Protein AF-A0AAW0E6F1-F1 (afdb_monomer)

Radius of gyration: 50.3 Å; Cα contacts (8 Å, |Δi|>4): 316; chains: 1; bounding box: 137×99×164 Å

Mean predicted aligned error: 19.36 Å

Secondary structure (DSSP, 8-state):
--------------PPPPP---------------PPPPPHHHHHHHHHHHHHHHHHHHHHHHHHHHHHHHHHHHHHHHHHHHHHHHHHHHHHHHHHHHHHHHHHHHHHHHHHHHHHHHHHHHHHHHHHHHHHHHHHHHHHHHHHHHHHHHHHHHHHHHHHHHHHHHHHHHHHHHHHHHHHHHTT------------------------------------------------PPPP-----------------------------HHHHHHHHHHHHHHHHHT--S-----------------------HHHHHHHHHHHHHHS-HHHHHHHHHHHHHHHHHHTT-SSSGGGGG--PPPHHHHHHHHTT-----TT--PPP-STTGGG-HHHHHHHHHHHHHHHHHHHHSTTGGGPPP--HHHHHHHIIIIIIHHHHHHHHHTSPPEETTTTEEPPHHHHHHHHHHHHHHHHHHHHHHHHHHHHHHHHHHHHHHHHHHHHHHT-TTHHHHHHHHHHHHHHTTTTS--EEEEEEESSSSEEEEEEEEE-TTB-HHHHHHHHHHHHHS---TTPPPEEEEEEEP-PPPPTT-BGGGB-HHHHHHHHHH-TTHHHHTT-B-----TTHHHHTTS--

Solvent-accessible surface area (backbone atoms only — not comparable to full-atom values): 39019 Å² total; per-residue (Å²): 145,78,91,75,87,78,79,82,78,79,72,83,79,79,78,76,80,84,77,86,81,83,81,77,84,87,87,78,90,73,85,81,75,86,68,83,72,80,52,71,68,57,51,54,52,49,49,53,51,50,50,53,51,51,51,51,52,51,50,50,52,52,51,49,53,51,51,51,52,53,50,51,51,52,50,53,53,50,51,52,51,50,50,52,52,52,53,53,52,52,51,53,52,51,52,48,53,51,53,53,49,53,52,51,51,52,53,51,53,52,52,52,49,51,52,52,54,50,51,52,50,51,52,52,50,52,52,48,52,51,47,55,50,49,51,52,55,48,52,50,50,51,50,52,51,52,49,54,50,50,50,52,50,54,49,53,52,51,54,50,52,52,52,51,49,53,50,50,54,51,49,51,53,49,52,53,50,50,51,56,54,66,76,68,68,84,84,86,84,90,88,80,90,82,87,85,89,83,89,82,83,90,78,90,76,86,79,82,81,82,76,84,87,84,80,88,89,80,89,82,80,92,81,92,80,82,90,84,82,87,88,76,86,86,80,88,83,83,88,83,88,84,81,86,88,83,83,87,81,89,78,91,83,80,91,86,92,86,82,85,84,76,82,83,57,73,69,55,59,55,48,51,57,48,50,53,52,51,50,64,64,71,60,58,92,72,86,85,90,80,81,85,75,89,70,97,64,84,78,72,83,72,77,74,77,81,70,83,56,64,71,56,25,52,47,35,35,53,59,48,55,76,73,43,56,73,65,58,54,50,50,51,53,48,56,50,51,49,53,54,30,57,63,66,76,38,94,52,65,71,57,27,25,81,55,76,59,42,59,66,69,56,43,52,39,24,63,74,69,46,72,67,72,53,95,90,50,58,65,47,53,75,55,96,61,35,94,73,32,60,47,42,50,57,44,50,55,50,51,51,54,50,49,53,54,57,32,71,68,36,97,61,45,81,77,58,82,93,75,57,69,50,30,56,52,24,44,46,54,68,47,51,52,46,51,38,48,55,28,27,60,57,43,47,64,47,78,40,78,92,76,75,43,63,46,50,72,68,56,30,51,52,54,47,50,53,52,48,51,51,49,51,50,52,50,53,52,52,50,53,16,40,56,48,42,53,54,50,51,56,51,42,54,52,48,37,54,56,26,60,77,67,66,46,91,62,37,67,58,42,54,49,50,50,53,50,52,63,70,42,40,52,78,65,37,75,72,64,54,81,37,81,40,72,65,90,92,40,80,37,66,26,34,36,44,44,43,47,71,51,43,24,67,68,58,55,57,53,52,54,50,54,65,65,69,50,81,68,58,96,82,62,64,56,75,42,83,41,93,50,71,41,90,65,77,78,72,69,39,50,37,57,77,56,37,16,66,68,49,52,52,61,44,29,76,79,36,75,62,44,56,66,75,30,46,52,29,85,59,87,68,70,84,56,60,74,70,58,66,71,72,78,120

Organism: NCBI:txid2862362

Foldseek 3Di:
DDDDDDDPPDDDDPDDDDDDDPDDDDDDDDDDPPDPDDDPVVVVVVVVVVVVVVVVVVVVVVVVVVVVVVVVVVVVVVVVVVVVVVVVVVVVVVVVVVVVVVVVVVVVVVVVVVVVVVVVVVVVVVVVVVVVVVVVVVVVVVVVVVVVVVVVVVVVVVVVVVVVVVVVVVVVVVVVVVVVVVVPDDDDDDDDDDDDDDDDDDDDDDDPPPDDDDDDDDDDDDDDDDDDDDDDDDDDDDDDDDDDDDDDDDDDDDDDDDDDPDDPDPVVVVVVVVVVVVVVVVVPPPDDPPPDDDDPDDDDPPPPPPFDDLVLLVVQQVVVPVVDDPVLNVVLLVLLLVLLQVLQVHDDLLVLLPADADDPVQQVCVVVVHDEADLSDLHQHLPDPSLRRVNNVVSLVSSLVVLQVVLVPPPCSSVHDDGDSSNSSSSCRVPVNVSSSVSNVLSDWDQDVVVRGTDDSVRSVVSSVVVVVVVVVVVVQLVVLQVVLVVQLVVLVVVLVVCVVVVPPCSVVSVVVNVVSVQCDSLVGWRFDFDFDDDPNDTDGAGEGAAAQFFAPVVVVVVVVVLVPDPDDPPDHHYDHDPHHDPRDDAAAEAPNGTHPVVVVVVCVVPVCVCVVSNHDPDPDPVDPVPPVPVPD

pLDDT: mean 76.6, std 22.82, range [27.39, 98.12]

Sequence (633 aa):
MTDYDDPMIDGPQREPPPEPSTSTQDAAGTKRQAVSGPSQTERDQLRSQINCLQDQVKQEIRRRKAQEASTQQQLSEVEQKAYNKAHAAAQREMERIIKDYEAAATVYYAQQNAEEIGKARQYATELRAALDQGTATFDEQMTAAAQGFQDLQNQLESERLEHEKELAEKTDQIMELMNKLRNNKPSAPSSTRPEPEAGQPSFTMSFTSRQQRHQRQVDRILNTKGVDIPILPLRPVSPTTNATPSSSSSGSTSNSGNPDPQDLDNASVQTIVRAFNETLQNLGLQQVIRIETGSQGKKKKGSKRKRINLSELERAVQAQRELLCKEDDLDYKQGLREVWRASQGLMRYQDFRGYSPADIGSVKKCDAGGAGPAISDYQLDFSKGYLSSLWNCKIIDKLVAYFFHARSKSPNGWGLPDVTDGYIRGIFHNVALKQSYDQYKKGQPRHIPELGRYETQEEVDERCDEDDDKRKGEKARRENKAQKLDRRKGLVEKQITLKMMKRDPDLKTWEYLKVLLKWLGVAGMSSEDPDSRDVGGIVRVVYTVRICLWRHPNITEYLQMIDKTEKRKANACPRVTGTAYGRSDAPIGLPLKMYNPKWLDEKKEVFPAFEEVLEVSQEAFDFLVVATSNSRV

Structure (mmCIF, N/CA/C/O backbone):
data_AF-A0AAW0E6F1-F1
#
_entry.id   AF-A0AAW0E6F1-F1
#
loop_
_atom_site.group_PDB
_atom_site.id
_atom_site.type_symbol
_atom_site.label_atom_id
_atom_site.label_alt_id
_atom_site.label_comp_id
_atom_site.label_asym_id
_atom_site.label_entity_id
_atom_site.label_seq_id
_atom_site.pdbx_PDB_ins_code
_atom_site.Cartn_x
_atom_site.Cartn_y
_atom_site.Cartn_z
_atom_site.occupancy
_atom_site.B_iso_or_equiv
_atom_site.auth_seq_id
_atom_site.auth_comp_id
_atom_site.auth_asym_id
_atom_site.auth_atom_id
_atom_site.pdbx_PDB_model_num
ATOM 1 N N . MET A 1 1 ? 5.692 -32.770 20.114 1.00 49.41 1 MET A N 1
ATOM 2 C CA . MET A 1 1 ? 5.795 -33.863 21.099 1.00 49.41 1 MET A CA 1
ATOM 3 C C . MET A 1 1 ? 5.702 -33.233 22.478 1.00 49.41 1 MET A C 1
ATOM 5 O O . MET A 1 1 ? 6.716 -32.929 23.082 1.00 49.41 1 MET A O 1
ATOM 9 N N . THR A 1 2 ? 4.470 -32.934 22.876 1.00 39.09 2 THR A N 1
ATOM 10 C CA . THR A 1 2 ? 4.026 -32.528 24.216 1.00 39.09 2 THR A CA 1
ATOM 11 C C . THR A 1 2 ? 2.520 -32.740 24.174 1.00 39.09 2 THR A C 1
ATOM 13 O O . THR A 1 2 ? 1.790 -31.887 23.671 1.00 39.09 2 THR A O 1
ATOM 16 N N . ASP A 1 3 ? 2.107 -33.937 24.575 1.00 48.69 3 ASP A N 1
ATOM 17 C CA . ASP A 1 3 ? 0.716 -34.275 24.834 1.00 48.69 3 ASP A CA 1
ATOM 18 C C . ASP A 1 3 ? 0.256 -33.461 26.045 1.00 48.69 3 ASP A C 1
ATOM 20 O O . ASP A 1 3 ? 0.877 -33.514 27.108 1.00 48.69 3 ASP A O 1
ATOM 24 N N . TYR A 1 4 ? -0.799 -32.673 25.867 1.00 47.03 4 TYR A N 1
ATOM 25 C CA . TYR A 1 4 ? -1.584 -32.137 26.969 1.00 47.03 4 TYR A CA 1
ATOM 26 C C . TYR A 1 4 ? -3.026 -32.553 26.718 1.00 47.03 4 TYR A C 1
ATOM 28 O O . TYR A 1 4 ? -3.726 -31.964 25.896 1.00 47.03 4 TYR A O 1
ATOM 36 N N . ASP A 1 5 ? -3.408 -33.624 27.407 1.00 49.31 5 ASP A N 1
ATOM 37 C CA . ASP A 1 5 ? -4.787 -34.034 27.598 1.00 49.31 5 ASP A CA 1
ATOM 38 C C . ASP A 1 5 ? -5.541 -32.915 28.323 1.00 49.31 5 ASP A C 1
ATOM 40 O O . ASP A 1 5 ? -5.177 -32.498 29.425 1.00 49.31 5 ASP A O 1
ATOM 44 N N . ASP A 1 6 ? -6.586 -32.422 27.669 1.00 43.56 6 ASP A N 1
ATOM 45 C CA . ASP A 1 6 ? -7.520 -31.435 28.194 1.00 43.56 6 ASP A CA 1
ATOM 46 C C . ASP A 1 6 ? -8.550 -32.175 29.073 1.00 43.56 6 ASP A C 1
ATOM 48 O O . ASP A 1 6 ? -9.274 -33.042 28.565 1.00 43.56 6 ASP A O 1
ATOM 52 N N . PRO A 1 7 ? -8.619 -31.931 30.395 1.00 60.38 7 PRO A N 1
ATOM 53 C CA . PRO A 1 7 ? -9.581 -32.616 31.239 1.00 60.38 7 PRO A CA 1
ATOM 54 C C . PRO A 1 7 ? -10.978 -32.041 30.990 1.00 60.38 7 PRO A C 1
ATOM 56 O O . PRO A 1 7 ? -11.259 -30.881 31.290 1.00 60.38 7 PRO A O 1
ATOM 59 N N . MET A 1 8 ? -11.869 -32.892 30.478 1.00 49.47 8 MET A N 1
ATOM 60 C CA . MET A 1 8 ? -13.319 -32.690 30.477 1.00 49.47 8 MET A CA 1
ATOM 61 C C . MET A 1 8 ? -13.782 -32.262 31.878 1.00 49.47 8 MET A C 1
ATOM 63 O O . MET A 1 8 ? -13.815 -33.062 32.812 1.00 49.47 8 MET A O 1
ATOM 67 N N . ILE A 1 9 ? -14.133 -30.984 32.028 1.00 50.91 9 ILE A N 1
ATOM 68 C CA . ILE A 1 9 ? -14.813 -30.473 33.217 1.00 50.91 9 ILE A CA 1
ATOM 69 C C . ILE A 1 9 ? -16.280 -30.891 33.098 1.00 50.91 9 ILE A C 1
ATOM 71 O O . ILE A 1 9 ? -17.080 -30.220 32.445 1.00 50.91 9 ILE A O 1
ATOM 75 N N . ASP A 1 10 ? -16.620 -32.014 33.730 1.00 47.22 10 ASP A N 1
ATOM 76 C CA . ASP A 1 10 ? -18.003 -32.392 34.002 1.00 47.22 10 ASP A CA 1
ATOM 77 C C . ASP A 1 10 ? -18.653 -31.302 34.864 1.00 47.22 10 ASP A C 1
ATOM 79 O O . ASP A 1 10 ? -18.288 -31.066 36.020 1.00 47.22 10 ASP A O 1
ATOM 83 N N . GLY A 1 11 ? -19.611 -30.590 34.272 1.00 48.91 11 GLY A N 1
ATOM 84 C CA . GLY A 1 11 ? -20.433 -29.624 34.985 1.00 48.91 11 GLY A CA 1
ATOM 85 C C . GLY A 1 11 ? -21.254 -30.323 36.078 1.00 48.91 11 GLY A C 1
ATOM 86 O O . GLY A 1 11 ? -21.754 -31.426 35.853 1.00 48.91 11 GLY A O 1
ATOM 87 N N . PRO A 1 12 ? -21.438 -29.701 37.256 1.00 51.62 12 PRO A N 1
ATOM 88 C CA . PRO A 1 12 ? -22.194 -30.309 38.341 1.00 51.62 12 PRO A CA 1
ATOM 89 C C . PRO A 1 12 ? -23.637 -30.559 37.890 1.00 51.62 12 PRO A C 1
ATOM 91 O O . PRO A 1 12 ? -24.381 -29.621 37.583 1.00 51.62 12 PRO A O 1
ATOM 94 N N . GLN A 1 13 ? -24.026 -31.837 37.850 1.00 47.22 13 GLN A N 1
ATOM 95 C CA . GLN A 1 13 ? -25.411 -32.249 37.674 1.00 47.22 13 GLN A CA 1
ATOM 96 C C . GLN A 1 13 ? -26.249 -31.604 38.781 1.00 47.22 13 GLN A C 1
ATOM 98 O O . GLN A 1 13 ? -26.067 -31.876 39.966 1.00 47.22 13 GLN A O 1
ATOM 103 N N . ARG A 1 14 ? -27.156 -30.704 38.391 1.00 49.38 14 ARG A N 1
ATOM 104 C CA . ARG A 1 14 ? -28.182 -30.174 39.289 1.00 49.38 14 ARG A CA 1
ATOM 105 C C . ARG A 1 14 ? -29.135 -31.311 39.634 1.00 49.38 14 ARG A C 1
ATOM 107 O O . ARG A 1 14 ? -29.958 -31.689 38.802 1.00 49.38 14 ARG A O 1
ATOM 114 N N . GLU A 1 15 ? -29.020 -31.827 40.851 1.00 50.88 15 GLU A N 1
ATOM 115 C CA . GLU A 1 15 ? -30.035 -32.697 41.435 1.00 50.88 15 GLU A CA 1
ATOM 116 C C . GLU A 1 15 ? -31.388 -31.960 41.475 1.00 50.88 15 GLU A C 1
ATOM 118 O O . GLU A 1 15 ? -31.448 -30.793 41.886 1.00 50.88 15 GLU A O 1
ATOM 123 N N . PRO A 1 16 ? -32.480 -32.594 41.017 1.00 61.44 16 PRO A N 1
ATOM 124 C CA . PRO A 1 16 ? -33.816 -32.039 41.153 1.00 61.44 16 PRO A CA 1
ATOM 125 C C . PRO A 1 16 ? -34.235 -32.009 42.635 1.00 61.44 16 PRO A C 1
ATOM 127 O O . PRO A 1 16 ? -33.853 -32.890 43.407 1.00 61.44 16 PRO A O 1
ATOM 130 N N . PRO A 1 17 ? -35.024 -31.005 43.057 1.00 58.94 17 PRO A N 1
ATOM 131 C CA . PRO A 1 17 ? -35.492 -30.903 44.433 1.00 58.94 17 PRO A CA 1
ATOM 132 C C . PRO A 1 17 ? -36.375 -32.111 44.797 1.00 58.94 17 PRO A C 1
ATOM 134 O O . PRO A 1 17 ? -37.178 -32.542 43.965 1.00 58.94 17 PRO A O 1
ATOM 137 N N . PRO A 1 18 ? -36.264 -32.650 46.025 1.00 51.72 18 PRO A N 1
ATOM 138 C CA . PRO A 1 18 ? -37.056 -33.795 46.451 1.00 51.72 18 PRO A CA 1
ATOM 139 C C . PRO A 1 18 ? -38.542 -33.428 46.515 1.00 51.72 18 PRO A C 1
ATOM 141 O O . PRO A 1 18 ? -38.929 -32.427 47.124 1.00 51.72 18 PRO A O 1
ATOM 144 N N . GLU A 1 19 ? -39.370 -34.252 45.876 1.00 50.53 19 GLU A N 1
ATOM 145 C CA . GLU A 1 19 ? -40.824 -34.133 45.909 1.00 50.53 19 GLU A CA 1
ATOM 146 C C . GLU A 1 19 ? -41.371 -34.306 47.340 1.00 50.53 19 GLU A C 1
ATOM 148 O O . GLU A 1 19 ? -40.869 -35.135 48.109 1.00 50.53 19 GLU A O 1
ATOM 153 N N . PRO A 1 20 ? -42.422 -33.556 47.721 1.00 52.25 20 PRO A N 1
ATOM 154 C CA . PRO A 1 20 ? -43.070 -33.719 49.012 1.00 52.25 20 PRO A CA 1
ATOM 155 C C . PRO A 1 20 ? -43.823 -35.055 49.057 1.00 52.25 20 PRO A C 1
ATOM 157 O O . PRO A 1 20 ? -44.880 -35.228 48.451 1.00 52.25 20 PRO A O 1
ATOM 160 N N . SER A 1 21 ? -43.279 -35.995 49.826 1.00 47.78 21 SER A N 1
ATOM 161 C CA . SER A 1 21 ? -43.915 -37.265 50.164 1.00 47.78 21 SER A CA 1
ATOM 162 C C . SER A 1 21 ? -45.179 -37.005 50.987 1.00 47.78 21 SER A C 1
ATOM 164 O O . SER A 1 21 ? -45.146 -36.631 52.159 1.00 47.78 21 SER A O 1
ATOM 166 N N . THR A 1 22 ? -46.325 -37.213 50.347 1.00 53.22 22 THR A N 1
ATOM 167 C CA . THR A 1 22 ? -47.644 -37.271 50.974 1.00 53.22 22 THR A CA 1
ATOM 168 C C . THR A 1 22 ? -47.798 -38.624 51.672 1.00 53.22 22 THR A C 1
ATOM 170 O O . THR A 1 22 ? -48.293 -39.589 51.104 1.00 53.22 22 THR A O 1
ATOM 173 N N . SER A 1 23 ? -47.341 -38.708 52.924 1.00 47.00 23 SER A N 1
ATOM 174 C CA . SER A 1 23 ? -47.609 -39.852 53.804 1.00 47.00 23 SER A CA 1
ATOM 175 C C . SER A 1 23 ? -48.918 -39.625 54.556 1.00 47.00 23 SER A C 1
ATOM 177 O O . SER A 1 23 ? -48.974 -38.939 55.577 1.00 47.00 23 SER A O 1
ATOM 179 N N . THR A 1 24 ? -49.984 -40.199 54.012 1.00 48.97 24 THR A N 1
ATOM 180 C CA . THR A 1 24 ? -51.309 -40.306 54.617 1.00 48.97 24 THR A CA 1
ATOM 181 C C . THR A 1 24 ? -51.339 -41.443 55.644 1.00 48.97 24 THR A C 1
ATOM 183 O O . THR A 1 24 ? -50.944 -42.555 55.330 1.00 48.97 24 THR A O 1
ATOM 186 N N . GLN A 1 25 ? -51.885 -41.126 56.825 1.00 47.16 25 GLN A N 1
ATOM 187 C CA . GLN A 1 25 ? -52.565 -42.010 57.787 1.00 47.16 25 GLN A CA 1
ATOM 188 C C . GLN A 1 25 ? -51.782 -43.164 58.435 1.00 47.16 25 GLN A C 1
ATOM 190 O O . GLN A 1 25 ? -51.535 -44.188 57.823 1.00 47.16 25 GLN A O 1
ATOM 195 N N . ASP A 1 26 ? -51.619 -43.059 59.757 1.00 39.75 26 ASP A N 1
ATOM 196 C CA . ASP A 1 26 ? -52.087 -44.121 60.650 1.00 39.75 26 ASP A CA 1
ATOM 197 C C . ASP A 1 26 ? -52.654 -43.512 61.939 1.00 39.75 26 ASP A C 1
ATOM 199 O O . ASP A 1 26 ? -51.980 -42.827 62.712 1.00 39.75 26 ASP A O 1
ATOM 203 N N . ALA A 1 27 ? -53.957 -43.717 62.120 1.00 47.72 27 ALA A N 1
ATOM 204 C CA . ALA A 1 27 ? -54.737 -43.286 63.265 1.00 47.72 27 ALA A CA 1
ATOM 205 C C . ALA A 1 27 ? -54.806 -44.434 64.279 1.00 47.72 27 ALA A C 1
ATOM 207 O O . ALA A 1 27 ? -55.639 -45.328 64.157 1.00 47.72 27 ALA A O 1
ATOM 208 N N . ALA A 1 28 ? -53.964 -44.385 65.311 1.00 41.62 28 ALA A N 1
ATOM 209 C CA . ALA A 1 28 ? -54.130 -45.205 66.506 1.00 41.62 28 ALA A CA 1
ATOM 210 C C . ALA A 1 28 ? -54.733 -44.343 67.624 1.00 41.62 28 ALA A C 1
ATOM 212 O O . ALA A 1 28 ? -54.149 -43.359 68.078 1.00 41.62 28 ALA A O 1
ATOM 213 N N . GLY A 1 29 ? -55.957 -44.693 68.020 1.00 50.53 29 GLY A N 1
ATOM 214 C CA . GLY A 1 29 ? -56.741 -43.991 69.025 1.00 50.53 29 GLY A CA 1
ATOM 215 C C . GLY A 1 29 ? -56.127 -44.079 70.420 1.00 50.53 29 GLY A C 1
ATOM 216 O O . GLY A 1 29 ? -56.203 -45.113 71.080 1.00 50.53 29 GLY A O 1
ATOM 217 N N . THR A 1 30 ? -55.616 -42.952 70.910 1.00 48.00 30 THR A N 1
ATOM 218 C CA . THR A 1 30 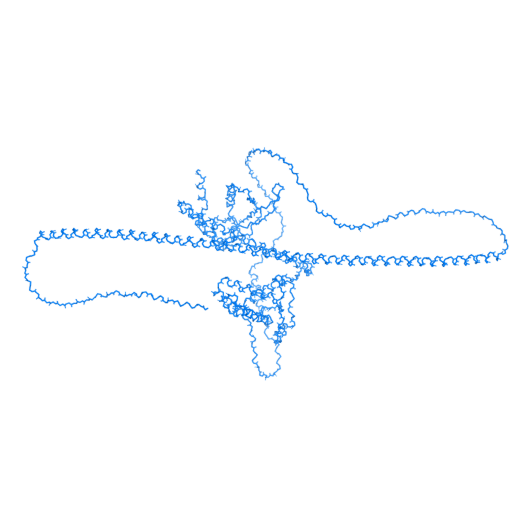? -55.251 -42.777 72.319 1.00 48.00 30 THR A CA 1
ATOM 219 C C . THR A 1 30 ? -56.381 -42.049 73.042 1.00 48.00 30 THR A C 1
ATOM 221 O O . THR A 1 30 ? -56.750 -40.924 72.698 1.00 48.00 30 THR A O 1
ATOM 224 N N . LYS A 1 31 ? -56.957 -42.719 74.048 1.00 49.38 31 LYS A N 1
ATOM 225 C CA . LYS A 1 31 ? -57.963 -42.190 74.980 1.00 49.38 31 LYS A CA 1
ATOM 226 C C . LYS A 1 31 ? -57.543 -40.811 75.504 1.00 49.38 31 LYS A C 1
ATOM 228 O O . LYS A 1 31 ? -56.529 -40.682 76.185 1.00 49.38 31 LYS A O 1
ATOM 233 N N . ARG A 1 32 ? -58.355 -39.788 75.219 1.00 44.31 32 ARG A N 1
ATOM 234 C CA . ARG A 1 32 ? -58.210 -38.433 75.767 1.00 44.31 32 ARG A CA 1
ATOM 235 C C . ARG A 1 32 ? -58.566 -38.441 77.256 1.00 44.31 32 ARG A C 1
ATOM 237 O O . ARG A 1 32 ? -59.737 -38.362 77.613 1.00 44.31 32 ARG A O 1
ATOM 244 N N . GLN A 1 33 ? -57.555 -38.516 78.118 1.00 47.38 33 GLN A N 1
ATOM 245 C CA . GLN A 1 33 ? -57.646 -37.944 79.460 1.00 47.38 33 GLN A CA 1
ATOM 246 C C . GLN A 1 33 ? -57.665 -36.420 79.305 1.00 47.38 33 GLN A C 1
ATOM 248 O O . GLN A 1 33 ? -56.729 -35.832 78.764 1.00 47.38 33 GLN A O 1
ATOM 253 N N . ALA A 1 34 ? -58.757 -35.785 79.729 1.00 48.81 34 ALA A N 1
ATOM 254 C CA . ALA A 1 34 ? -58.872 -34.335 79.785 1.00 48.81 34 ALA A CA 1
ATOM 255 C C . ALA A 1 34 ? -57.976 -33.807 80.916 1.00 48.81 34 ALA A C 1
ATOM 257 O O . ALA A 1 34 ? -58.407 -33.662 82.056 1.00 48.81 34 ALA A O 1
ATOM 258 N N . VAL A 1 35 ? -56.705 -33.567 80.598 1.00 53.75 35 VAL A N 1
ATOM 259 C CA . VAL A 1 35 ? -55.794 -32.795 81.446 1.00 53.75 35 VAL A CA 1
ATOM 260 C C . VAL A 1 35 ? -56.231 -31.335 81.342 1.00 53.75 35 VAL A C 1
ATOM 262 O O . VAL A 1 35 ? -56.351 -30.803 80.236 1.00 53.75 35 VAL A O 1
ATOM 265 N N . SER A 1 36 ? -56.527 -30.701 82.479 1.00 59.66 36 SER A N 1
ATOM 266 C CA . SER A 1 36 ? -56.870 -29.279 82.538 1.00 59.66 36 SER A CA 1
ATOM 267 C C . SER A 1 36 ? -55.765 -28.474 81.858 1.00 59.66 36 SER A C 1
ATOM 269 O O . SER A 1 36 ? -54.607 -28.537 82.270 1.00 59.66 36 SER A O 1
ATOM 271 N N . GLY A 1 37 ? -56.112 -27.767 80.782 1.00 63.00 37 GLY A N 1
ATOM 272 C CA . GLY A 1 37 ? -55.144 -26.982 80.026 1.00 63.00 37 GLY A CA 1
ATOM 273 C C . GLY A 1 37 ? -54.493 -25.899 80.894 1.00 63.00 37 GLY A C 1
ATOM 274 O O . GLY A 1 37 ? -55.112 -25.447 81.859 1.00 63.00 37 GLY A O 1
ATOM 275 N N . PRO A 1 38 ? -53.278 -25.455 80.528 1.00 71.69 38 PRO A N 1
ATOM 276 C CA . PRO A 1 38 ? -52.560 -24.418 81.257 1.00 71.69 38 PRO A CA 1
ATOM 277 C C . PRO A 1 38 ? -53.441 -23.184 81.418 1.00 71.69 38 PRO A C 1
ATOM 279 O O . PRO A 1 38 ? -54.155 -22.789 80.476 1.00 71.69 38 PRO A O 1
ATOM 282 N N . SER A 1 39 ? -53.387 -22.612 82.618 1.00 81.75 39 SER A N 1
ATOM 283 C CA . SER A 1 39 ? -54.095 -21.392 82.986 1.00 81.75 39 SER A CA 1
ATOM 284 C C . SER A 1 39 ? -53.710 -20.253 82.035 1.00 81.75 39 SER A C 1
ATOM 286 O O . SER A 1 39 ? -52.635 -20.253 81.432 1.00 81.75 39 SER A O 1
ATOM 288 N N . GLN A 1 40 ? -54.599 -19.276 81.851 1.00 86.25 40 GLN A N 1
ATOM 289 C CA . GLN A 1 40 ? -54.357 -18.160 80.929 1.00 86.25 40 GLN A CA 1
ATOM 290 C C . GLN A 1 40 ? -53.041 -17.427 81.254 1.00 86.25 40 GLN A C 1
ATOM 292 O O . GLN A 1 40 ? -52.276 -17.096 80.351 1.00 86.25 40 GLN A O 1
ATOM 297 N N . THR A 1 41 ? -52.729 -17.293 82.542 1.00 88.31 41 THR A N 1
ATOM 298 C CA . THR A 1 41 ? -51.483 -16.729 83.065 1.00 88.31 41 THR A CA 1
ATOM 299 C C . THR A 1 41 ? -50.243 -17.499 82.608 1.00 88.31 41 THR A C 1
ATOM 301 O O . THR A 1 41 ? -49.283 -16.880 82.161 1.00 88.31 41 THR A O 1
ATOM 304 N N . GLU A 1 42 ? -50.260 -18.836 82.641 1.00 87.94 42 GLU A N 1
ATOM 305 C CA . GLU A 1 42 ? -49.143 -19.663 82.151 1.00 87.94 42 GLU A CA 1
ATOM 306 C C . GLU A 1 42 ? -48.953 -19.523 80.636 1.00 87.94 42 GLU A C 1
ATOM 308 O O . GLU A 1 42 ? -47.823 -19.492 80.147 1.00 87.94 42 GLU A O 1
ATOM 313 N N . ARG A 1 43 ? -50.045 -19.384 79.873 1.00 89.56 43 ARG A N 1
ATOM 314 C CA . ARG A 1 43 ? -49.965 -19.156 78.420 1.00 89.56 43 ARG A CA 1
ATOM 315 C C . ARG A 1 43 ? -49.339 -17.808 78.094 1.00 89.56 43 ARG A C 1
ATOM 317 O O . ARG A 1 43 ? -48.532 -17.731 77.169 1.00 89.56 43 ARG A O 1
ATOM 324 N N . ASP A 1 44 ? -49.687 -16.767 78.840 1.00 90.81 44 ASP A N 1
ATOM 325 C CA . ASP A 1 44 ? -49.132 -15.430 78.640 1.00 90.81 44 ASP A CA 1
ATOM 326 C C . ASP A 1 44 ? -47.649 -15.379 79.048 1.00 90.81 44 ASP A C 1
ATOM 328 O O . ASP A 1 44 ? -46.828 -14.799 78.331 1.00 90.81 44 ASP A O 1
ATOM 332 N N . GLN A 1 45 ? -47.269 -16.086 80.118 1.00 93.56 45 GLN A N 1
ATOM 333 C CA . GLN A 1 45 ? -45.873 -16.235 80.537 1.00 93.56 45 GLN A CA 1
ATOM 334 C C . GLN A 1 45 ? -45.033 -16.971 79.482 1.00 93.56 45 GLN A C 1
ATOM 336 O O . GLN A 1 45 ? -43.965 -16.491 79.094 1.00 93.56 45 GLN A O 1
ATOM 341 N N . LEU A 1 46 ? -45.545 -18.083 78.941 1.00 92.75 46 LEU A N 1
ATOM 342 C CA . LEU A 1 46 ? -44.896 -18.825 77.857 1.00 92.75 46 LEU A CA 1
ATOM 343 C C . LEU A 1 46 ? -44.780 -17.987 76.580 1.00 92.75 46 LEU A C 1
ATOM 345 O O . LEU A 1 46 ? -43.732 -18.000 75.939 1.00 92.75 46 LEU A O 1
ATOM 349 N N . ARG A 1 47 ? -45.808 -17.208 76.219 1.00 93.50 47 ARG A N 1
ATOM 350 C CA . ARG A 1 47 ? -45.748 -16.285 75.070 1.00 93.50 47 ARG A CA 1
ATOM 351 C C . ARG A 1 47 ? -44.667 -15.227 75.251 1.00 93.50 47 ARG A C 1
ATOM 353 O O . ARG A 1 47 ? -43.901 -14.984 74.323 1.00 93.50 47 ARG A O 1
ATOM 360 N N . SER A 1 48 ? -44.565 -14.636 76.441 1.00 94.50 48 SER A N 1
ATOM 361 C CA . SER A 1 48 ? -43.503 -13.675 76.752 1.00 94.50 48 SER A CA 1
ATOM 362 C C . SER A 1 48 ? -42.114 -14.310 76.640 1.00 94.50 48 SER A C 1
ATOM 364 O O . SER A 1 48 ? -41.196 -13.700 76.093 1.00 94.50 48 SER A O 1
ATOM 366 N N . GLN A 1 49 ? -41.954 -15.543 77.124 1.00 95.94 49 GLN A N 1
ATOM 367 C CA . GLN A 1 49 ? -40.683 -16.264 77.078 1.00 95.94 49 GLN A CA 1
ATOM 368 C C . GLN A 1 49 ? -40.297 -16.652 75.642 1.00 95.94 49 GLN A C 1
ATOM 370 O O . GLN A 1 49 ? -39.148 -16.467 75.243 1.00 95.94 49 GLN A O 1
ATOM 375 N N . ILE A 1 50 ? -41.266 -17.099 74.836 1.00 95.56 50 ILE A N 1
ATOM 376 C CA . ILE A 1 50 ? -41.088 -17.381 73.405 1.00 95.56 50 ILE A CA 1
ATOM 377 C C . ILE A 1 50 ? -40.690 -16.112 72.651 1.00 95.56 50 ILE A C 1
ATOM 379 O O . ILE A 1 50 ? -39.742 -16.154 71.872 1.00 95.56 50 ILE A O 1
ATOM 383 N N . ASN A 1 51 ? -41.356 -14.981 72.899 1.00 95.12 51 ASN A N 1
ATOM 384 C CA . ASN A 1 51 ? -41.025 -13.715 72.242 1.00 95.12 51 ASN A CA 1
ATOM 385 C C . ASN A 1 51 ? -39.599 -13.256 72.590 1.00 95.12 51 ASN A C 1
ATOM 387 O O . ASN A 1 51 ? -38.842 -12.882 71.698 1.00 95.12 51 ASN A O 1
ATOM 391 N N . CYS A 1 52 ? -39.198 -13.369 73.861 1.00 96.69 52 CYS A N 1
ATOM 392 C CA . CYS A 1 52 ? -37.836 -13.054 74.298 1.00 96.69 52 CYS A CA 1
ATOM 393 C C . CYS A 1 52 ? -36.785 -13.940 73.601 1.00 96.69 52 CYS A C 1
ATOM 395 O O . CYS A 1 52 ? -35.799 -13.433 73.065 1.00 96.69 52 CYS A O 1
ATOM 397 N N . LEU A 1 53 ? -37.021 -15.257 73.531 1.00 95.81 53 LEU A N 1
ATOM 398 C CA . LEU A 1 53 ? -36.133 -16.189 72.828 1.00 95.81 53 LEU A CA 1
ATOM 399 C C . LEU A 1 53 ? -36.083 -15.913 71.319 1.00 95.81 53 LEU A C 1
ATOM 401 O O . LEU A 1 53 ? -35.009 -15.947 70.722 1.00 95.81 53 LEU A O 1
ATOM 405 N N . GLN A 1 54 ? -37.219 -15.599 70.692 1.00 96.44 54 GLN A N 1
ATOM 406 C CA . GLN A 1 54 ? -37.265 -15.224 69.278 1.00 96.44 54 GLN A CA 1
ATOM 407 C C . GLN A 1 54 ? -36.449 -13.960 69.000 1.00 96.44 54 GLN A C 1
ATOM 409 O O . GLN A 1 54 ? -35.755 -13.895 67.984 1.00 96.44 54 GLN A O 1
ATOM 414 N N . ASP A 1 55 ? -36.495 -12.971 69.890 1.00 95.69 55 ASP A N 1
ATOM 415 C CA . ASP A 1 55 ? -35.718 -11.744 69.737 1.00 95.69 55 ASP A CA 1
ATOM 416 C C . ASP A 1 55 ? -34.220 -11.973 69.964 1.00 95.69 55 ASP A C 1
ATOM 418 O O . ASP A 1 55 ? -33.411 -11.445 69.196 1.00 95.69 55 ASP A O 1
ATOM 422 N N . GLN A 1 56 ? -33.835 -12.833 70.914 1.00 96.31 56 GLN A N 1
ATOM 423 C CA . GLN A 1 56 ? -32.443 -13.270 71.074 1.00 96.31 56 GLN A CA 1
ATOM 424 C C . GLN A 1 56 ? -31.924 -13.990 69.822 1.00 96.31 56 GLN A C 1
ATOM 426 O O . GLN A 1 56 ? -30.857 -13.650 69.310 1.00 96.31 56 GLN A O 1
ATOM 431 N N . VAL A 1 57 ? -32.698 -14.925 69.262 1.00 96.00 57 VAL A N 1
ATOM 432 C CA . VAL A 1 57 ? -32.329 -15.633 68.025 1.00 96.00 57 VAL A CA 1
ATOM 433 C C . VAL A 1 57 ? -32.214 -14.661 66.847 1.00 96.00 57 VAL A C 1
ATOM 435 O O . VAL A 1 57 ? -31.257 -14.738 66.076 1.00 96.00 57 VAL A O 1
ATOM 438 N N . LYS A 1 58 ? -33.133 -13.694 66.711 1.00 95.94 58 LYS A N 1
ATOM 439 C CA . LYS A 1 58 ? -33.042 -12.653 65.671 1.00 95.94 58 LYS A CA 1
ATOM 440 C C . LYS A 1 58 ? -31.791 -11.791 65.830 1.00 95.94 58 LYS A C 1
ATOM 442 O O . LYS A 1 58 ? -31.166 -11.456 64.822 1.00 95.94 58 LYS A O 1
ATOM 447 N N . GLN A 1 59 ? -31.432 -11.411 67.057 1.00 96.38 59 GLN A N 1
ATOM 448 C CA . GLN A 1 59 ? -30.206 -10.655 67.320 1.00 96.38 59 GLN A CA 1
ATOM 449 C C . GLN A 1 59 ? -28.962 -11.465 66.952 1.00 96.38 59 GLN A C 1
ATOM 451 O O . GLN A 1 59 ? -28.087 -10.939 66.264 1.00 96.38 59 GLN A O 1
ATOM 456 N N . GLU A 1 60 ? -28.915 -12.747 67.309 1.00 96.56 60 GLU A N 1
ATOM 457 C CA . GLU A 1 60 ? -27.783 -13.617 66.986 1.00 96.56 60 GLU A CA 1
ATOM 458 C C . GLU A 1 60 ? -27.647 -13.843 65.471 1.00 96.56 60 GLU A C 1
ATOM 460 O O . GLU A 1 60 ? -26.549 -13.753 64.924 1.00 96.56 60 GLU A O 1
ATOM 465 N N . ILE A 1 61 ? -28.761 -14.019 64.749 1.00 95.31 61 ILE A N 1
ATOM 466 C CA . ILE A 1 61 ? -28.756 -14.093 63.278 1.00 95.31 61 ILE A CA 1
ATOM 467 C C . ILE A 1 61 ? -28.222 -12.791 62.666 1.00 95.31 61 ILE A C 1
ATOM 469 O O . ILE A 1 61 ? -27.416 -12.836 61.736 1.00 95.31 61 ILE A O 1
ATOM 473 N N . ARG A 1 62 ? -28.641 -11.621 63.170 1.00 96.06 62 ARG A N 1
ATOM 474 C CA . ARG A 1 62 ? -28.125 -10.325 62.692 1.00 96.06 62 ARG A CA 1
ATOM 475 C C . ARG A 1 62 ? -26.627 -10.188 62.955 1.00 96.06 62 ARG A C 1
ATOM 477 O O . ARG A 1 62 ? -25.905 -9.731 62.073 1.00 96.06 62 ARG A O 1
ATOM 484 N N . ARG A 1 63 ? -26.159 -10.619 64.130 1.00 97.44 63 ARG A N 1
ATOM 485 C CA . ARG A 1 63 ? -24.739 -10.613 64.498 1.00 97.44 63 ARG A CA 1
ATOM 486 C C . ARG A 1 63 ? -23.917 -11.515 63.574 1.00 97.44 63 ARG A C 1
ATOM 488 O O . ARG A 1 63 ? -22.901 -11.061 63.056 1.00 97.44 63 ARG A O 1
ATOM 495 N N . ARG A 1 64 ? -24.373 -12.744 63.310 1.00 95.62 64 ARG A N 1
ATOM 496 C CA . ARG A 1 64 ? -23.700 -13.668 62.380 1.00 95.62 64 ARG A CA 1
ATOM 497 C C . ARG A 1 64 ? -23.664 -13.127 60.957 1.00 95.62 64 ARG A C 1
ATOM 499 O O . ARG A 1 64 ? -22.594 -13.090 60.366 1.00 95.62 64 ARG A O 1
ATOM 506 N N . LYS A 1 65 ? -24.781 -12.592 60.450 1.00 95.06 65 LYS A N 1
ATOM 507 C CA . LYS A 1 65 ? -24.818 -11.950 59.124 1.00 95.06 65 LYS A CA 1
ATOM 508 C C . LYS A 1 65 ? -23.850 -10.769 59.012 1.00 95.06 65 LYS A C 1
ATOM 510 O O . LYS A 1 65 ? -23.221 -10.596 57.976 1.00 95.06 65 LYS A O 1
ATOM 515 N N . ALA A 1 66 ? -23.705 -9.967 60.068 1.00 94.31 66 ALA A N 1
ATOM 516 C CA . ALA A 1 66 ? -22.734 -8.874 60.088 1.00 94.31 66 ALA A CA 1
ATOM 517 C C . ALA A 1 66 ? -21.279 -9.384 60.090 1.00 94.31 66 ALA A C 1
ATOM 519 O O . ALA A 1 66 ? -20.433 -8.816 59.401 1.00 94.31 66 ALA A O 1
ATOM 520 N N . GLN A 1 67 ? -20.987 -10.469 60.816 1.00 96.50 67 GLN A N 1
ATOM 521 C CA . GLN A 1 67 ? -19.667 -11.112 60.801 1.00 96.50 67 GLN A CA 1
ATOM 522 C C . GLN A 1 67 ? -19.347 -11.751 59.440 1.00 96.50 67 GLN A C 1
ATOM 524 O O . GLN A 1 67 ? -18.238 -11.590 58.934 1.00 96.50 67 GLN A O 1
ATOM 529 N N . GLU A 1 68 ? -20.313 -12.420 58.811 1.00 95.25 68 GLU A N 1
ATOM 530 C CA . GLU A 1 68 ? -20.180 -12.975 57.457 1.00 95.25 68 GLU A CA 1
ATOM 531 C C . GLU A 1 68 ? -19.935 -11.872 56.419 1.00 95.25 68 GLU A C 1
ATOM 533 O O . GLU A 1 68 ? -19.007 -11.974 55.622 1.00 95.25 68 GLU A O 1
ATOM 538 N N . ALA A 1 69 ? -20.684 -10.766 56.472 1.00 93.88 69 ALA A N 1
ATOM 539 C CA . ALA A 1 69 ? -20.457 -9.629 55.579 1.00 93.88 69 ALA A CA 1
ATOM 540 C C . ALA A 1 69 ? -19.063 -9.005 55.778 1.00 93.88 69 ALA A C 1
ATOM 542 O O . ALA A 1 69 ? -18.375 -8.688 54.808 1.00 93.88 69 ALA A O 1
ATOM 543 N N . SER A 1 70 ? -18.613 -8.874 57.031 1.00 96.38 70 SER A N 1
ATOM 544 C CA . SER A 1 70 ? -17.282 -8.344 57.344 1.00 96.38 70 SER A CA 1
ATOM 545 C C . SER A 1 70 ? -16.155 -9.259 56.850 1.00 96.38 70 SER A C 1
ATOM 547 O O . SER A 1 70 ? -15.166 -8.767 56.309 1.00 96.38 70 SER A O 1
ATOM 549 N N . THR A 1 71 ? -16.302 -10.577 56.991 1.00 94.50 71 THR A N 1
ATOM 550 C CA . THR A 1 71 ? -15.308 -11.553 56.510 1.00 94.50 71 THR A CA 1
ATOM 551 C C . THR A 1 71 ? -15.285 -11.646 54.985 1.00 94.50 71 THR A C 1
ATOM 553 O O . THR A 1 71 ? -14.203 -11.683 54.403 1.00 94.50 71 THR A O 1
ATOM 556 N N . GLN A 1 72 ? -16.444 -11.585 54.317 1.00 93.25 72 GLN A N 1
ATOM 557 C CA . GLN A 1 72 ? -16.519 -11.491 52.854 1.00 93.25 72 GLN A CA 1
ATOM 558 C C . GLN A 1 72 ? -15.839 -10.224 52.326 1.00 93.25 72 GLN A C 1
ATOM 560 O O . GLN A 1 72 ? -15.085 -10.292 51.356 1.00 93.25 72 GLN A O 1
ATOM 565 N N . GLN A 1 73 ? -16.042 -9.080 52.987 1.00 95.06 73 GLN A N 1
ATOM 566 C CA . GLN A 1 73 ? -15.359 -7.843 52.616 1.00 95.06 73 GLN A CA 1
ATOM 567 C C . GLN A 1 73 ? -13.834 -7.988 52.747 1.00 95.06 73 GLN A C 1
ATOM 569 O O . GLN A 1 73 ? -13.110 -7.666 51.806 1.00 95.06 73 GLN A O 1
ATOM 574 N N . GLN A 1 74 ? -13.340 -8.543 53.859 1.00 95.94 74 GLN A N 1
ATOM 575 C CA . GLN A 1 74 ? -11.904 -8.783 54.054 1.00 95.94 74 GLN A CA 1
ATOM 576 C C . GLN A 1 74 ? -11.312 -9.733 53.004 1.00 95.94 74 GLN A C 1
ATOM 578 O O . GLN A 1 74 ? -10.226 -9.463 52.491 1.00 95.94 74 GLN A O 1
ATOM 583 N N . LEU A 1 75 ? -12.022 -10.808 52.646 1.00 94.12 75 LEU A N 1
ATOM 584 C CA . LEU A 1 75 ? -11.599 -11.723 51.581 1.00 94.12 75 LEU A CA 1
ATOM 585 C C . LEU A 1 75 ? -11.496 -11.002 50.233 1.00 94.12 75 LEU A C 1
ATOM 587 O O . LEU A 1 75 ? -10.453 -11.085 49.587 1.00 94.12 75 LEU A O 1
ATOM 591 N N . SER A 1 76 ? -12.509 -10.213 49.862 1.00 92.06 76 SER A N 1
ATOM 592 C CA . SER A 1 76 ? -12.493 -9.452 48.605 1.00 92.06 76 SER A CA 1
ATOM 593 C C . SER A 1 76 ? -11.339 -8.440 48.536 1.00 92.06 76 SER A C 1
ATOM 595 O O . SER A 1 76 ? -10.703 -8.281 47.493 1.00 92.06 76 SER A O 1
ATOM 597 N N . GLU A 1 77 ? -10.990 -7.803 49.659 1.00 95.25 77 GLU A N 1
ATOM 598 C CA . GLU A 1 77 ? -9.848 -6.887 49.731 1.00 95.25 77 GLU A CA 1
ATOM 599 C C . GLU A 1 77 ? 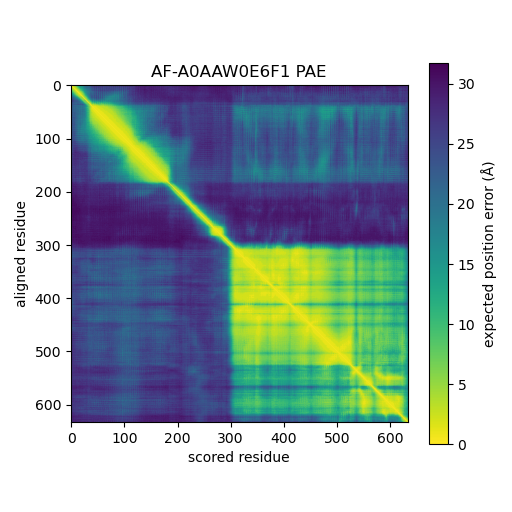-8.504 -7.615 49.579 1.00 95.25 77 GLU A C 1
ATOM 601 O O . GLU A 1 77 ? -7.582 -7.089 48.947 1.00 95.25 77 GLU A O 1
ATOM 606 N N . VAL A 1 78 ? -8.367 -8.815 50.154 1.00 95.56 78 VAL A N 1
ATOM 607 C CA . VAL A 1 78 ? -7.158 -9.643 50.018 1.00 95.56 78 VAL A CA 1
ATOM 608 C C . VAL A 1 78 ? -7.005 -10.139 48.582 1.00 95.56 78 VAL A C 1
ATOM 610 O O . VAL A 1 78 ? -5.913 -10.019 48.021 1.00 95.56 78 VAL A O 1
ATOM 613 N N . GLU A 1 79 ? -8.083 -10.615 47.961 1.00 92.06 79 GLU A N 1
ATOM 614 C CA . GLU A 1 79 ? -8.097 -11.040 46.557 1.00 92.06 79 GLU A CA 1
ATOM 615 C C . GLU A 1 79 ? -7.728 -9.887 45.620 1.00 92.06 79 GLU A C 1
ATOM 617 O O . GLU A 1 79 ? -6.851 -10.034 44.767 1.00 92.06 79 GLU A O 1
ATOM 622 N N . GLN A 1 80 ? -8.306 -8.700 45.825 1.00 92.44 80 GLN A N 1
ATOM 623 C CA . GLN A 1 80 ? -7.995 -7.531 45.006 1.00 92.44 80 GLN A CA 1
ATOM 624 C C . GLN A 1 80 ? -6.538 -7.074 45.176 1.00 92.44 80 GLN A C 1
ATOM 626 O O . GLN A 1 80 ? -5.877 -6.708 44.200 1.00 92.44 80 GLN A O 1
ATOM 631 N N . LYS A 1 81 ? -5.990 -7.130 46.398 1.00 94.56 81 LYS A N 1
ATOM 632 C CA . LYS A 1 81 ? -4.565 -6.849 46.647 1.00 94.56 81 LYS A CA 1
ATOM 633 C C . LYS A 1 81 ? -3.654 -7.882 45.982 1.00 94.56 81 LYS A C 1
ATOM 635 O O . LYS A 1 81 ? -2.638 -7.494 45.400 1.00 94.56 81 LYS A O 1
ATOM 640 N N . ALA A 1 82 ? -4.003 -9.167 46.041 1.00 91.38 82 ALA A N 1
ATOM 641 C CA . ALA A 1 82 ? -3.251 -10.236 45.389 1.00 91.38 82 ALA A CA 1
ATOM 642 C C . ALA A 1 82 ? -3.262 -10.075 43.861 1.00 91.38 82 ALA A C 1
ATOM 644 O O . ALA A 1 82 ? -2.199 -10.117 43.238 1.00 91.38 82 ALA A O 1
ATOM 645 N N . TYR A 1 83 ? -4.428 -9.781 43.281 1.00 91.12 83 TYR A N 1
ATOM 646 C CA . TYR A 1 83 ? -4.590 -9.492 41.857 1.00 91.12 83 TYR A CA 1
ATOM 647 C C . TYR A 1 83 ? -3.732 -8.300 41.416 1.00 91.12 83 TYR A C 1
ATOM 649 O O . TYR A 1 83 ? -2.931 -8.417 40.489 1.00 91.12 83 TYR A O 1
ATOM 657 N N . ASN A 1 84 ? -3.813 -7.171 42.129 1.00 90.12 84 ASN A N 1
ATOM 658 C CA . ASN A 1 84 ? -3.023 -5.978 41.811 1.00 90.12 84 ASN A CA 1
ATOM 659 C C . ASN A 1 84 ? -1.512 -6.242 41.906 1.00 90.12 84 ASN A C 1
ATOM 661 O O . ASN A 1 84 ? -0.740 -5.754 41.079 1.00 90.12 84 ASN A O 1
ATOM 665 N N . LYS A 1 85 ? -1.076 -7.036 42.893 1.00 94.50 85 LYS A N 1
ATOM 666 C CA . LYS A 1 85 ? 0.331 -7.426 43.050 1.00 94.50 85 LYS A CA 1
ATOM 667 C C . LYS A 1 85 ? 0.805 -8.321 41.901 1.00 94.50 85 LYS A C 1
ATOM 669 O O . LYS A 1 85 ? 1.894 -8.087 41.378 1.00 94.50 85 LYS A O 1
ATOM 674 N N . ALA A 1 86 ? 0.003 -9.308 41.499 1.00 88.12 86 ALA A N 1
ATOM 675 C CA . ALA A 1 86 ? 0.308 -10.187 40.371 1.00 88.12 86 ALA A CA 1
ATOM 676 C C . ALA A 1 86 ? 0.366 -9.407 39.048 1.00 88.12 86 ALA A C 1
ATOM 678 O O . ALA A 1 86 ? 1.324 -9.547 38.291 1.00 88.12 86 ALA A O 1
ATOM 679 N N . HIS A 1 87 ? -0.594 -8.508 38.818 1.00 83.56 87 HIS A N 1
ATOM 680 C CA . HIS A 1 87 ? -0.623 -7.643 37.640 1.00 83.56 87 HIS A CA 1
ATOM 681 C C . HIS A 1 87 ? 0.607 -6.723 37.566 1.00 83.56 87 HIS A C 1
ATOM 683 O O . HIS A 1 87 ? 1.239 -6.610 36.518 1.00 83.56 87 HIS A O 1
ATOM 689 N N . ALA A 1 88 ? 1.004 -6.105 38.684 1.00 88.94 88 ALA A N 1
ATOM 690 C CA . ALA A 1 88 ? 2.207 -5.273 38.738 1.00 88.94 88 ALA A CA 1
ATOM 691 C C . ALA A 1 88 ? 3.498 -6.079 38.493 1.00 88.94 88 ALA A C 1
ATOM 693 O O . ALA A 1 88 ? 4.431 -5.571 37.873 1.00 88.94 88 ALA A O 1
ATOM 694 N N . ALA A 1 89 ? 3.569 -7.329 38.964 1.00 89.38 89 ALA A N 1
ATOM 695 C CA . ALA A 1 89 ? 4.700 -8.213 38.685 1.00 89.38 89 ALA A CA 1
ATOM 696 C C . ALA A 1 89 ? 4.771 -8.587 37.195 1.00 89.38 89 ALA A C 1
ATOM 698 O O . ALA A 1 89 ? 5.842 -8.491 36.599 1.00 89.38 89 ALA A O 1
ATOM 699 N N . ALA A 1 90 ? 3.632 -8.921 36.581 1.00 84.12 90 ALA A N 1
ATOM 700 C CA . ALA A 1 90 ? 3.546 -9.212 35.152 1.00 84.12 90 ALA A CA 1
ATOM 701 C C . ALA A 1 90 ? 3.945 -8.003 34.286 1.00 84.12 90 ALA A C 1
ATOM 703 O O . ALA A 1 90 ? 4.686 -8.160 33.320 1.00 84.12 90 ALA A O 1
ATOM 704 N N . GLN A 1 91 ? 3.528 -6.786 34.660 1.00 84.69 91 GLN A N 1
ATOM 705 C CA . GLN A 1 91 ? 3.934 -5.562 33.958 1.00 84.69 91 GLN A CA 1
ATOM 706 C C . GLN A 1 91 ? 5.448 -5.331 34.006 1.00 84.69 91 GLN A C 1
ATOM 708 O O . GLN A 1 91 ? 6.042 -5.026 32.977 1.00 84.69 91 GLN A O 1
ATOM 713 N N . ARG A 1 92 ? 6.085 -5.524 35.168 1.00 93.31 92 ARG A N 1
ATOM 714 C CA . ARG A 1 92 ? 7.547 -5.386 35.296 1.00 93.31 92 ARG A CA 1
ATOM 715 C C . ARG A 1 92 ? 8.303 -6.415 34.463 1.00 93.31 92 ARG A C 1
ATOM 717 O O . ARG A 1 92 ? 9.330 -6.084 33.882 1.00 93.31 92 ARG A O 1
ATOM 724 N N . GLU A 1 93 ? 7.803 -7.646 34.404 1.00 88.69 93 GLU A N 1
ATOM 725 C CA . GLU A 1 93 ? 8.411 -8.692 33.582 1.00 88.69 93 GLU A CA 1
ATOM 726 C C . GLU A 1 93 ? 8.277 -8.374 32.089 1.00 88.69 93 GLU A C 1
ATOM 728 O O . GLU A 1 93 ? 9.245 -8.487 31.341 1.00 88.69 93 GLU A O 1
ATOM 733 N N . MET A 1 94 ? 7.113 -7.880 31.661 1.00 87.75 94 MET A N 1
ATOM 734 C CA . MET A 1 94 ? 6.905 -7.432 30.285 1.00 87.75 94 MET A CA 1
ATOM 735 C C . MET A 1 94 ? 7.822 -6.253 29.919 1.00 87.75 94 MET A C 1
ATOM 737 O O . MET A 1 94 ? 8.436 -6.268 28.856 1.00 87.75 94 MET A O 1
ATOM 741 N N . GLU A 1 95 ? 7.967 -5.257 30.800 1.00 88.12 95 GLU A N 1
ATOM 742 C CA . GLU A 1 95 ? 8.906 -4.140 30.611 1.00 88.12 95 GLU A CA 1
ATOM 743 C C . GLU A 1 95 ? 10.360 -4.620 30.516 1.00 88.12 95 GLU A C 1
ATOM 745 O O . GLU A 1 95 ? 11.120 -4.110 29.691 1.00 88.12 95 GLU A O 1
ATOM 750 N N . ARG A 1 96 ? 10.746 -5.624 31.315 1.00 96.00 96 ARG A N 1
ATOM 751 C CA . ARG A 1 96 ? 12.071 -6.253 31.232 1.00 96.00 96 ARG A CA 1
ATOM 752 C C . ARG A 1 96 ? 12.293 -6.896 29.863 1.00 96.00 96 ARG A C 1
ATOM 754 O O . ARG A 1 96 ? 13.295 -6.597 29.224 1.00 96.00 96 ARG A O 1
ATOM 761 N N . ILE A 1 97 ? 11.338 -7.698 29.387 1.00 84.88 97 ILE A N 1
ATOM 762 C CA . ILE A 1 97 ? 11.410 -8.362 28.075 1.00 84.88 97 ILE A CA 1
ATOM 763 C C . ILE A 1 97 ? 11.508 -7.337 26.938 1.00 84.88 97 ILE A C 1
ATOM 765 O O . ILE A 1 97 ? 12.327 -7.505 26.036 1.00 84.88 97 ILE A O 1
ATOM 769 N N . ILE A 1 98 ? 10.715 -6.259 26.982 1.00 79.81 98 ILE A N 1
ATOM 770 C CA . ILE A 1 98 ? 10.777 -5.181 25.981 1.00 79.81 98 ILE A CA 1
ATOM 771 C C . ILE A 1 98 ? 12.170 -4.548 25.969 1.00 79.81 98 ILE A C 1
ATOM 773 O O . ILE A 1 98 ? 12.761 -4.387 24.904 1.00 79.81 98 ILE A O 1
ATOM 777 N N . LYS A 1 99 ? 12.722 -4.236 27.144 1.00 90.00 99 LYS A N 1
ATOM 778 C CA . LYS A 1 99 ? 14.045 -3.616 27.261 1.00 90.00 99 LYS A CA 1
ATOM 779 C C . LYS A 1 99 ? 15.167 -4.529 26.757 1.00 90.00 99 LYS A C 1
ATOM 781 O O . LYS A 1 99 ? 16.083 -4.055 26.086 1.00 90.00 99 LYS A O 1
ATOM 786 N N . ASP A 1 100 ? 15.087 -5.826 27.042 1.00 89.06 100 ASP A N 1
ATOM 787 C CA . ASP A 1 100 ? 16.048 -6.817 26.549 1.00 89.06 100 ASP A CA 1
ATOM 788 C C . ASP A 1 100 ? 15.956 -6.965 25.022 1.00 89.06 100 ASP A C 1
ATOM 790 O O . ASP A 1 100 ? 16.979 -7.028 24.337 1.00 89.06 100 ASP A O 1
ATOM 794 N N . TYR A 1 101 ? 14.739 -6.935 24.467 1.00 87.88 101 TYR A N 1
ATOM 795 C CA . TYR A 1 101 ? 14.518 -6.941 23.021 1.00 87.88 101 TYR A CA 1
ATOM 796 C C . TYR A 1 101 ? 15.066 -5.675 22.344 1.00 87.88 101 TYR A C 1
ATOM 798 O O . TYR A 1 101 ? 15.741 -5.774 21.320 1.00 87.88 101 TYR A O 1
ATOM 806 N N . GLU A 1 102 ? 14.846 -4.489 22.918 1.00 84.81 102 GLU A N 1
ATOM 807 C CA . GLU A 1 102 ? 15.406 -3.224 22.416 1.00 84.81 102 GLU A CA 1
ATOM 808 C C . GLU A 1 102 ? 16.944 -3.227 22.433 1.00 84.81 102 GLU A C 1
ATOM 810 O O . GLU A 1 102 ? 17.584 -2.783 21.472 1.00 84.81 102 GLU A O 1
ATOM 815 N N . ALA A 1 103 ? 17.554 -3.771 23.491 1.00 90.88 103 ALA A N 1
ATOM 816 C CA . ALA A 1 103 ? 19.002 -3.927 23.580 1.00 90.88 103 ALA A CA 1
ATOM 817 C C . ALA A 1 103 ? 19.535 -4.895 22.508 1.00 90.88 103 ALA A C 1
ATOM 819 O O . ALA A 1 103 ? 20.490 -4.563 21.800 1.00 90.88 103 ALA A O 1
ATOM 820 N N . ALA A 1 104 ? 18.888 -6.051 22.329 1.00 87.19 104 ALA A N 1
ATOM 821 C CA . ALA A 1 104 ? 19.253 -7.028 21.304 1.00 87.19 104 ALA A CA 1
ATOM 822 C C . ALA A 1 104 ? 19.096 -6.463 19.882 1.00 87.19 104 ALA A C 1
ATOM 824 O O . ALA A 1 104 ? 19.993 -6.618 19.052 1.00 87.19 104 ALA A O 1
ATOM 825 N N . ALA A 1 105 ? 18.004 -5.743 19.613 1.00 81.38 105 ALA A N 1
ATOM 826 C CA . ALA A 1 105 ? 17.772 -5.077 18.336 1.00 81.38 105 ALA A CA 1
ATOM 827 C C . ALA A 1 105 ? 18.859 -4.033 18.043 1.00 81.38 105 ALA A C 1
ATOM 829 O O . ALA A 1 105 ? 19.376 -3.974 16.930 1.00 81.38 105 ALA A O 1
ATOM 830 N N . THR A 1 106 ? 19.266 -3.250 19.047 1.00 89.19 106 THR A N 1
ATOM 831 C CA . THR A 1 106 ? 20.340 -2.254 18.898 1.00 89.19 106 THR A CA 1
ATOM 832 C C . THR A 1 106 ? 21.667 -2.908 18.501 1.00 89.19 106 THR A C 1
ATOM 834 O O . THR A 1 106 ? 22.344 -2.417 17.597 1.00 89.19 106 THR A O 1
ATOM 837 N N . VAL A 1 107 ? 22.025 -4.035 19.127 1.00 92.06 107 VAL A N 1
ATOM 838 C CA . VAL A 1 107 ? 23.233 -4.804 18.776 1.00 92.06 107 VAL A CA 1
ATOM 839 C C . VAL A 1 107 ? 23.135 -5.365 17.356 1.00 92.06 107 VAL A C 1
ATOM 841 O O . VAL A 1 107 ? 24.079 -5.226 16.580 1.00 92.06 107 VAL A O 1
ATOM 844 N N . TYR A 1 108 ? 21.984 -5.933 16.992 1.00 91.06 108 TYR A N 1
ATOM 845 C CA . TYR A 1 108 ? 21.739 -6.473 15.656 1.00 91.06 108 TYR A CA 1
ATOM 846 C C . TYR A 1 108 ? 21.897 -5.404 14.561 1.00 91.06 108 TYR A C 1
ATOM 848 O O . TYR A 1 108 ? 22.642 -5.604 13.601 1.00 91.06 108 TYR A O 1
ATOM 856 N N . TYR A 1 109 ? 21.276 -4.231 14.727 1.00 82.31 109 TYR A N 1
ATOM 857 C CA . TYR A 1 109 ? 21.404 -3.134 13.761 1.00 82.31 109 TYR A CA 1
ATOM 858 C C . TYR A 1 109 ? 22.827 -2.567 13.696 1.00 82.31 109 TYR A C 1
ATOM 860 O O . TYR A 1 109 ? 23.295 -2.209 12.616 1.00 82.31 109 TYR A O 1
ATOM 868 N N . ALA A 1 110 ? 23.543 -2.505 14.823 1.00 88.94 110 ALA A N 1
ATOM 869 C CA . ALA A 1 110 ? 24.944 -2.093 14.831 1.00 88.94 110 ALA A CA 1
ATOM 870 C C . ALA A 1 110 ? 25.830 -3.071 14.039 1.00 88.94 110 ALA A C 1
ATOM 872 O O . ALA A 1 110 ? 26.692 -2.630 13.277 1.00 88.94 110 ALA A O 1
ATOM 873 N N . GLN A 1 111 ? 25.589 -4.380 14.169 1.00 90.69 111 GLN A N 1
ATOM 874 C CA . GLN A 1 111 ? 26.303 -5.409 13.415 1.00 90.69 111 GLN A CA 1
ATOM 875 C C . GLN A 1 111 ? 26.000 -5.326 11.913 1.00 90.69 111 GLN A C 1
ATOM 877 O O . GLN A 1 111 ? 26.930 -5.309 11.108 1.00 90.69 111 GLN A O 1
ATOM 882 N N . GLN A 1 112 ? 24.727 -5.188 11.534 1.00 87.06 112 GLN A N 1
ATOM 883 C CA . GLN A 1 112 ? 24.335 -5.040 10.130 1.00 87.06 112 GLN A CA 1
ATOM 884 C C . GLN A 1 112 ? 24.964 -3.790 9.492 1.00 87.06 112 GLN A C 1
ATOM 886 O O . GLN A 1 112 ? 25.540 -3.869 8.407 1.00 87.06 112 GLN A O 1
ATOM 891 N N . ASN A 1 113 ? 24.940 -2.650 10.191 1.00 85.00 113 ASN A N 1
ATOM 892 C CA . ASN A 1 113 ? 25.593 -1.426 9.722 1.00 85.00 113 ASN A CA 1
ATOM 893 C C . ASN A 1 113 ? 27.111 -1.603 9.570 1.00 85.00 113 ASN A C 1
ATOM 895 O O . ASN A 1 113 ? 27.698 -1.089 8.619 1.00 85.00 113 ASN A O 1
ATOM 899 N N . ALA A 1 114 ? 27.766 -2.329 10.482 1.00 90.44 114 ALA A N 1
ATOM 900 C CA . ALA A 1 114 ? 29.195 -2.612 10.378 1.00 90.44 114 ALA A CA 1
ATOM 901 C C . ALA A 1 114 ? 29.523 -3.475 9.145 1.00 90.44 114 ALA A C 1
ATOM 903 O O . ALA A 1 114 ? 30.503 -3.195 8.450 1.00 90.44 114 ALA A O 1
ATOM 904 N N . GLU A 1 115 ? 28.691 -4.472 8.831 1.00 90.50 115 GLU A N 1
ATOM 905 C CA . GLU A 1 115 ? 28.829 -5.291 7.621 1.00 90.50 115 GLU A CA 1
ATOM 906 C C . GLU A 1 115 ? 28.613 -4.476 6.339 1.00 90.50 115 GLU A C 1
ATOM 908 O O . GLU A 1 115 ? 29.388 -4.606 5.389 1.00 90.50 115 GLU A O 1
ATOM 913 N N . GLU A 1 116 ? 27.605 -3.602 6.305 1.00 86.38 116 GLU A N 1
ATOM 914 C CA . GLU A 1 116 ? 27.348 -2.719 5.160 1.00 86.38 116 GLU A CA 1
ATOM 915 C C . GLU A 1 116 ? 28.487 -1.714 4.942 1.00 86.38 116 GLU A C 1
ATOM 917 O O . GLU A 1 116 ? 28.950 -1.547 3.811 1.00 86.38 116 GLU A O 1
ATOM 922 N N . ILE A 1 117 ? 29.020 -1.114 6.013 1.00 85.88 117 ILE A N 1
ATOM 923 C CA . ILE A 1 117 ? 30.213 -0.254 5.946 1.00 85.88 117 ILE A CA 1
ATOM 924 C C . ILE A 1 117 ? 31.428 -1.052 5.449 1.00 85.88 117 ILE A C 1
ATOM 926 O O . ILE A 1 117 ? 32.225 -0.532 4.665 1.00 85.88 117 ILE A O 1
ATOM 930 N N . GLY A 1 118 ? 31.575 -2.312 5.869 1.00 91.62 118 GLY A N 1
ATOM 931 C CA . GLY A 1 118 ? 32.621 -3.216 5.388 1.00 91.62 118 GLY A CA 1
ATOM 932 C C . GLY A 1 118 ? 32.539 -3.461 3.878 1.00 91.62 118 GLY A C 1
ATOM 933 O O . GLY A 1 118 ? 33.531 -3.267 3.174 1.00 91.62 118 GLY A O 1
ATOM 934 N N . LYS A 1 119 ? 31.348 -3.796 3.367 1.00 90.56 119 LYS A N 1
ATOM 935 C CA . LYS A 1 119 ? 31.093 -3.983 1.927 1.00 90.56 119 LYS A CA 1
ATOM 936 C C . LYS A 1 119 ? 31.328 -2.698 1.133 1.00 90.56 119 LYS A C 1
ATOM 938 O O . LYS A 1 119 ? 31.975 -2.731 0.090 1.00 90.56 119 LYS A O 1
ATOM 943 N N . ALA A 1 120 ? 30.873 -1.552 1.645 1.00 83.00 120 ALA A N 1
ATOM 944 C CA . ALA A 1 120 ? 31.099 -0.255 1.008 1.00 83.00 120 ALA A CA 1
ATOM 945 C C . ALA A 1 120 ? 32.594 0.095 0.922 1.00 83.00 120 ALA A C 1
ATOM 947 O O . ALA A 1 120 ? 33.046 0.628 -0.090 1.00 83.00 120 ALA A O 1
ATOM 948 N N . ARG A 1 121 ? 33.384 -0.243 1.952 1.00 89.75 121 ARG A N 1
ATOM 949 C CA . ARG A 1 121 ? 34.846 -0.081 1.923 1.00 89.75 121 ARG A CA 1
ATOM 950 C C . ARG A 1 121 ? 35.502 -0.980 0.879 1.00 89.75 121 ARG A C 1
ATOM 952 O O . ARG A 1 121 ? 36.344 -0.481 0.144 1.00 89.75 121 ARG A O 1
ATOM 959 N N . GLN A 1 122 ? 35.104 -2.250 0.788 1.00 92.00 122 GLN A N 1
ATOM 960 C CA . GLN A 1 122 ? 35.610 -3.172 -0.239 1.00 92.00 122 GLN A CA 1
ATOM 961 C C . GLN A 1 122 ? 35.323 -2.645 -1.647 1.00 92.00 122 GLN A C 1
ATOM 963 O O . GLN A 1 122 ? 36.249 -2.502 -2.440 1.00 92.00 122 GLN A O 1
ATOM 968 N N . TYR A 1 123 ? 34.079 -2.235 -1.909 1.00 89.06 123 TYR A N 1
ATOM 969 C CA . TYR A 1 123 ? 33.694 -1.650 -3.193 1.00 89.06 123 TYR A CA 1
ATOM 970 C C . TYR A 1 123 ? 34.481 -0.370 -3.512 1.00 89.06 123 TYR A C 1
ATOM 972 O O . TYR A 1 123 ? 34.940 -0.177 -4.634 1.00 89.06 123 TYR A O 1
ATOM 980 N N . ALA A 1 124 ? 34.705 0.500 -2.521 1.00 84.31 124 ALA A N 1
ATOM 981 C CA . ALA A 1 124 ? 35.528 1.694 -2.705 1.00 84.31 124 ALA A CA 1
ATOM 982 C C . ALA A 1 124 ? 36.998 1.355 -3.023 1.00 84.31 124 ALA A C 1
ATOM 984 O O . ALA A 1 124 ? 37.632 2.061 -3.807 1.00 84.31 124 ALA A O 1
ATOM 985 N N . THR A 1 125 ? 37.548 0.285 -2.438 1.00 91.62 125 THR A N 1
ATOM 986 C CA . THR A 1 125 ? 38.897 -0.205 -2.757 1.00 91.62 125 THR A CA 1
ATOM 987 C C . THR A 1 125 ? 38.969 -0.779 -4.173 1.00 91.62 125 THR A C 1
ATOM 989 O O . THR A 1 125 ? 39.896 -0.439 -4.903 1.00 91.62 125 THR A O 1
ATOM 992 N N . GLU A 1 126 ? 37.984 -1.578 -4.586 1.00 91.81 126 GLU A N 1
ATOM 993 C CA . GLU A 1 126 ? 37.889 -2.122 -5.949 1.00 91.81 126 GLU A CA 1
ATOM 994 C C . GLU A 1 126 ? 37.766 -1.010 -6.996 1.00 91.81 126 GLU A C 1
ATOM 996 O O . GLU A 1 126 ? 38.495 -1.007 -7.987 1.00 91.81 126 GLU A O 1
ATOM 1001 N N . LEU A 1 127 ? 36.909 -0.015 -6.744 1.00 89.94 127 LEU A N 1
ATOM 1002 C CA . LEU A 1 127 ? 36.732 1.129 -7.636 1.00 89.94 127 LEU A CA 1
ATOM 1003 C C . LEU A 1 127 ? 38.025 1.941 -7.775 1.00 89.94 127 LEU A C 1
ATOM 1005 O O . LEU A 1 127 ? 38.365 2.377 -8.872 1.00 89.94 127 LEU A O 1
ATOM 1009 N N . ARG A 1 128 ? 38.767 2.124 -6.675 1.00 89.81 128 ARG A N 1
ATOM 1010 C CA . ARG A 1 128 ? 40.058 2.819 -6.697 1.00 89.81 128 ARG A CA 1
ATOM 1011 C C . ARG A 1 128 ? 41.106 2.042 -7.492 1.00 89.81 128 ARG A C 1
ATOM 1013 O O . ARG A 1 128 ? 41.769 2.640 -8.326 1.00 89.81 128 ARG A O 1
ATOM 1020 N N . ALA A 1 129 ? 41.193 0.726 -7.300 1.00 92.25 129 ALA A N 1
ATOM 1021 C CA . ALA A 1 129 ? 42.100 -0.124 -8.070 1.00 92.25 129 ALA A CA 1
ATOM 1022 C C . ALA A 1 129 ? 41.777 -0.104 -9.575 1.00 92.25 129 ALA A C 1
ATOM 1024 O O . ALA A 1 129 ? 42.686 -0.014 -10.398 1.00 92.25 129 ALA A O 1
ATOM 1025 N N . ALA A 1 130 ? 40.491 -0.127 -9.942 1.00 90.12 130 ALA A N 1
ATOM 1026 C CA . ALA A 1 130 ? 40.059 -0.004 -11.333 1.00 90.12 130 ALA A CA 1
ATOM 1027 C C . ALA A 1 130 ? 40.397 1.373 -11.928 1.00 90.12 130 ALA A C 1
ATOM 1029 O O . ALA A 1 130 ? 40.787 1.462 -13.092 1.00 90.12 130 ALA A O 1
ATOM 1030 N N . LEU A 1 131 ? 40.278 2.443 -11.135 1.00 89.44 131 LEU A N 1
ATOM 1031 C CA . LEU A 1 131 ? 40.646 3.792 -11.557 1.00 89.44 131 LEU A CA 1
ATOM 1032 C C . LEU A 1 131 ? 42.158 3.915 -11.771 1.00 89.44 131 LEU A C 1
ATOM 1034 O O . LEU A 1 131 ? 42.571 4.422 -12.809 1.00 89.44 131 LEU A O 1
ATOM 1038 N N . ASP A 1 132 ? 42.960 3.382 -10.846 1.00 92.19 132 ASP A N 1
ATOM 1039 C CA . ASP A 1 132 ? 44.423 3.353 -10.946 1.00 92.19 132 ASP A CA 1
ATOM 1040 C C . ASP A 1 132 ? 44.872 2.550 -12.187 1.00 92.19 132 ASP A C 1
ATOM 1042 O O . ASP A 1 132 ? 45.735 2.992 -12.951 1.00 92.19 132 ASP A O 1
ATOM 1046 N N . GLN A 1 133 ? 44.227 1.406 -12.456 1.00 92.31 133 GLN A N 1
ATOM 1047 C CA . GLN A 1 133 ? 44.455 0.623 -13.674 1.00 92.31 133 GLN A CA 1
ATOM 1048 C C . GLN A 1 133 ? 44.065 1.410 -14.934 1.00 92.31 133 GLN A C 1
ATOM 1050 O O . GLN A 1 133 ? 44.827 1.444 -15.899 1.00 92.31 133 GLN A O 1
ATOM 1055 N N . GLY A 1 134 ? 42.908 2.077 -14.920 1.00 88.50 134 GLY A N 1
ATOM 1056 C CA . GLY A 1 134 ? 42.455 2.936 -16.011 1.00 88.50 134 GLY A CA 1
ATOM 1057 C C . GLY A 1 134 ? 43.446 4.061 -16.307 1.00 88.50 134 GLY A C 1
ATOM 1058 O O . GLY A 1 134 ? 43.819 4.257 -17.463 1.00 88.50 134 GLY A O 1
ATOM 1059 N N . THR A 1 135 ? 43.949 4.744 -15.274 1.00 88.50 135 THR A N 1
ATOM 1060 C CA . THR A 1 135 ? 44.970 5.789 -15.433 1.00 88.50 135 THR A CA 1
ATOM 1061 C C . THR A 1 135 ? 46.275 5.242 -16.000 1.00 88.50 135 THR A C 1
ATOM 1063 O O . THR A 1 135 ? 46.805 5.835 -16.932 1.00 88.50 135 THR A O 1
ATOM 1066 N N . ALA A 1 136 ? 46.735 4.071 -15.548 1.00 92.06 136 ALA A N 1
ATOM 1067 C CA . ALA A 1 136 ? 47.943 3.450 -16.088 1.00 92.06 136 ALA A CA 1
ATOM 1068 C C . ALA A 1 136 ? 47.796 3.104 -17.581 1.00 92.06 136 ALA A C 1
ATOM 1070 O O . ALA A 1 136 ? 48.683 3.409 -18.374 1.00 92.06 136 ALA A O 1
ATOM 1071 N N . THR A 1 137 ? 46.654 2.533 -17.985 1.00 91.50 137 THR A N 1
ATOM 1072 C CA . THR A 1 137 ? 46.391 2.237 -19.406 1.00 91.50 137 THR A CA 1
ATOM 1073 C C . THR A 1 137 ? 46.280 3.500 -20.258 1.00 91.50 137 THR A C 1
ATOM 1075 O O . THR A 1 137 ? 46.719 3.512 -21.406 1.00 91.50 137 THR A O 1
ATOM 1078 N N . PHE A 1 138 ? 45.720 4.579 -19.705 1.00 89.25 138 PHE A N 1
ATOM 1079 C CA . PHE A 1 138 ? 45.639 5.863 -20.391 1.00 89.25 138 PHE A CA 1
ATOM 1080 C C . PHE A 1 138 ? 47.025 6.490 -20.574 1.00 89.25 138 PHE A C 1
ATOM 1082 O O . PHE A 1 138 ? 47.344 6.948 -21.669 1.00 89.25 138 PHE A O 1
ATOM 1089 N N . ASP A 1 139 ? 47.870 6.461 -19.544 1.00 91.56 139 ASP A N 1
ATOM 1090 C CA . ASP A 1 139 ? 49.242 6.970 -19.614 1.00 91.56 139 ASP A CA 1
ATOM 1091 C C . ASP A 1 139 ? 50.097 6.166 -20.607 1.00 91.56 139 ASP A C 1
ATOM 1093 O O . ASP A 1 139 ? 50.879 6.745 -21.366 1.00 91.56 139 ASP A O 1
ATOM 1097 N N . GLU A 1 140 ? 49.908 4.844 -20.675 1.00 93.56 140 GLU A N 1
ATOM 1098 C CA . GLU A 1 140 ? 50.549 3.985 -21.676 1.00 93.56 140 GLU A CA 1
ATOM 1099 C C . GLU A 1 140 ? 50.111 4.360 -23.101 1.00 93.56 140 GLU A C 1
ATOM 1101 O O . GLU A 1 140 ? 50.957 4.563 -23.974 1.00 93.56 140 GLU A O 1
ATOM 1106 N N . GLN A 1 141 ? 48.806 4.555 -23.331 1.00 91.88 141 GLN A N 1
ATOM 1107 C CA . GLN A 1 141 ? 48.281 5.010 -24.625 1.00 91.88 141 GLN A CA 1
ATOM 1108 C C . GLN A 1 141 ? 48.800 6.400 -25.007 1.00 91.88 141 GLN A C 1
ATOM 1110 O O . GLN A 1 141 ? 49.170 6.623 -26.159 1.00 91.88 141 GLN A O 1
ATOM 1115 N N . MET A 1 142 ? 48.857 7.331 -24.053 1.00 92.31 142 MET A N 1
ATOM 1116 C CA . MET A 1 142 ? 49.396 8.674 -24.273 1.00 92.31 142 MET A CA 1
ATOM 1117 C C . MET A 1 142 ? 50.890 8.637 -24.601 1.00 92.31 142 MET A C 1
ATOM 1119 O O . MET A 1 142 ? 51.340 9.372 -25.479 1.00 92.31 142 MET A O 1
ATOM 1123 N N . THR A 1 143 ? 51.652 7.759 -23.947 1.00 94.19 143 THR A N 1
ATOM 1124 C CA . THR A 1 143 ? 53.081 7.565 -24.225 1.00 94.19 143 THR A CA 1
ATOM 1125 C C . THR A 1 143 ? 53.297 6.966 -25.614 1.00 94.19 143 THR A C 1
ATOM 1127 O O . THR A 1 143 ? 54.118 7.475 -26.377 1.00 94.19 143 THR A O 1
ATOM 1130 N N . ALA A 1 144 ? 52.518 5.946 -25.985 1.00 93.44 144 ALA A N 1
ATOM 1131 C CA . ALA A 1 144 ? 52.561 5.341 -27.316 1.00 93.44 144 ALA A CA 1
ATOM 1132 C C . ALA A 1 144 ? 52.162 6.340 -28.418 1.00 93.44 144 ALA A C 1
ATOM 1134 O O . ALA A 1 144 ? 52.807 6.410 -29.463 1.00 93.44 144 ALA A O 1
ATOM 1135 N N . ALA A 1 145 ? 51.140 7.168 -28.176 1.00 89.69 145 ALA A N 1
ATOM 1136 C CA . ALA A 1 145 ? 50.732 8.223 -29.100 1.00 89.69 145 ALA A CA 1
ATOM 1137 C C . ALA A 1 145 ? 51.818 9.298 -29.263 1.00 89.69 145 ALA A C 1
ATOM 1139 O O . ALA A 1 145 ? 52.073 9.742 -30.381 1.00 89.69 145 ALA A O 1
ATOM 1140 N N . ALA A 1 146 ? 52.483 9.694 -28.172 1.00 91.38 146 ALA A N 1
ATOM 1141 C CA . ALA A 1 146 ? 53.594 10.640 -28.217 1.00 91.38 146 ALA A CA 1
ATOM 1142 C C . ALA A 1 146 ? 54.786 10.086 -29.015 1.00 91.38 146 ALA A C 1
ATOM 1144 O O . ALA A 1 146 ? 55.353 10.808 -29.834 1.00 91.38 146 ALA A O 1
ATOM 1145 N N . GLN A 1 147 ? 55.122 8.804 -28.833 1.00 94.06 147 GLN A N 1
ATOM 1146 C CA . GLN A 1 147 ? 56.148 8.121 -29.629 1.00 94.06 147 GLN A CA 1
ATOM 1147 C C . GLN A 1 147 ? 55.776 8.084 -31.114 1.00 94.06 147 GLN A C 1
ATOM 1149 O O . GLN A 1 147 ? 56.573 8.507 -31.944 1.00 94.06 147 GLN A O 1
ATOM 1154 N N . GLY A 1 148 ? 54.539 7.701 -31.450 1.00 92.75 148 GLY A N 1
ATOM 1155 C CA . GLY A 1 148 ? 54.072 7.707 -32.839 1.00 92.75 148 GLY A CA 1
ATOM 1156 C C . GLY A 1 148 ? 54.116 9.098 -33.486 1.00 92.75 148 GLY A C 1
ATOM 1157 O O . GLY A 1 148 ? 54.432 9.226 -34.667 1.00 92.75 148 GLY A O 1
ATOM 1158 N N . PHE A 1 149 ? 53.857 10.158 -32.715 1.00 90.94 149 PHE A N 1
ATOM 1159 C CA . PHE A 1 149 ? 53.993 11.536 -33.194 1.00 90.94 149 PHE A CA 1
ATOM 1160 C C . PHE A 1 149 ? 55.455 11.921 -33.451 1.00 90.94 149 PHE A C 1
ATOM 1162 O O . PHE A 1 149 ? 55.747 12.597 -34.439 1.00 90.94 149 PHE A O 1
ATOM 1169 N N . GLN A 1 150 ? 56.369 11.484 -32.582 1.00 94.50 150 GLN A N 1
ATOM 1170 C CA . GLN A 1 150 ? 57.806 11.698 -32.744 1.00 94.50 150 GLN A CA 1
ATOM 1171 C C . GLN A 1 150 ? 58.344 10.964 -33.980 1.00 94.50 150 GLN A C 1
ATOM 1173 O O . GLN A 1 150 ? 59.106 11.542 -34.752 1.00 94.50 150 GLN A O 1
ATOM 1178 N N . ASP A 1 151 ? 57.910 9.724 -34.207 1.00 93.81 151 ASP A N 1
ATOM 1179 C CA . ASP A 1 151 ? 58.292 8.940 -35.385 1.00 93.81 151 ASP A CA 1
ATOM 1180 C C . ASP A 1 151 ? 57.806 9.601 -36.680 1.00 93.81 151 ASP A C 1
ATOM 1182 O O . ASP A 1 151 ? 58.566 9.711 -37.643 1.00 93.81 151 ASP A O 1
ATOM 1186 N N . LEU A 1 152 ? 56.576 10.130 -36.684 1.00 93.69 152 LEU A N 1
ATOM 1187 C CA . LEU A 1 152 ? 56.039 10.888 -37.815 1.00 93.69 152 LEU A CA 1
ATOM 1188 C C . LEU A 1 152 ? 56.847 12.170 -38.083 1.00 93.69 152 LEU A C 1
ATOM 1190 O O . LEU A 1 152 ? 57.103 12.502 -39.239 1.00 93.69 152 LEU A O 1
ATOM 1194 N N . GLN A 1 153 ? 57.264 12.889 -37.033 1.00 93.44 153 GLN A N 1
ATOM 1195 C CA . GLN A 1 153 ? 58.137 14.060 -37.178 1.00 93.44 153 GLN A CA 1
ATOM 1196 C C . GLN A 1 153 ? 59.486 13.683 -37.792 1.00 93.44 153 GLN A C 1
ATOM 1198 O O . GLN A 1 153 ? 59.927 14.343 -38.731 1.00 93.44 153 GLN A O 1
ATOM 1203 N N . ASN A 1 154 ? 60.101 12.599 -37.316 1.00 94.25 154 ASN A N 1
ATOM 1204 C CA . ASN A 1 154 ? 61.364 12.101 -37.856 1.00 94.25 154 ASN A CA 1
ATOM 1205 C C . ASN A 1 154 ? 61.220 11.686 -39.333 1.00 94.25 154 ASN A C 1
ATOM 1207 O O . ASN A 1 154 ? 62.104 11.968 -40.142 1.00 94.25 154 ASN A O 1
ATOM 1211 N N . GLN A 1 155 ? 60.098 11.059 -39.706 1.00 95.00 155 GLN A N 1
ATOM 1212 C CA . GLN A 1 155 ? 59.806 10.702 -41.097 1.00 95.00 155 GLN A CA 1
ATOM 1213 C C . GLN A 1 155 ? 59.672 11.948 -41.983 1.00 95.00 155 GLN A C 1
ATOM 1215 O O . GLN A 1 155 ? 60.314 12.025 -43.028 1.00 95.00 155 GLN A O 1
ATOM 1220 N N . LEU A 1 156 ? 58.899 12.946 -41.546 1.00 93.19 156 LEU A N 1
ATOM 1221 C CA . LEU A 1 156 ? 58.740 14.223 -42.250 1.00 93.19 156 LEU A CA 1
ATOM 1222 C C . LEU A 1 156 ? 60.073 14.959 -42.427 1.00 93.19 156 LEU A C 1
ATOM 1224 O O . LEU A 1 156 ? 60.324 15.533 -43.485 1.00 93.19 156 LEU A O 1
ATOM 1228 N N . GLU A 1 157 ? 60.940 14.951 -41.413 1.00 94.19 157 GLU A N 1
ATOM 1229 C CA . GLU A 1 157 ? 62.281 15.533 -41.524 1.00 94.19 157 GLU A CA 1
ATOM 1230 C C . GLU A 1 157 ? 63.166 14.770 -42.513 1.00 94.19 157 GLU A C 1
ATOM 1232 O O . GLU A 1 157 ? 63.881 15.402 -43.293 1.00 94.19 157 GLU A O 1
ATOM 1237 N N . SER A 1 158 ? 63.084 13.436 -42.534 1.00 95.06 158 SER A N 1
ATOM 1238 C CA . SER A 1 158 ? 63.792 12.606 -43.512 1.00 95.06 158 SER A CA 1
ATOM 1239 C C . SER A 1 158 ? 63.326 12.892 -44.943 1.00 95.06 158 SER A C 1
ATOM 1241 O O . SER A 1 158 ? 64.158 13.139 -45.814 1.00 95.06 158 SER A O 1
ATOM 1243 N N . GLU A 1 159 ? 62.012 12.935 -45.182 1.00 93.94 159 GLU A N 1
ATOM 1244 C CA . GLU A 1 159 ? 61.430 13.275 -46.490 1.00 93.94 159 GLU A CA 1
ATOM 1245 C C . GLU A 1 159 ? 61.810 14.701 -46.919 1.00 93.94 159 GLU A C 1
ATOM 1247 O O . GLU A 1 159 ? 62.146 14.944 -48.081 1.00 93.94 159 GLU A O 1
ATOM 1252 N N . ARG A 1 160 ? 61.836 15.656 -45.977 1.00 94.00 160 ARG A N 1
ATOM 1253 C CA . ARG A 1 160 ? 62.286 17.029 -46.248 1.00 94.00 160 ARG A CA 1
ATOM 1254 C C . ARG A 1 160 ? 63.750 17.067 -46.685 1.00 94.00 160 ARG A C 1
ATOM 1256 O O . ARG A 1 160 ? 64.069 17.781 -47.631 1.00 94.00 160 ARG A O 1
ATOM 1263 N N . LEU A 1 161 ? 64.624 16.314 -46.013 1.00 94.38 161 LEU A N 1
ATOM 1264 C CA . LEU A 1 161 ? 66.046 16.218 -46.356 1.00 94.38 161 LEU A CA 1
ATOM 1265 C C . LEU A 1 161 ? 66.268 15.557 -47.723 1.00 94.38 161 LEU A C 1
ATOM 1267 O O . LEU A 1 161 ? 67.151 15.983 -48.465 1.00 94.38 161 LEU A O 1
ATOM 1271 N N . GLU A 1 162 ? 65.485 14.536 -48.076 1.00 94.25 162 GLU A N 1
ATOM 1272 C CA . GLU A 1 162 ? 65.531 13.928 -49.413 1.00 94.25 162 GLU A CA 1
ATOM 1273 C C . GLU A 1 162 ? 65.093 14.915 -50.497 1.00 94.25 162 GLU A C 1
ATOM 1275 O O . GLU A 1 162 ? 65.799 15.091 -51.489 1.00 94.25 162 GLU A O 1
ATOM 1280 N N . HIS A 1 163 ? 63.987 15.628 -50.278 1.00 91.38 163 HIS A N 1
ATOM 1281 C CA . HIS A 1 163 ? 63.507 16.638 -51.218 1.00 91.38 163 HIS A CA 1
ATOM 1282 C C . HIS A 1 163 ? 64.491 17.813 -51.363 1.00 91.38 163 HIS A C 1
ATOM 1284 O O . HIS A 1 163 ? 64.674 18.351 -52.455 1.00 91.38 163 HIS A O 1
ATOM 1290 N N . GLU A 1 164 ? 65.156 18.214 -50.277 1.00 93.94 164 GLU A N 1
ATOM 1291 C CA . GLU A 1 164 ? 66.211 19.233 -50.301 1.00 93.94 164 GLU A CA 1
ATOM 1292 C C . GLU A 1 164 ? 67.426 18.778 -51.128 1.00 93.94 164 GLU A C 1
ATOM 1294 O O . GLU A 1 164 ? 67.948 19.560 -51.925 1.00 93.94 164 GLU A O 1
ATOM 1299 N N . LYS A 1 165 ? 67.827 17.502 -51.023 1.00 94.06 165 LYS A N 1
ATOM 1300 C CA . LYS A 1 165 ? 68.869 16.915 -51.884 1.00 94.06 165 LYS A CA 1
ATOM 1301 C C . LYS A 1 165 ? 68.453 16.886 -53.354 1.00 94.06 165 LYS A C 1
ATOM 1303 O O . LYS A 1 165 ? 69.234 17.303 -54.203 1.00 94.06 165 LYS A O 1
ATOM 1308 N N . GLU A 1 166 ? 67.227 16.463 -53.659 1.00 93.62 166 GLU A N 1
ATOM 1309 C CA . GLU A 1 166 ? 66.715 16.437 -55.037 1.00 93.62 166 GLU A CA 1
ATOM 1310 C C . GLU A 1 166 ? 66.659 17.851 -55.648 1.00 93.62 166 GLU A C 1
ATOM 1312 O O . GLU A 1 166 ? 67.002 18.059 -56.814 1.00 93.62 166 GLU A O 1
ATOM 1317 N N . LEU A 1 167 ? 66.262 18.853 -54.854 1.00 91.69 167 LEU A N 1
ATOM 1318 C CA . LEU A 1 167 ? 66.301 20.263 -55.251 1.00 91.69 167 LEU A CA 1
ATOM 1319 C C . LEU A 1 167 ? 67.726 20.741 -55.535 1.00 91.69 167 LEU A C 1
ATOM 1321 O O . LEU A 1 167 ? 67.933 21.445 -56.527 1.00 91.69 167 LEU A O 1
ATOM 1325 N N . ALA A 1 168 ? 68.698 20.373 -54.697 1.00 91.56 168 ALA A N 1
ATOM 1326 C CA . ALA A 1 168 ? 70.103 20.703 -54.922 1.00 91.56 168 ALA A CA 1
ATOM 1327 C C . ALA A 1 168 ? 70.610 20.090 -56.240 1.00 91.56 168 ALA A C 1
ATOM 1329 O O . ALA A 1 168 ? 71.134 20.816 -57.084 1.00 91.56 168 ALA A O 1
ATOM 1330 N N . GLU A 1 169 ? 70.334 18.806 -56.489 1.00 93.44 169 GLU A N 1
ATOM 1331 C CA . GLU A 1 169 ? 70.698 18.124 -57.740 1.00 93.44 169 GLU A CA 1
ATOM 1332 C C . GLU A 1 169 ? 70.057 18.776 -58.975 1.00 93.44 169 GLU A C 1
ATOM 1334 O O . GLU A 1 169 ? 70.728 19.013 -59.983 1.00 93.44 169 GLU A O 1
ATOM 1339 N N . LYS A 1 170 ? 68.763 19.119 -58.912 1.00 91.62 170 LYS A N 1
ATOM 1340 C CA . LYS A 1 170 ? 68.081 19.841 -60.002 1.00 91.62 170 LYS A CA 1
ATOM 1341 C C . LYS A 1 170 ? 68.672 21.230 -60.224 1.00 91.62 170 LYS A C 1
ATOM 1343 O O . LYS A 1 170 ? 68.774 21.675 -61.366 1.00 91.62 170 LYS A O 1
ATOM 1348 N N . THR A 1 171 ? 69.061 21.920 -59.155 1.00 90.94 171 THR A N 1
ATOM 1349 C CA . THR A 1 171 ? 69.694 23.242 -59.244 1.00 90.94 171 THR A CA 1
ATOM 1350 C C . THR A 1 171 ? 71.049 23.147 -59.943 1.00 90.94 171 THR A C 1
ATOM 1352 O O . THR A 1 171 ? 71.329 23.952 -60.834 1.00 90.94 171 THR A O 1
ATOM 1355 N N . ASP A 1 172 ? 71.840 22.121 -59.630 1.00 90.81 172 ASP A N 1
ATOM 1356 C CA . ASP A 1 172 ? 73.108 21.845 -60.306 1.00 90.81 172 ASP A CA 1
ATOM 1357 C C . ASP A 1 172 ? 72.899 21.518 -61.794 1.00 90.81 172 ASP A C 1
ATOM 1359 O O . ASP A 1 172 ? 73.579 22.089 -62.651 1.00 90.81 172 ASP A O 1
ATOM 1363 N N . GLN A 1 173 ? 71.893 20.700 -62.133 1.00 91.00 173 GLN A N 1
ATOM 1364 C CA . GLN A 1 173 ? 71.520 20.419 -63.530 1.00 91.00 173 GLN A CA 1
ATOM 1365 C C . GLN A 1 173 ? 71.106 21.688 -64.293 1.00 91.00 173 GLN A C 1
ATOM 1367 O O . GLN A 1 173 ? 71.496 21.879 -65.450 1.00 91.00 173 GLN A O 1
ATOM 1372 N N . ILE A 1 174 ? 70.331 22.579 -63.662 1.00 90.62 174 ILE A N 1
ATOM 1373 C CA . ILE A 1 174 ? 69.941 23.868 -64.251 1.00 90.62 174 ILE A CA 1
ATOM 1374 C C . ILE A 1 174 ? 71.170 24.753 -64.459 1.00 90.62 174 ILE A C 1
ATOM 1376 O O . ILE A 1 174 ? 71.303 25.349 -65.528 1.00 90.62 174 ILE A O 1
ATOM 1380 N N . MET A 1 175 ? 72.083 24.840 -63.486 1.00 87.56 175 MET A N 1
ATOM 1381 C CA . MET A 1 175 ? 73.330 25.595 -63.647 1.00 87.56 175 MET A CA 1
ATOM 1382 C C . MET A 1 175 ? 74.190 25.037 -64.786 1.00 87.56 175 MET A C 1
ATOM 1384 O O . MET A 1 175 ? 74.752 25.808 -65.568 1.00 87.56 175 MET A O 1
ATOM 1388 N N . GLU A 1 176 ? 74.244 23.716 -64.945 1.00 88.44 176 GLU A N 1
ATOM 1389 C CA . GLU A 1 176 ? 74.941 23.071 -66.056 1.00 88.44 176 GLU A CA 1
ATOM 1390 C C . GLU A 1 176 ? 74.297 23.413 -67.414 1.00 88.44 176 GLU A C 1
ATOM 1392 O O . GLU A 1 176 ? 74.995 23.792 -68.359 1.00 88.44 176 GLU A O 1
ATOM 1397 N N . LEU A 1 177 ? 72.962 23.357 -67.512 1.00 85.25 177 LEU A N 1
ATOM 1398 C CA . LEU A 1 177 ? 72.205 23.762 -68.705 1.00 85.25 177 LEU A CA 1
ATOM 1399 C C . LEU A 1 177 ? 72.385 25.249 -69.032 1.00 85.25 177 LEU A C 1
ATOM 1401 O O . LEU A 1 177 ? 72.593 25.606 -70.193 1.00 85.25 177 LEU A O 1
ATOM 1405 N N . MET A 1 178 ? 72.350 26.117 -68.023 1.00 82.44 178 MET A N 1
ATOM 1406 C CA . MET A 1 178 ? 72.576 27.556 -68.171 1.00 82.44 178 MET A CA 1
ATOM 1407 C C . MET A 1 178 ? 73.996 27.856 -68.656 1.00 82.44 178 MET A C 1
ATOM 1409 O O . MET A 1 178 ? 74.175 28.717 -69.518 1.00 82.44 178 MET A O 1
ATOM 1413 N N . ASN A 1 179 ? 75.002 27.118 -68.183 1.00 78.00 179 ASN A N 1
ATOM 1414 C CA . ASN A 1 179 ? 76.368 27.220 -68.698 1.00 78.00 179 ASN A CA 1
ATOM 1415 C C . ASN A 1 179 ? 76.478 26.724 -70.152 1.00 78.00 179 ASN A C 1
ATOM 1417 O O . ASN A 1 179 ? 77.136 27.373 -70.966 1.00 78.00 179 ASN A O 1
ATOM 1421 N N . LYS A 1 180 ? 75.773 25.645 -70.524 1.00 78.00 180 LYS A N 1
ATOM 1422 C CA . LYS A 1 180 ? 75.685 25.172 -71.922 1.00 78.00 180 LYS A CA 1
ATOM 1423 C C . LYS A 1 180 ? 75.019 26.204 -72.842 1.00 78.00 180 LYS A C 1
ATOM 1425 O O . LYS A 1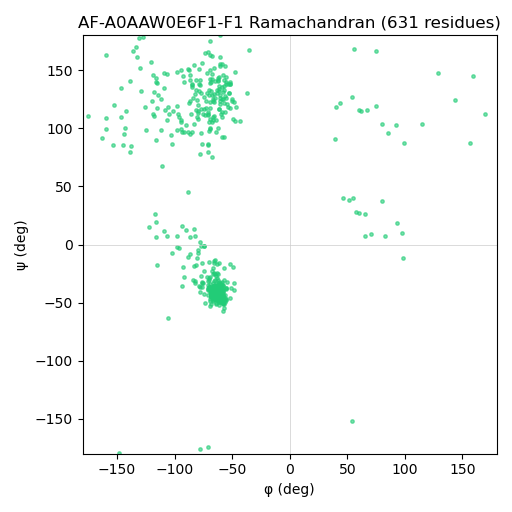 180 ? 75.507 26.444 -73.944 1.00 78.00 180 LYS A O 1
ATOM 1430 N N . LEU A 1 181 ? 73.951 26.860 -72.383 1.00 73.06 181 LEU A N 1
ATOM 1431 C CA . LEU A 1 181 ? 73.269 27.940 -73.108 1.00 73.06 181 LEU A CA 1
ATOM 1432 C C . LEU A 1 181 ? 74.134 29.203 -73.221 1.00 73.06 181 LEU A C 1
ATOM 1434 O O . LEU A 1 181 ? 74.156 29.845 -74.271 1.00 73.06 181 LEU A O 1
ATOM 1438 N N . ARG A 1 182 ? 74.885 29.545 -72.167 1.00 68.12 182 ARG A N 1
ATOM 1439 C CA . ARG A 1 182 ? 75.809 30.688 -72.154 1.00 68.12 182 ARG A CA 1
ATOM 1440 C C . ARG A 1 182 ? 76.968 30.510 -73.143 1.00 68.12 182 ARG A C 1
ATOM 1442 O O . ARG A 1 182 ? 77.404 31.501 -73.721 1.00 68.12 182 ARG A O 1
ATOM 1449 N N . ASN A 1 183 ? 77.398 29.276 -73.404 1.00 61.56 183 ASN A N 1
ATOM 1450 C CA . ASN A 1 183 ? 78.456 28.970 -74.374 1.00 61.56 183 ASN A CA 1
ATOM 1451 C C . ASN A 1 183 ? 77.987 28.953 -75.847 1.00 61.56 183 ASN A C 1
ATOM 1453 O O . ASN A 1 183 ? 78.828 28.879 -76.736 1.00 61.56 183 ASN A O 1
ATOM 1457 N N . ASN A 1 184 ? 76.679 29.066 -76.123 1.00 50.97 184 ASN A N 1
ATOM 1458 C CA . ASN A 1 184 ? 76.093 28.937 -77.469 1.00 50.97 184 ASN A CA 1
ATOM 1459 C C . ASN A 1 184 ? 75.397 30.210 -77.991 1.00 50.97 184 ASN A C 1
ATOM 1461 O O . ASN A 1 184 ? 74.495 30.126 -78.825 1.00 50.97 184 ASN A O 1
ATOM 1465 N N . LYS A 1 185 ? 75.791 31.406 -77.535 1.00 38.41 185 LYS A N 1
ATOM 1466 C CA . LYS A 1 185 ? 75.155 32.663 -77.967 1.00 38.41 185 LYS A CA 1
ATOM 1467 C C . LYS A 1 185 ? 76.027 33.463 -78.957 1.00 38.41 185 LYS A C 1
ATOM 1469 O O . LYS A 1 185 ? 77.049 34.001 -78.535 1.00 38.41 185 LYS A O 1
ATOM 1474 N N . PRO A 1 186 ? 75.627 33.599 -80.241 1.00 40.69 186 PRO A N 1
ATOM 1475 C CA . PRO A 1 186 ? 76.220 34.552 -81.175 1.00 40.69 186 PRO A CA 1
ATOM 1476 C C . PRO A 1 186 ? 75.757 35.997 -80.918 1.00 40.69 186 PRO A C 1
ATOM 1478 O O . PRO A 1 186 ? 74.711 36.257 -80.320 1.00 40.69 186 PRO A O 1
ATOM 1481 N N . SER A 1 187 ? 76.597 36.924 -81.372 1.00 37.56 187 SER A N 1
ATOM 1482 C CA . SER A 1 187 ? 76.644 38.359 -81.081 1.00 37.56 187 SER A CA 1
ATOM 1483 C C . SER A 1 187 ? 75.529 39.238 -81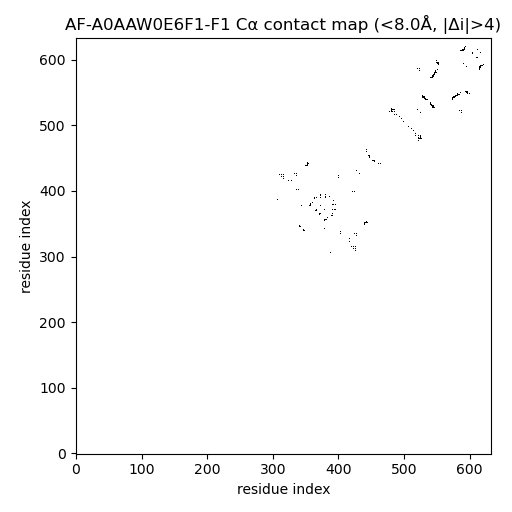.690 1.00 37.56 187 SER A C 1
ATOM 1485 O O . SER A 1 187 ? 75.175 39.062 -82.850 1.00 37.56 187 SER A O 1
ATOM 1487 N N . ALA A 1 188 ? 75.180 40.301 -80.934 1.00 32.03 188 ALA A N 1
ATOM 1488 C CA . ALA A 1 188 ? 74.691 41.644 -81.346 1.00 32.03 188 ALA A CA 1
ATOM 1489 C C . ALA A 1 188 ? 73.227 41.823 -81.847 1.00 32.03 188 ALA A C 1
ATOM 1491 O O . ALA A 1 188 ? 72.598 40.842 -82.230 1.00 32.03 188 ALA A O 1
ATOM 1492 N N . PRO A 1 189 ? 72.683 43.069 -81.959 1.00 44.12 189 PRO A N 1
ATOM 1493 C CA . PRO A 1 189 ? 72.942 44.331 -81.238 1.00 44.12 189 PRO A CA 1
ATOM 1494 C C . PRO A 1 189 ? 71.667 44.999 -80.637 1.00 44.12 189 PRO A C 1
ATOM 1496 O O . PRO A 1 189 ? 70.541 44.535 -80.774 1.00 44.12 189 PRO A O 1
ATOM 1499 N N . SER A 1 190 ? 71.906 46.126 -79.961 1.00 37.50 190 SER A N 1
ATOM 1500 C CA . SER A 1 190 ? 71.011 47.080 -79.284 1.00 37.50 190 SER A CA 1
ATOM 1501 C C . SER A 1 190 ? 69.763 47.579 -80.034 1.00 37.50 190 SER A C 1
ATOM 1503 O O . SER A 1 190 ? 69.847 47.895 -81.219 1.00 37.50 190 SER A O 1
ATOM 1505 N N . SER A 1 191 ? 68.688 47.872 -79.289 1.00 32.97 191 SER A N 1
ATOM 1506 C CA . SER A 1 191 ? 67.787 49.012 -79.548 1.00 32.97 191 SER A CA 1
ATOM 1507 C C . SER A 1 191 ? 66.981 49.382 -78.285 1.00 32.97 191 SER A C 1
ATOM 1509 O O . SER A 1 191 ? 66.924 48.625 -77.322 1.00 32.97 191 SER A O 1
ATOM 1511 N N . THR A 1 192 ? 66.417 50.584 -78.283 1.00 37.69 192 THR A N 1
ATOM 1512 C CA . THR A 1 192 ? 66.277 51.543 -77.173 1.00 37.69 192 THR A CA 1
ATOM 1513 C C . THR A 1 192 ? 64.808 51.811 -76.790 1.00 37.69 192 THR A C 1
ATOM 1515 O O . THR A 1 192 ? 64.046 52.080 -77.707 1.00 37.69 192 THR A O 1
ATOM 1518 N N . ARG A 1 193 ? 64.497 51.911 -75.470 1.00 39.69 193 ARG A N 1
ATOM 1519 C CA . ARG A 1 193 ? 63.393 52.677 -74.780 1.00 39.69 193 ARG A CA 1
ATOM 1520 C C . ARG A 1 193 ? 61.914 52.410 -75.212 1.00 39.69 193 ARG A C 1
ATOM 1522 O O . ARG A 1 193 ? 61.719 51.863 -76.286 1.00 39.69 193 ARG A O 1
ATOM 1529 N N . PRO A 1 194 ? 60.847 52.876 -74.500 1.00 48.53 194 PRO A N 1
ATOM 1530 C CA . PRO A 1 194 ? 60.700 53.460 -73.149 1.00 48.53 194 PRO A CA 1
ATOM 1531 C C . PRO A 1 194 ? 59.567 52.844 -72.262 1.00 48.53 194 PRO A C 1
ATOM 1533 O O . PRO A 1 194 ? 58.838 51.958 -72.689 1.00 48.53 194 PRO A O 1
ATOM 1536 N N . GLU A 1 195 ? 59.464 53.352 -71.019 1.00 41.16 195 GLU A N 1
ATOM 1537 C CA . GLU A 1 195 ? 58.299 53.420 -70.084 1.00 41.16 195 GLU A CA 1
ATOM 1538 C C . GLU A 1 195 ? 56.907 53.643 -70.747 1.00 41.16 195 GLU A C 1
ATOM 1540 O O . GLU A 1 195 ? 56.922 54.089 -71.899 1.00 41.16 195 GLU A O 1
ATOM 1545 N N . PRO A 1 196 ? 55.720 53.478 -70.078 1.00 52.81 196 PRO A N 1
ATOM 1546 C CA . PRO A 1 196 ? 55.427 53.706 -68.636 1.00 52.81 196 PRO A CA 1
ATOM 1547 C C . PRO A 1 196 ? 54.334 52.811 -67.947 1.00 52.81 196 PRO A C 1
ATOM 1549 O O . PRO A 1 196 ? 53.713 51.958 -68.567 1.00 52.81 196 PRO A O 1
ATOM 1552 N N . GLU A 1 197 ? 54.114 53.083 -66.645 1.00 40.03 197 GLU A N 1
ATOM 1553 C CA . GLU A 1 197 ? 52.853 53.087 -65.848 1.00 40.03 197 GLU A CA 1
ATOM 1554 C C . GLU A 1 197 ? 51.877 51.880 -65.768 1.00 40.03 197 GLU A C 1
ATOM 1556 O O . GLU A 1 197 ? 51.295 51.448 -66.755 1.00 40.03 197 GLU A O 1
ATOM 1561 N N . ALA A 1 198 ? 51.559 51.472 -64.521 1.00 38.69 198 ALA A N 1
ATOM 1562 C CA . ALA A 1 198 ? 50.217 51.539 -63.889 1.00 38.69 198 ALA A CA 1
ATOM 1563 C C . ALA A 1 198 ? 49.873 50.346 -62.959 1.00 38.69 198 ALA A C 1
ATOM 1565 O O . ALA A 1 198 ? 49.811 49.197 -63.379 1.00 38.69 198 ALA A O 1
ATOM 1566 N N . GLY A 1 199 ? 49.517 50.674 -61.708 1.00 40.03 199 GLY A N 1
ATOM 1567 C CA . GLY A 1 199 ? 48.414 50.040 -60.972 1.00 40.03 199 GLY A CA 1
ATOM 1568 C C . GLY A 1 199 ? 48.677 48.737 -60.207 1.00 40.03 199 GLY A C 1
ATOM 1569 O O . GLY A 1 199 ? 48.465 47.650 -60.733 1.00 40.03 199 GLY A O 1
ATOM 1570 N N . GLN A 1 200 ? 48.948 48.838 -58.901 1.00 45.06 200 GLN A N 1
ATOM 1571 C CA . GLN A 1 200 ? 48.585 47.782 -57.946 1.00 45.06 200 GLN A CA 1
ATOM 1572 C C . GLN A 1 200 ? 47.633 48.340 -56.878 1.00 45.06 200 GLN A C 1
ATOM 1574 O O . GLN A 1 200 ? 47.978 49.324 -56.219 1.00 45.06 200 GLN A O 1
ATOM 1579 N N . PRO A 1 201 ? 46.438 47.747 -56.699 1.00 47.41 201 PRO A N 1
ATOM 1580 C CA . PRO A 1 201 ? 45.538 48.115 -55.625 1.00 47.41 201 PRO A CA 1
ATOM 1581 C C . PRO A 1 201 ? 45.945 47.444 -54.311 1.00 47.41 201 PRO A C 1
ATOM 1583 O O . PRO A 1 201 ? 46.324 46.275 -54.246 1.00 47.41 201 PRO A O 1
ATOM 1586 N N . SER A 1 202 ? 45.792 48.219 -53.248 1.00 47.41 202 SER A N 1
ATOM 1587 C CA . SER A 1 202 ? 45.695 47.783 -51.867 1.00 47.41 202 SER A CA 1
ATOM 1588 C C . SER A 1 202 ? 44.561 46.767 -51.682 1.00 47.41 202 SER A C 1
ATOM 1590 O O . SER A 1 202 ? 43.403 47.048 -51.984 1.00 47.41 202 SER A O 1
ATOM 1592 N N . PHE A 1 203 ? 44.873 45.605 -51.107 1.00 36.66 203 PHE A N 1
ATOM 1593 C CA . PHE A 1 203 ? 43.873 44.745 -50.475 1.00 36.66 203 PHE A CA 1
ATOM 1594 C C . PHE A 1 203 ? 44.423 44.193 -49.157 1.00 36.66 203 PHE A C 1
ATOM 1596 O O . PHE A 1 203 ? 44.987 43.106 -49.064 1.00 36.66 203 PHE A O 1
ATOM 1603 N N . THR A 1 204 ? 44.273 44.999 -48.111 1.00 43.09 204 THR A N 1
ATOM 1604 C CA . THR A 1 204 ? 44.279 44.561 -46.715 1.00 43.09 204 THR A CA 1
ATOM 1605 C C . THR A 1 204 ? 43.047 43.695 -46.463 1.00 43.09 204 THR A C 1
ATOM 1607 O O . THR A 1 204 ? 41.938 44.216 -46.368 1.00 43.09 204 THR A O 1
ATOM 1610 N N . MET A 1 205 ? 43.240 42.385 -46.322 1.00 35.50 205 MET A N 1
ATOM 1611 C CA . MET A 1 205 ? 42.275 41.489 -45.685 1.00 35.50 205 MET A CA 1
ATOM 1612 C C . MET A 1 205 ? 42.883 40.987 -44.377 1.00 35.50 205 MET A C 1
ATOM 1614 O O . MET A 1 205 ? 43.715 40.084 -44.339 1.00 35.50 205 MET A O 1
ATOM 1618 N N . SER A 1 206 ? 42.468 41.633 -43.295 1.00 39.84 206 SER A N 1
ATOM 1619 C CA . SER A 1 206 ? 42.632 41.205 -41.915 1.00 39.84 206 SER A CA 1
ATOM 1620 C C . SER A 1 206 ? 41.754 39.978 -41.656 1.00 39.84 206 SER A C 1
ATOM 1622 O O . SER A 1 206 ? 40.554 40.094 -41.418 1.00 39.84 206 SER A O 1
ATOM 1624 N N . PHE A 1 207 ? 42.355 38.788 -41.669 1.00 35.09 207 PHE A N 1
ATOM 1625 C CA . PHE A 1 207 ? 41.727 37.589 -41.120 1.00 35.09 207 PHE A CA 1
ATOM 1626 C C . PHE A 1 207 ? 41.959 37.539 -39.607 1.00 35.09 207 PHE A C 1
ATOM 1628 O O . PHE A 1 207 ? 43.041 37.209 -39.123 1.00 35.09 207 PHE A O 1
ATOM 1635 N N . THR A 1 208 ? 40.918 37.865 -38.845 1.00 41.56 208 THR A N 1
ATOM 1636 C CA . THR A 1 208 ? 40.810 37.535 -37.425 1.00 41.56 208 THR A CA 1
ATOM 1637 C C . THR A 1 208 ? 40.635 36.023 -37.286 1.00 41.56 208 THR A C 1
ATOM 1639 O O . THR A 1 208 ? 39.549 35.472 -37.460 1.00 41.56 208 THR A O 1
ATOM 1642 N N . SER A 1 209 ? 41.732 35.326 -36.980 1.00 40.53 209 SER A N 1
ATOM 1643 C CA . SER A 1 209 ? 41.695 33.908 -36.625 1.00 40.53 209 SER A CA 1
ATOM 1644 C C . SER A 1 209 ? 41.040 33.742 -35.253 1.00 40.53 209 SER A C 1
ATOM 1646 O O . SER A 1 209 ? 41.595 34.073 -34.205 1.00 40.53 209 SER A O 1
ATOM 1648 N N . ARG A 1 210 ? 39.798 33.262 -35.293 1.00 40.81 210 ARG A N 1
ATOM 1649 C CA . ARG A 1 210 ? 38.959 32.864 -34.166 1.00 40.81 210 ARG A CA 1
ATOM 1650 C C . ARG A 1 210 ? 39.531 31.572 -33.573 1.00 40.81 210 ARG A C 1
ATOM 1652 O O . ARG A 1 210 ? 39.115 30.481 -33.949 1.00 40.81 210 ARG A O 1
ATOM 1659 N N . GLN A 1 211 ? 40.503 31.693 -32.668 1.00 41.44 211 GLN A N 1
ATOM 1660 C CA . GLN A 1 211 ? 41.012 30.550 -31.910 1.00 41.44 211 GLN A CA 1
ATOM 1661 C C . GLN A 1 211 ? 39.938 30.008 -30.961 1.00 41.44 211 GLN A C 1
ATOM 1663 O O . GLN A 1 211 ? 39.339 30.723 -30.155 1.00 41.44 211 GLN A O 1
ATOM 1668 N N . GLN A 1 212 ? 39.698 28.710 -31.118 1.00 37.06 212 GLN A N 1
ATOM 1669 C CA . GLN A 1 212 ? 38.786 27.889 -30.347 1.00 37.06 212 GLN A CA 1
ATOM 1670 C C . GLN A 1 212 ? 39.178 27.866 -28.871 1.00 37.06 212 GLN A C 1
ATOM 1672 O O . GLN A 1 212 ? 40.306 27.563 -28.490 1.00 37.06 212 GLN A O 1
ATOM 1677 N N . ARG A 1 213 ? 38.183 28.152 -28.038 1.00 38.69 213 ARG A N 1
ATOM 1678 C CA . ARG A 1 213 ? 38.241 28.109 -26.585 1.00 38.69 213 ARG A CA 1
ATOM 1679 C C . ARG A 1 213 ? 37.539 26.834 -26.130 1.00 38.69 213 ARG A C 1
ATOM 1681 O O . ARG A 1 213 ? 36.332 26.856 -25.950 1.00 38.69 213 ARG A O 1
ATOM 1688 N N . HIS A 1 214 ? 38.285 25.754 -25.923 1.00 37.47 214 HIS A N 1
ATOM 1689 C CA . HIS A 1 214 ? 37.876 24.650 -25.050 1.00 37.47 214 HIS A CA 1
ATOM 1690 C C . HIS A 1 214 ? 39.112 24.080 -24.356 1.00 37.47 214 HIS A C 1
ATOM 1692 O O . HIS A 1 214 ? 39.727 23.120 -24.810 1.00 37.47 214 HIS A O 1
ATOM 1698 N N . GLN A 1 215 ? 39.473 24.703 -23.233 1.00 38.75 215 GLN A N 1
ATOM 1699 C CA . GLN A 1 215 ? 40.366 24.109 -22.249 1.00 38.75 215 GLN A CA 1
ATOM 1700 C C . GLN A 1 215 ? 39.561 23.766 -20.997 1.00 38.75 215 GLN A C 1
ATOM 1702 O O . GLN A 1 215 ? 38.706 24.524 -20.541 1.00 38.75 215 GLN A O 1
ATOM 1707 N N . ARG A 1 216 ? 39.832 22.551 -20.535 1.00 37.12 216 ARG A N 1
ATOM 1708 C CA . ARG A 1 216 ? 39.176 21.771 -19.495 1.00 37.12 216 ARG A CA 1
ATOM 1709 C C . ARG A 1 216 ? 39.244 22.484 -18.139 1.00 37.12 216 ARG A C 1
ATOM 1711 O O . ARG A 1 216 ? 40.309 22.955 -17.755 1.00 37.12 216 ARG A O 1
ATOM 1718 N N . GLN A 1 217 ? 38.138 22.499 -17.397 1.00 34.38 217 GLN A N 1
ATOM 1719 C CA . GLN A 1 217 ? 38.149 22.705 -15.948 1.00 34.38 217 GLN A CA 1
ATOM 1720 C C . GLN A 1 217 ? 37.802 21.382 -15.274 1.00 34.38 217 GLN A C 1
ATOM 1722 O O . GLN A 1 217 ? 36.699 20.868 -15.434 1.00 34.38 217 GLN A O 1
ATOM 1727 N N . VAL A 1 218 ? 38.770 20.860 -14.528 1.00 38.91 218 VAL A N 1
ATOM 1728 C CA . VAL A 1 218 ? 38.596 19.823 -13.517 1.00 38.91 218 VAL A CA 1
ATOM 1729 C C . VAL A 1 218 ? 39.284 20.336 -12.245 1.00 38.91 218 VAL A C 1
ATOM 1731 O O . VAL A 1 218 ? 40.399 20.851 -12.304 1.00 38.91 218 VAL A O 1
ATOM 1734 N N . ASP A 1 219 ? 38.545 20.211 -11.144 1.00 34.06 219 ASP A N 1
ATOM 1735 C CA . ASP A 1 219 ? 38.907 20.223 -9.722 1.00 34.06 219 ASP A CA 1
ATOM 1736 C C . ASP A 1 219 ? 39.432 21.484 -9.012 1.00 34.06 219 ASP A C 1
ATOM 1738 O O . ASP A 1 219 ? 40.578 21.906 -9.158 1.00 34.06 219 ASP A O 1
ATOM 1742 N N . ARG A 1 220 ? 38.626 21.954 -8.039 1.00 34.03 220 ARG A N 1
ATOM 1743 C CA . ARG A 1 220 ? 39.110 22.277 -6.680 1.00 34.03 220 ARG A CA 1
ATOM 1744 C C . ARG A 1 220 ? 37.988 22.318 -5.627 1.00 34.03 220 ARG A C 1
ATOM 1746 O O . ARG A 1 220 ? 37.266 23.296 -5.493 1.00 34.03 220 ARG A O 1
ATOM 1753 N N . ILE A 1 221 ? 37.887 21.209 -4.895 1.00 34.81 221 ILE A N 1
ATOM 1754 C CA . ILE A 1 221 ? 37.951 21.070 -3.426 1.00 34.81 221 ILE A CA 1
ATOM 1755 C C . ILE A 1 221 ? 37.256 22.144 -2.557 1.00 34.81 221 ILE A C 1
ATOM 1757 O O . ILE A 1 221 ? 37.673 23.297 -2.467 1.00 34.81 221 ILE A O 1
ATOM 1761 N N . LEU A 1 222 ? 36.272 21.644 -1.798 1.00 42.00 222 LEU A N 1
ATOM 1762 C CA . LEU A 1 222 ? 35.686 22.163 -0.558 1.00 42.00 222 LEU A CA 1
ATOM 1763 C C . LEU A 1 222 ? 36.701 22.833 0.383 1.00 42.00 222 LEU A C 1
ATOM 1765 O O . LEU A 1 222 ? 37.681 22.212 0.791 1.00 42.00 222 LEU A O 1
ATOM 1769 N N . ASN A 1 223 ? 36.388 24.040 0.857 1.00 31.14 223 ASN A N 1
ATOM 1770 C CA . ASN A 1 223 ? 36.949 24.528 2.114 1.00 31.14 223 ASN A CA 1
ATOM 1771 C C . ASN A 1 223 ? 35.911 25.357 2.880 1.00 31.14 223 ASN A C 1
ATOM 1773 O O . ASN A 1 223 ? 35.652 26.520 2.584 1.00 31.14 223 ASN A O 1
ATOM 1777 N N . THR A 1 224 ? 35.292 24.716 3.867 1.00 45.41 224 THR A N 1
ATOM 1778 C CA . THR A 1 224 ? 34.417 25.322 4.869 1.00 45.41 224 THR A CA 1
ATOM 1779 C C . THR A 1 224 ? 35.262 25.991 5.949 1.00 45.41 224 THR A C 1
ATOM 1781 O O . THR A 1 224 ? 35.933 25.293 6.711 1.00 45.41 224 THR A O 1
ATOM 1784 N N . LYS A 1 225 ? 35.194 27.319 6.077 1.00 34.34 225 LYS A N 1
ATOM 1785 C CA . LYS A 1 225 ? 35.587 28.031 7.301 1.00 34.34 225 LYS A CA 1
ATOM 1786 C C . LYS A 1 225 ? 34.718 29.268 7.509 1.00 34.34 225 LYS A C 1
ATOM 1788 O O . LYS A 1 225 ? 34.568 30.068 6.596 1.00 34.34 225 LYS A O 1
ATOM 1793 N N . GLY A 1 226 ? 34.267 29.438 8.750 1.00 31.30 226 GLY A N 1
ATOM 1794 C CA . GLY A 1 226 ? 34.116 30.759 9.359 1.00 31.30 226 GLY A CA 1
ATOM 1795 C C . GLY A 1 226 ? 32.712 31.339 9.361 1.00 31.30 226 GLY A C 1
ATOM 1796 O O . GLY A 1 226 ? 32.348 32.116 8.490 1.00 31.30 226 GLY A O 1
ATOM 1797 N N . VAL A 1 227 ? 31.967 30.992 10.404 1.00 36.28 227 VAL A N 1
ATOM 1798 C CA . VAL A 1 227 ? 30.888 31.803 10.975 1.00 36.28 227 VAL A CA 1
ATOM 1799 C C . VAL A 1 227 ? 31.453 33.156 11.422 1.00 36.28 227 VAL A C 1
ATOM 1801 O O . VAL A 1 227 ? 32.478 33.162 12.091 1.00 36.28 227 VAL A O 1
ATOM 1804 N N . ASP A 1 228 ? 30.754 34.249 11.107 1.00 29.61 228 ASP A N 1
ATOM 1805 C CA . ASP A 1 228 ? 30.556 35.393 12.010 1.00 29.61 228 ASP A CA 1
ATOM 1806 C C . ASP A 1 228 ? 29.331 36.201 11.545 1.00 29.61 228 ASP A C 1
ATOM 1808 O O . ASP A 1 228 ? 29.339 36.849 10.500 1.00 29.61 228 ASP A O 1
ATOM 1812 N N . ILE A 1 229 ? 28.241 36.122 12.316 1.00 33.44 229 ILE A N 1
ATOM 1813 C CA . ILE A 1 229 ? 27.024 36.922 12.119 1.00 33.44 229 ILE A CA 1
ATOM 1814 C C . ILE A 1 229 ? 26.998 37.993 13.218 1.00 33.44 229 ILE A C 1
ATOM 1816 O O . ILE A 1 229 ? 26.917 37.631 14.395 1.00 33.44 229 ILE A O 1
ATOM 1820 N N . PRO A 1 230 ? 27.022 39.297 12.888 1.00 31.14 230 PRO A N 1
ATOM 1821 C CA . PRO A 1 230 ? 26.840 40.341 13.884 1.00 31.14 230 PRO A CA 1
ATOM 1822 C C . PRO A 1 230 ? 25.381 40.406 14.358 1.00 31.14 230 PRO A C 1
ATOM 1824 O O . PRO A 1 230 ? 24.434 40.467 13.573 1.00 31.14 230 PRO A O 1
ATOM 1827 N N . ILE A 1 231 ? 25.225 40.414 15.680 1.00 35.69 231 ILE A N 1
ATOM 1828 C CA . ILE A 1 231 ? 23.973 40.626 16.410 1.00 35.69 231 ILE A CA 1
ATOM 1829 C C . ILE A 1 231 ? 23.498 42.067 16.175 1.00 35.69 231 ILE A C 1
ATOM 1831 O O . ILE A 1 231 ? 24.210 43.013 16.511 1.00 35.69 231 ILE A O 1
ATOM 1835 N N . LEU A 1 232 ? 22.275 42.241 15.665 1.00 30.75 232 LEU A N 1
ATOM 1836 C CA . LEU A 1 232 ? 21.571 43.528 15.647 1.00 30.75 232 LEU A CA 1
ATOM 1837 C C . LEU A 1 232 ? 20.325 43.466 16.551 1.00 30.75 232 LEU A C 1
ATOM 1839 O O . LEU A 1 232 ? 19.522 42.539 16.415 1.00 30.75 232 LEU A O 1
ATOM 1843 N N . PRO A 1 233 ? 20.145 44.425 17.479 1.00 32.38 233 PRO A N 1
ATOM 1844 C CA . PRO A 1 233 ? 19.047 44.412 18.435 1.00 32.38 233 PRO A CA 1
ATOM 1845 C C . PRO A 1 233 ? 17.746 44.950 17.824 1.00 32.38 233 PRO A C 1
ATOM 1847 O O . PRO A 1 233 ? 17.701 46.019 17.216 1.00 32.38 233 PRO A O 1
ATOM 1850 N N . LEU A 1 234 ? 16.665 44.202 18.048 1.00 29.48 234 LEU A N 1
ATOM 1851 C CA . LEU A 1 234 ? 15.288 44.571 17.727 1.00 29.48 234 LEU A CA 1
ATOM 1852 C C . LEU A 1 234 ? 14.845 45.804 18.535 1.00 29.48 234 LEU A C 1
ATOM 1854 O O . LEU A 1 234 ? 14.951 45.821 19.762 1.00 29.48 234 LEU A O 1
ATOM 1858 N N . ARG A 1 235 ? 14.273 46.804 17.852 1.00 31.39 235 ARG A N 1
ATOM 1859 C CA . ARG A 1 235 ? 13.432 47.845 18.467 1.00 31.39 235 ARG A CA 1
ATOM 1860 C C . ARG A 1 235 ? 11.955 47.424 18.421 1.00 31.39 235 ARG A C 1
ATOM 1862 O O . ARG A 1 235 ? 11.519 46.922 17.386 1.00 31.39 235 ARG A O 1
ATOM 1869 N N . PRO A 1 236 ? 11.170 47.667 19.484 1.00 32.31 236 PRO A N 1
ATOM 1870 C CA . PRO A 1 236 ? 9.731 47.438 19.482 1.00 32.31 236 PRO A CA 1
ATOM 1871 C C . PRO A 1 236 ? 8.992 48.654 18.906 1.00 32.31 236 PRO A C 1
ATOM 1873 O O . PRO A 1 236 ? 9.307 49.794 19.249 1.00 32.31 236 PRO A O 1
ATOM 1876 N N . VAL A 1 237 ? 7.976 48.416 18.075 1.00 30.73 237 VAL A N 1
ATOM 1877 C CA . VAL A 1 237 ? 6.965 49.427 17.738 1.00 30.73 237 VAL A CA 1
ATOM 1878 C C . VAL A 1 237 ? 5.621 48.942 18.271 1.00 30.73 237 VAL A C 1
ATOM 1880 O O . VAL A 1 237 ? 5.135 47.871 17.913 1.00 30.73 237 VAL A O 1
ATOM 1883 N N . SER A 1 238 ? 5.084 49.736 19.191 1.00 31.09 238 SER A N 1
ATOM 1884 C CA . SER A 1 238 ? 3.780 49.601 19.841 1.00 31.09 238 SER A CA 1
ATOM 1885 C C . SER A 1 238 ? 2.618 49.913 18.875 1.00 31.09 238 SER A C 1
ATOM 1887 O O . SER A 1 238 ? 2.843 50.465 17.799 1.00 31.09 238 SER A O 1
ATOM 1889 N N . PRO A 1 239 ? 1.373 49.551 19.237 1.00 36.09 239 PRO A N 1
ATOM 1890 C CA . PRO A 1 239 ? 0.268 49.377 18.305 1.00 36.09 239 PRO A CA 1
ATOM 1891 C C . PRO A 1 239 ? -0.488 50.684 18.059 1.00 36.09 239 PRO A C 1
ATOM 1893 O O . PRO A 1 239 ? -0.615 51.518 18.954 1.00 36.09 239 PRO A O 1
ATOM 1896 N N . THR A 1 240 ? -1.070 50.829 16.869 1.00 29.22 240 THR A N 1
ATOM 1897 C CA . THR A 1 240 ? -2.060 51.877 16.602 1.00 29.22 240 THR A CA 1
ATOM 1898 C C . THR A 1 240 ? -3.389 51.245 16.217 1.00 29.22 240 THR A C 1
ATOM 1900 O O . THR A 1 240 ? -3.547 50.581 15.198 1.00 29.22 240 THR A O 1
ATOM 1903 N N . THR A 1 241 ? -4.323 51.446 17.133 1.00 31.53 241 THR A N 1
ATOM 1904 C CA . THR A 1 241 ? -5.776 51.360 17.047 1.00 31.53 241 THR A CA 1
ATOM 1905 C C . THR A 1 241 ? -6.355 52.171 15.883 1.00 31.53 241 THR A C 1
ATOM 1907 O O . THR A 1 241 ? -5.971 53.328 15.728 1.00 31.53 241 THR A O 1
ATOM 1910 N N . ASN A 1 242 ? -7.339 51.630 15.149 1.00 30.86 242 ASN A N 1
ATOM 1911 C CA . ASN A 1 242 ? -8.725 52.144 15.092 1.00 30.86 242 ASN A CA 1
ATOM 1912 C C . ASN A 1 242 ? -9.519 51.709 13.840 1.00 30.86 242 ASN A C 1
ATOM 1914 O O . ASN A 1 242 ? -9.003 51.694 12.729 1.00 30.86 242 ASN A O 1
ATOM 1918 N N . ALA A 1 243 ? -10.819 51.506 14.095 1.00 28.95 243 ALA A N 1
ATOM 1919 C CA . ALA A 1 243 ? -11.981 51.833 13.257 1.00 28.95 243 ALA A CA 1
ATOM 1920 C C . ALA A 1 243 ? -12.409 50.913 12.084 1.00 28.95 243 ALA A C 1
ATOM 1922 O O . ALA A 1 243 ? -11.913 50.979 10.966 1.00 28.95 243 ALA A O 1
ATOM 1923 N N . THR A 1 244 ? -13.478 50.152 12.347 1.00 29.73 244 THR A N 1
ATOM 1924 C CA . THR A 1 244 ? -14.673 49.945 11.488 1.00 29.73 244 THR A CA 1
ATOM 1925 C C . THR A 1 244 ? -15.417 51.283 11.231 1.00 29.73 244 THR A C 1
ATOM 1927 O O . THR A 1 244 ? -15.087 52.254 11.913 1.00 29.73 244 THR A O 1
ATOM 1930 N N . PRO A 1 245 ? -16.543 51.370 10.475 1.00 53.75 245 PRO A N 1
ATOM 1931 C CA . PRO A 1 245 ? -17.104 50.576 9.358 1.00 53.75 245 PRO A CA 1
ATOM 1932 C C . PRO A 1 245 ? -17.603 51.459 8.169 1.00 53.75 245 PRO A C 1
ATOM 1934 O O . PRO A 1 245 ? -17.758 52.666 8.316 1.00 53.75 245 PRO A O 1
ATOM 1937 N N . SER A 1 246 ? -17.938 50.865 7.012 1.00 30.48 246 SER A N 1
ATOM 1938 C CA . SER A 1 246 ? -19.001 51.290 6.045 1.00 30.48 246 SER A CA 1
ATOM 1939 C C . SER A 1 246 ? -18.852 50.467 4.753 1.00 30.48 246 SER A C 1
ATOM 1941 O O . SER A 1 246 ? -17.763 50.360 4.208 1.00 30.48 246 SER A O 1
ATOM 1943 N N . SER A 1 247 ? -19.791 49.583 4.408 1.00 30.64 247 SER A N 1
ATOM 1944 C CA . SER A 1 247 ? -21.079 49.792 3.720 1.00 30.64 247 SER A CA 1
ATOM 1945 C C . SER A 1 247 ? -20.973 50.063 2.211 1.00 30.64 247 SER A C 1
ATOM 1947 O O . SER A 1 247 ? -20.465 51.093 1.787 1.00 30.64 247 SER A O 1
ATOM 1949 N N . SER A 1 248 ? -21.596 49.144 1.459 1.00 31.92 248 SER A N 1
ATOM 1950 C CA . SER A 1 248 ? -22.301 49.321 0.179 1.00 31.92 248 SER A CA 1
ATOM 1951 C C . SER A 1 248 ? -21.544 49.861 -1.041 1.00 31.92 248 SER A C 1
ATOM 1953 O O . SER A 1 248 ? -21.305 51.057 -1.145 1.00 31.92 248 SER A O 1
ATOM 1955 N N . SER A 1 249 ? -21.435 49.027 -2.079 1.00 30.88 249 SER A N 1
ATOM 1956 C CA . SER A 1 249 ? -21.950 49.421 -3.396 1.00 30.88 249 SER A CA 1
ATOM 1957 C C . SER A 1 249 ? -22.349 48.210 -4.244 1.00 30.88 249 SER A C 1
ATOM 1959 O O . SER A 1 249 ? -21.582 47.303 -4.551 1.00 30.88 249 SER A O 1
ATOM 1961 N N . SER A 1 250 ? -23.630 48.223 -4.582 1.00 33.84 250 SER A N 1
ATOM 1962 C CA . SER A 1 250 ? -24.263 47.598 -5.731 1.00 33.84 250 SER A CA 1
ATOM 1963 C C . SER A 1 250 ? -23.635 48.085 -7.039 1.00 33.84 250 SER A C 1
ATOM 1965 O O . SER A 1 250 ? -23.451 49.288 -7.221 1.00 33.84 250 SER A O 1
ATOM 1967 N N . GLY A 1 251 ? -23.386 47.165 -7.967 1.00 29.94 251 GLY A N 1
ATOM 1968 C CA . GLY A 1 251 ? -22.940 47.474 -9.321 1.00 29.94 251 GLY A CA 1
ATOM 1969 C C . GLY A 1 251 ? -23.353 46.370 -10.283 1.00 29.94 251 GLY A C 1
ATOM 1970 O O . GLY A 1 251 ? -22.592 45.442 -10.529 1.00 29.94 251 GLY A O 1
ATOM 1971 N N . SER A 1 252 ? -24.581 46.474 -10.786 1.00 31.11 252 SER A N 1
ATOM 1972 C CA . SER A 1 252 ? -25.070 45.740 -11.949 1.00 31.11 252 SER A CA 1
ATOM 1973 C C . SER A 1 252 ? -24.349 46.227 -13.205 1.00 31.11 252 SER A C 1
ATOM 1975 O O . SER A 1 252 ? -24.388 47.421 -13.496 1.00 31.11 252 SER A O 1
ATOM 1977 N N . THR A 1 253 ? -23.789 45.316 -13.997 1.00 30.23 253 THR A N 1
ATOM 1978 C CA . THR A 1 253 ? -23.576 45.529 -15.432 1.00 30.23 253 THR A CA 1
ATOM 1979 C C . THR A 1 253 ? -23.910 44.267 -16.210 1.00 30.23 253 THR A C 1
ATOM 1981 O O . THR A 1 253 ? -23.716 43.135 -15.777 1.00 30.23 253 THR A O 1
ATOM 1984 N N . SER A 1 254 ? -24.521 44.534 -17.350 1.00 30.16 254 SER A N 1
ATOM 1985 C CA . SER A 1 254 ? -25.323 43.681 -18.201 1.00 30.16 254 SER A CA 1
ATOM 1986 C C . SER A 1 254 ? -24.535 43.093 -19.373 1.00 30.16 254 SER A C 1
ATOM 1988 O O . SER A 1 254 ? -23.679 43.761 -19.939 1.00 30.16 254 SER A O 1
ATOM 1990 N N . ASN A 1 255 ? -24.947 41.880 -19.751 1.00 30.53 255 ASN A N 1
ATOM 1991 C CA . ASN A 1 255 ? -25.028 41.275 -21.088 1.00 30.53 255 ASN A CA 1
ATOM 1992 C C . ASN A 1 255 ? -23.898 41.421 -22.121 1.00 30.53 255 ASN A C 1
ATOM 1994 O O . ASN A 1 255 ? -23.671 42.482 -22.690 1.00 30.53 255 ASN A O 1
ATOM 1998 N N . SER A 1 256 ? -23.398 40.249 -22.529 1.00 29.03 256 SER A N 1
ATOM 1999 C CA . SER A 1 256 ? -23.090 39.825 -23.910 1.00 29.03 256 SER A CA 1
ATOM 2000 C C . SER A 1 256 ? -22.651 38.351 -23.806 1.00 29.03 256 SER A C 1
ATOM 2002 O O . SER A 1 256 ? -21.634 38.094 -23.178 1.00 29.03 256 SER A O 1
ATOM 2004 N N . GLY A 1 257 ? -23.346 37.304 -24.255 1.00 27.39 257 GLY A N 1
ATOM 2005 C CA . GLY A 1 257 ? -24.183 37.136 -25.441 1.00 27.39 257 GLY A CA 1
ATOM 2006 C C . GLY A 1 257 ? -23.511 36.100 -26.362 1.00 27.39 257 GLY A C 1
ATOM 2007 O O . GLY A 1 257 ? -22.524 36.460 -26.995 1.00 27.39 257 GLY A O 1
ATOM 2008 N N . ASN A 1 258 ? -24.041 34.858 -26.386 1.00 29.94 258 ASN A N 1
ATOM 2009 C CA . ASN A 1 258 ? -23.864 33.728 -27.346 1.00 29.94 258 ASN A CA 1
ATOM 2010 C C . ASN A 1 258 ? -23.496 32.377 -26.687 1.00 29.94 258 ASN A C 1
ATOM 2012 O O . ASN A 1 258 ? -22.740 32.359 -25.721 1.00 29.94 258 ASN A O 1
ATOM 2016 N N . PRO A 1 259 ? -23.928 31.234 -27.257 1.00 38.09 259 PRO A N 1
ATOM 2017 C CA . PRO A 1 259 ? -25.314 30.791 -27.322 1.00 38.09 259 PRO A CA 1
ATOM 2018 C C . PRO A 1 259 ? -25.500 29.435 -26.618 1.00 38.09 259 PRO A C 1
ATOM 2020 O O . PRO A 1 259 ? -24.586 28.628 -26.471 1.00 38.09 259 PRO A O 1
ATOM 2023 N N . ASP A 1 260 ? -26.739 29.217 -26.216 1.00 29.47 260 ASP A N 1
ATOM 2024 C CA . ASP A 1 260 ? -27.291 28.007 -25.622 1.00 29.47 260 ASP A CA 1
ATOM 2025 C C . ASP A 1 260 ? -27.382 26.864 -26.659 1.00 29.47 260 ASP A C 1
ATOM 2027 O O . ASP A 1 260 ? -27.956 27.077 -27.733 1.00 29.47 260 ASP A O 1
ATOM 2031 N N . PRO A 1 261 ? -26.862 25.651 -26.395 1.00 32.91 261 PRO A N 1
ATOM 2032 C CA . PRO A 1 261 ? -27.370 24.436 -27.003 1.00 32.91 261 PRO A CA 1
ATOM 2033 C C . PRO A 1 261 ? -28.405 23.825 -26.054 1.00 32.91 261 PRO A C 1
ATOM 2035 O O . PRO A 1 261 ? -28.067 23.107 -25.112 1.00 32.91 261 PRO A O 1
ATOM 2038 N N . GLN A 1 262 ? -29.671 24.125 -26.341 1.00 35.06 262 GLN A N 1
ATOM 2039 C CA . GLN A 1 262 ? -30.827 23.518 -25.698 1.00 35.06 262 GLN A CA 1
ATOM 2040 C C . GLN A 1 262 ? -30.813 21.985 -25.802 1.00 35.06 262 GLN A C 1
ATOM 2042 O O . GLN A 1 262 ? -30.528 21.413 -26.855 1.00 35.06 262 GLN A O 1
ATOM 2047 N N . ASP A 1 263 ? -31.186 21.369 -24.681 1.00 38.19 263 ASP A N 1
ATOM 2048 C CA . ASP A 1 263 ? -32.053 20.197 -24.552 1.00 38.19 263 ASP A CA 1
ATOM 2049 C C . ASP A 1 263 ? -31.903 19.076 -25.588 1.00 38.19 263 ASP A C 1
ATOM 2051 O O . ASP A 1 263 ? -32.643 18.967 -26.567 1.00 38.19 263 ASP A O 1
ATOM 2055 N N . LEU A 1 264 ? -31.030 18.120 -25.262 1.00 33.91 264 LEU A N 1
ATOM 2056 C CA . LEU A 1 264 ? -31.246 16.730 -25.651 1.00 33.91 264 LEU A CA 1
ATOM 2057 C C . LEU A 1 264 ? -31.988 16.018 -24.522 1.00 33.91 264 LEU A C 1
ATOM 2059 O O . LEU A 1 264 ? -31.411 15.554 -23.540 1.00 33.91 264 LEU A O 1
ATOM 2063 N N . ASP A 1 265 ? -33.300 15.964 -24.710 1.00 44.69 265 ASP A N 1
ATOM 2064 C CA . ASP A 1 265 ? -34.278 15.259 -23.900 1.00 44.69 265 ASP A CA 1
ATOM 2065 C C . ASP A 1 265 ? -33.831 13.806 -23.619 1.00 44.69 265 ASP A C 1
ATOM 2067 O O . ASP A 1 265 ? -33.583 13.009 -24.534 1.00 44.69 265 ASP A O 1
ATOM 2071 N N . ASN A 1 266 ? -33.721 13.441 -22.336 1.00 44.06 266 ASN A N 1
ATOM 2072 C CA . ASN A 1 266 ? -33.240 12.127 -21.873 1.00 44.06 266 ASN A CA 1
ATOM 2073 C C . ASN A 1 266 ? -34.131 10.959 -22.352 1.00 44.06 266 ASN A C 1
ATOM 2075 O O . ASN A 1 266 ? -33.700 9.801 -22.361 1.00 44.06 266 ASN A O 1
ATOM 2079 N N . ALA A 1 267 ? -35.353 11.251 -22.808 1.00 43.28 267 ALA A N 1
ATOM 2080 C CA . ALA A 1 267 ? -36.237 10.286 -23.456 1.00 43.28 267 ALA A CA 1
ATOM 2081 C C . ALA A 1 267 ? -35.743 9.860 -24.858 1.00 43.28 267 ALA A C 1
ATOM 2083 O O . ALA A 1 267 ? -35.962 8.719 -25.277 1.00 43.28 267 ALA A O 1
ATOM 2084 N N . SER A 1 268 ? -35.011 10.725 -25.569 1.00 45.06 268 SER A N 1
ATOM 2085 C CA . SER A 1 268 ? -34.500 10.444 -26.918 1.00 45.06 268 SER A CA 1
ATOM 2086 C C . SER A 1 268 ? -33.289 9.503 -26.889 1.00 45.06 268 SER A C 1
ATOM 2088 O O . SER A 1 268 ? -33.200 8.569 -27.684 1.00 45.06 268 SER A O 1
ATOM 2090 N N . VAL A 1 269 ? -32.411 9.634 -25.887 1.00 44.88 269 VAL A N 1
ATOM 2091 C CA . VAL A 1 269 ? -31.239 8.752 -25.724 1.00 44.88 269 VAL A CA 1
ATOM 2092 C C . VAL A 1 269 ? -31.657 7.320 -25.371 1.00 44.88 269 VAL A C 1
ATOM 2094 O O . VAL A 1 269 ? -31.112 6.367 -25.928 1.00 44.88 269 VAL A O 1
ATOM 2097 N N . GLN A 1 270 ? -32.676 7.133 -24.525 1.00 49.19 270 GLN A N 1
ATOM 2098 C CA . GLN A 1 270 ? -33.199 5.788 -24.248 1.00 49.19 270 GLN A CA 1
ATOM 2099 C C . GLN A 1 270 ? -33.959 5.183 -25.436 1.00 49.19 270 GLN A C 1
ATOM 2101 O O . GLN A 1 270 ? -33.885 3.972 -25.650 1.00 49.19 270 GLN A O 1
ATOM 2106 N N . THR A 1 271 ? -34.619 6.009 -26.251 1.00 52.44 271 THR A N 1
ATOM 2107 C CA . THR A 1 271 ? -35.280 5.554 -27.483 1.00 52.44 271 THR A CA 1
ATOM 2108 C C . THR A 1 271 ? -34.255 5.136 -28.541 1.00 52.44 271 THR A C 1
ATOM 2110 O O . THR A 1 271 ? -34.430 4.098 -29.173 1.00 52.44 271 THR A O 1
ATOM 2113 N N . ILE A 1 272 ? -33.128 5.846 -28.660 1.00 42.47 272 ILE A N 1
ATOM 2114 C CA . ILE A 1 272 ? -32.018 5.483 -29.556 1.00 42.47 272 ILE A CA 1
ATOM 2115 C C . ILE A 1 272 ? -31.307 4.210 -29.072 1.00 42.47 272 ILE A C 1
ATOM 2117 O O . ILE A 1 272 ? -31.004 3.336 -29.881 1.00 42.47 272 ILE A O 1
ATOM 2121 N N . VAL A 1 273 ? -31.105 4.030 -27.762 1.00 44.91 273 VAL A N 1
ATOM 2122 C CA . VAL A 1 273 ? -30.508 2.800 -27.202 1.00 44.91 273 VAL A CA 1
ATOM 2123 C C . VAL A 1 273 ? -31.446 1.594 -27.343 1.00 44.91 273 VAL A C 1
ATOM 2125 O O . VAL A 1 273 ? -30.981 0.474 -27.573 1.00 44.91 273 VAL A O 1
ATOM 2128 N N . ARG A 1 274 ? -32.767 1.791 -27.258 1.00 51.31 274 ARG A N 1
ATOM 2129 C CA . ARG A 1 274 ? -33.748 0.722 -27.491 1.00 51.31 274 ARG A CA 1
ATOM 2130 C C . ARG A 1 274 ? -33.874 0.388 -28.984 1.00 51.31 274 ARG A C 1
ATOM 2132 O O . ARG A 1 274 ? -33.799 -0.788 -29.325 1.00 51.31 274 ARG A O 1
ATOM 2139 N N . ALA A 1 275 ? -33.914 1.390 -29.866 1.00 47.06 275 ALA A N 1
ATOM 2140 C CA . ALA A 1 275 ? -33.911 1.202 -31.318 1.00 47.06 275 ALA A CA 1
ATOM 2141 C C . ALA A 1 275 ? -32.616 0.544 -31.821 1.00 47.06 275 ALA A C 1
ATOM 2143 O O . ALA A 1 275 ? -32.663 -0.312 -32.701 1.00 47.06 275 ALA A O 1
ATOM 2144 N N . PHE A 1 276 ? -31.459 0.847 -31.226 1.00 41.25 276 PHE A N 1
ATOM 2145 C CA . PHE A 1 276 ? -30.189 0.204 -31.577 1.00 41.25 276 PHE A CA 1
ATOM 2146 C C . PHE A 1 276 ? -30.152 -1.278 -31.159 1.00 41.25 276 PHE A C 1
ATOM 2148 O O . PHE A 1 276 ? -29.650 -2.124 -31.899 1.00 41.25 276 PHE A O 1
ATOM 2155 N N . ASN A 1 277 ? -30.756 -1.620 -30.016 1.00 41.66 277 ASN A N 1
ATOM 2156 C CA . ASN A 1 277 ? -30.871 -3.008 -29.562 1.00 41.66 277 ASN A CA 1
ATOM 2157 C C . ASN A 1 277 ? -31.933 -3.810 -30.335 1.00 41.66 277 ASN A C 1
ATOM 2159 O O . ASN A 1 277 ? -31.716 -4.992 -30.601 1.00 41.66 277 ASN A O 1
ATOM 2163 N N . GLU A 1 278 ? -33.029 -3.183 -30.769 1.00 46.47 278 GLU A N 1
ATOM 2164 C CA . GLU A 1 278 ? -34.001 -3.811 -31.676 1.00 46.47 278 GLU A CA 1
ATOM 2165 C C . GLU A 1 278 ? -33.429 -3.997 -33.086 1.00 46.47 278 GLU A C 1
ATOM 2167 O O . GLU A 1 278 ? -33.640 -5.043 -33.695 1.00 46.47 278 GLU A O 1
ATOM 2172 N N . THR A 1 279 ? -32.616 -3.062 -33.590 1.00 37.75 279 THR A N 1
ATOM 2173 C CA . THR A 1 279 ? -31.937 -3.224 -34.891 1.00 37.75 279 THR A CA 1
ATOM 2174 C C . THR A 1 279 ? -30.901 -4.358 -34.860 1.00 37.75 279 THR A C 1
ATOM 2176 O O . THR A 1 279 ? -30.758 -5.079 -35.844 1.00 37.75 279 THR A O 1
ATOM 2179 N N . LEU A 1 280 ? -30.232 -4.596 -33.724 1.00 37.94 280 LEU A N 1
ATOM 2180 C CA . LEU A 1 280 ? -29.309 -5.730 -33.549 1.00 37.94 280 LEU A CA 1
ATOM 2181 C C . LEU A 1 280 ? -30.018 -7.090 -33.447 1.00 37.94 280 LEU A C 1
ATOM 2183 O O . LEU A 1 280 ? -29.445 -8.103 -33.847 1.00 37.94 280 LEU A O 1
ATOM 2187 N N . GLN A 1 281 ? -31.259 -7.125 -32.955 1.00 42.53 281 GLN A N 1
ATOM 2188 C CA . GLN A 1 281 ? -32.078 -8.342 -32.941 1.00 42.53 281 GLN A CA 1
ATOM 2189 C C . GLN A 1 281 ? -32.781 -8.589 -34.287 1.00 42.53 281 GLN A C 1
ATOM 2191 O O . GLN A 1 281 ? -32.906 -9.740 -34.703 1.00 42.53 281 GLN A O 1
ATOM 2196 N N . ASN A 1 282 ? -33.138 -7.527 -35.017 1.00 41.47 282 ASN A N 1
ATOM 2197 C CA . ASN A 1 282 ? -33.749 -7.603 -36.348 1.00 41.47 282 ASN A CA 1
ATOM 2198 C C . ASN A 1 282 ? -32.739 -7.843 -37.488 1.00 41.47 282 ASN A C 1
ATOM 2200 O O . ASN A 1 282 ? -33.146 -8.185 -38.596 1.00 41.47 282 ASN A O 1
ATOM 2204 N N . LEU A 1 283 ? -31.428 -7.731 -37.230 1.00 34.38 283 LEU A N 1
ATOM 2205 C CA . LEU A 1 283 ? -30.362 -8.001 -38.209 1.00 34.38 283 LEU A CA 1
ATOM 2206 C C . LEU A 1 283 ? -29.976 -9.482 -38.364 1.00 34.38 283 LEU A C 1
ATOM 2208 O O . LEU A 1 283 ? -29.031 -9.777 -39.089 1.00 34.38 283 LEU A O 1
ATOM 2212 N N . GLY A 1 284 ? -30.699 -10.423 -37.742 1.00 38.72 284 GLY A N 1
ATOM 2213 C CA . GLY A 1 284 ? -30.751 -11.813 -38.215 1.00 38.72 284 GLY A CA 1
ATOM 2214 C C . GLY A 1 284 ? -29.403 -12.505 -38.465 1.00 38.72 284 GLY A C 1
ATOM 2215 O O . GLY A 1 284 ? -29.289 -13.286 -39.401 1.00 38.72 284 GLY A O 1
ATOM 2216 N N . LEU A 1 285 ? -28.378 -12.269 -37.639 1.00 34.53 285 LEU A N 1
ATOM 2217 C CA . LEU A 1 285 ? -27.087 -12.970 -37.737 1.00 34.53 285 LEU A CA 1
ATOM 2218 C C . LEU A 1 285 ? -27.077 -14.274 -36.920 1.00 34.53 285 LEU A C 1
ATOM 2220 O O . LEU A 1 285 ? -26.119 -14.610 -36.224 1.00 34.53 285 LEU A O 1
ATOM 2224 N N . GLN A 1 286 ? -28.160 -15.041 -37.052 1.00 42.00 286 GLN A N 1
ATOM 2225 C CA . GLN A 1 286 ? -28.128 -16.491 -36.922 1.00 42.00 286 GLN A CA 1
ATOM 2226 C C . GLN A 1 286 ? -28.408 -17.086 -38.302 1.00 42.00 286 GLN A C 1
ATOM 2228 O O . GLN A 1 286 ? -29.459 -16.836 -38.873 1.00 42.00 286 GLN A O 1
ATOM 2233 N N . GLN A 1 287 ? -27.490 -17.947 -38.750 1.00 36.22 287 GLN A N 1
ATOM 2234 C CA . GLN A 1 287 ? -27.479 -18.719 -40.002 1.00 36.22 287 GLN A CA 1
ATOM 2235 C C . GLN A 1 287 ? -26.754 -18.054 -41.185 1.00 36.22 287 GLN A C 1
ATOM 2237 O O . GLN A 1 287 ? -27.278 -17.175 -41.846 1.00 36.22 287 GLN A O 1
ATOM 2242 N N . VAL A 1 288 ? -25.534 -18.541 -41.457 1.00 30.14 288 VAL A N 1
ATOM 2243 C CA . VAL A 1 288 ? -25.053 -19.123 -42.736 1.00 30.14 288 VAL A CA 1
ATOM 2244 C C . VAL A 1 288 ? -23.523 -18.992 -42.791 1.00 30.14 288 VAL A C 1
ATOM 2246 O O . VAL A 1 288 ? -22.989 -18.039 -43.331 1.00 30.14 288 VAL A O 1
ATOM 2249 N N . ILE A 1 289 ? -22.811 -19.976 -42.230 1.00 29.56 289 ILE A N 1
ATOM 2250 C CA . ILE A 1 289 ? -21.869 -20.806 -43.003 1.00 29.56 289 ILE A CA 1
ATOM 2251 C C . ILE A 1 289 ? -22.086 -22.232 -42.497 1.00 29.56 289 ILE A C 1
ATOM 2253 O O . ILE A 1 289 ? -21.398 -22.749 -41.618 1.00 29.56 289 ILE A O 1
ATOM 2257 N N . ARG A 1 290 ? -23.152 -22.833 -43.020 1.00 32.88 290 ARG A N 1
ATOM 2258 C CA . ARG A 1 290 ? -23.421 -24.264 -42.975 1.00 32.88 290 ARG A CA 1
ATOM 2259 C C . ARG A 1 290 ? -23.052 -24.773 -44.368 1.00 32.88 290 ARG A C 1
ATOM 2261 O O . ARG A 1 290 ? -23.894 -24.784 -45.254 1.00 32.88 290 ARG A O 1
ATOM 2268 N N . ILE A 1 291 ? -21.778 -25.105 -44.580 1.00 33.19 291 ILE A N 1
ATOM 2269 C CA . ILE A 1 291 ? -21.405 -26.010 -45.671 1.00 33.19 291 ILE A CA 1
ATOM 2270 C C . ILE A 1 291 ? -21.451 -27.406 -45.070 1.00 33.19 291 ILE A C 1
ATOM 2272 O O . ILE A 1 291 ? -20.593 -27.813 -44.288 1.00 33.19 291 ILE A O 1
ATOM 2276 N N . GLU A 1 292 ? -22.533 -28.098 -45.396 1.00 36.09 292 GLU A N 1
ATOM 2277 C CA . GLU A 1 292 ? -22.643 -29.535 -45.262 1.00 36.09 292 GLU A CA 1
ATOM 2278 C C . GLU A 1 292 ? -21.806 -30.175 -46.372 1.00 36.09 292 GLU A C 1
ATOM 2280 O O . GLU A 1 292 ? -22.162 -30.132 -47.543 1.00 36.09 292 GLU A O 1
ATOM 2285 N N . THR A 1 293 ? -20.713 -30.827 -45.994 1.00 32.84 293 THR A N 1
ATOM 2286 C CA . THR A 1 293 ? -20.346 -32.091 -46.633 1.00 32.84 293 THR A CA 1
ATOM 2287 C C . THR A 1 293 ? -20.370 -33.142 -45.545 1.00 32.84 293 THR A C 1
ATOM 2289 O O . THR A 1 293 ? -19.580 -33.110 -44.598 1.00 32.84 293 THR A O 1
ATOM 2292 N N . GLY A 1 294 ? -21.362 -34.022 -45.649 1.00 42.41 294 GLY A N 1
ATOM 2293 C CA . GLY A 1 294 ? -21.592 -35.111 -44.726 1.00 42.41 294 GLY A CA 1
ATOM 2294 C C . GLY A 1 294 ? -20.371 -36.011 -44.605 1.00 42.41 294 GLY A C 1
ATOM 2295 O O . GLY A 1 294 ? -19.856 -36.549 -45.579 1.00 42.41 294 GLY A O 1
ATOM 2296 N N . SER A 1 295 ? -19.952 -36.227 -43.367 1.00 34.94 295 SER A N 1
ATOM 2297 C CA . SER A 1 295 ? -19.279 -37.452 -42.981 1.00 34.94 295 SER A CA 1
ATOM 2298 C C . SER A 1 295 ? -19.689 -37.741 -41.546 1.00 34.94 295 SER A C 1
ATOM 2300 O O . SER A 1 295 ? -19.357 -36.995 -40.621 1.00 34.94 295 SER A O 1
ATOM 2302 N N . GLN A 1 296 ? -20.496 -38.786 -41.360 1.00 42.09 296 GLN A N 1
ATOM 2303 C CA . GLN A 1 296 ? -20.834 -39.325 -40.048 1.00 42.09 296 GLN A CA 1
ATOM 2304 C C . GLN A 1 296 ? -19.580 -39.960 -39.428 1.00 42.09 296 GLN A C 1
ATOM 2306 O O . GLN A 1 296 ? -19.414 -41.174 -39.377 1.00 42.09 296 GLN A O 1
ATOM 2311 N N . GLY A 1 297 ? -18.668 -39.115 -38.953 1.00 42.50 297 GLY A N 1
ATOM 2312 C CA . GLY A 1 297 ? -17.567 -39.500 -38.088 1.00 42.50 297 GLY A CA 1
ATOM 2313 C C . GLY A 1 297 ? -18.031 -39.461 -36.636 1.00 42.50 297 GLY A C 1
ATOM 2314 O O . GLY A 1 297 ? -18.462 -38.421 -36.140 1.00 42.50 297 GLY A O 1
ATOM 2315 N N . LYS A 1 298 ? -17.938 -40.599 -35.944 1.00 42.38 298 LYS A N 1
ATOM 2316 C CA . LYS A 1 298 ? -18.161 -40.747 -34.499 1.00 42.38 298 LYS A CA 1
ATOM 2317 C C . LYS A 1 298 ? -17.481 -39.594 -33.736 1.00 42.38 298 LYS A C 1
ATOM 2319 O O . LYS A 1 2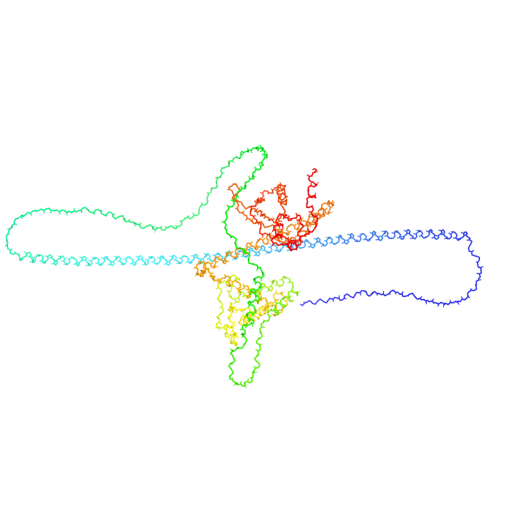98 ? -16.257 -39.568 -33.616 1.00 42.38 298 LYS A O 1
ATOM 2324 N N . LYS A 1 299 ? -18.263 -38.633 -33.220 1.00 43.00 299 LYS A N 1
ATOM 2325 C CA . LYS A 1 299 ? -17.757 -37.518 -32.401 1.00 43.00 299 LYS A CA 1
ATOM 2326 C C . LYS A 1 299 ? -17.136 -38.089 -31.125 1.00 43.00 299 LYS A C 1
ATOM 2328 O O . LYS A 1 299 ? -17.844 -38.427 -30.178 1.00 43.00 299 LYS A O 1
ATOM 2333 N N . LYS A 1 300 ? -15.802 -38.191 -31.098 1.00 49.00 300 LYS A N 1
ATOM 2334 C CA . LYS A 1 300 ? -15.035 -38.358 -29.859 1.00 49.00 300 LYS A CA 1
ATOM 2335 C C . LYS A 1 300 ? -15.509 -37.270 -28.893 1.00 49.00 300 LYS A C 1
ATOM 2337 O O . LYS A 1 300 ? -15.510 -36.097 -29.260 1.00 49.00 300 LYS A O 1
ATOM 2342 N N . LYS A 1 301 ? -15.943 -37.657 -27.688 1.00 49.94 301 LYS A N 1
ATOM 2343 C CA . LYS A 1 301 ? -16.253 -36.734 -26.587 1.00 49.94 301 LYS A CA 1
ATOM 2344 C C . LYS A 1 301 ? -14.995 -35.904 -26.320 1.00 49.94 301 LYS A C 1
ATOM 2346 O O . LYS A 1 301 ? -14.100 -36.352 -25.610 1.00 49.94 301 LYS A O 1
ATOM 2351 N N . GLY A 1 302 ? -14.894 -34.739 -26.956 1.00 47.72 302 GLY A N 1
ATOM 2352 C CA . GLY A 1 302 ? -13.818 -33.793 -26.713 1.00 47.72 302 GLY A CA 1
ATOM 2353 C C . GLY A 1 302 ? -13.875 -33.423 -25.242 1.00 47.72 302 GLY A C 1
ATOM 2354 O O . GLY A 1 302 ? -14.875 -32.865 -24.792 1.00 47.72 302 GLY A O 1
ATOM 2355 N N . SER A 1 303 ? -12.843 -33.816 -24.496 1.00 56.94 303 SER A N 1
ATOM 2356 C CA . SER A 1 303 ? -12.654 -33.435 -23.101 1.00 56.94 303 SER A CA 1
ATOM 2357 C C . SER A 1 303 ? -12.827 -31.920 -23.010 1.00 56.94 303 SER A C 1
ATOM 2359 O O . SER A 1 303 ? -12.016 -31.167 -23.555 1.00 56.94 303 SER A O 1
ATOM 2361 N N . LYS A 1 304 ? -13.944 -31.464 -22.425 1.00 62.22 304 LYS A N 1
ATOM 2362 C CA . LYS A 1 304 ? -14.195 -30.038 -22.211 1.00 62.22 304 LYS A CA 1
ATOM 2363 C C . LYS A 1 304 ? -13.046 -29.542 -21.346 1.00 62.22 304 LYS A C 1
ATOM 2365 O O . LYS A 1 304 ? -12.947 -29.934 -20.185 1.00 62.22 304 LYS A O 1
ATOM 2370 N N . ARG A 1 305 ? -12.157 -28.731 -21.925 1.00 62.75 305 ARG A N 1
ATOM 2371 C CA . ARG A 1 305 ? -11.059 -28.104 -21.187 1.00 62.75 305 ARG A CA 1
ATOM 2372 C C . ARG A 1 305 ? -11.662 -27.414 -19.969 1.00 62.75 305 ARG A C 1
ATOM 2374 O O . ARG A 1 305 ? -12.507 -26.533 -20.130 1.00 62.75 305 ARG A O 1
ATOM 2381 N N . LYS A 1 306 ? -11.275 -27.859 -18.770 1.00 70.69 306 LYS A N 1
ATOM 2382 C CA . LYS A 1 306 ? -11.668 -27.219 -17.514 1.00 70.69 306 LYS A CA 1
ATOM 2383 C C . LYS A 1 306 ? -11.056 -25.821 -17.523 1.00 70.69 306 LYS A C 1
ATOM 2385 O O . LYS A 1 306 ? -9.874 -25.662 -17.244 1.00 70.69 306 LYS A O 1
ATOM 2390 N N . ARG A 1 307 ? -11.839 -24.819 -17.923 1.00 74.69 307 ARG A N 1
ATOM 2391 C CA . ARG A 1 307 ? -11.490 -23.421 -17.669 1.00 74.69 307 ARG A CA 1
ATOM 2392 C C . ARG A 1 307 ? -11.436 -23.240 -16.160 1.00 74.69 307 ARG A C 1
ATOM 2394 O O . ARG A 1 307 ? -12.336 -23.714 -15.468 1.00 74.69 307 ARG A O 1
ATOM 2401 N N . ILE A 1 308 ? -10.390 -22.578 -15.673 1.00 83.31 308 ILE A N 1
ATOM 2402 C CA . ILE A 1 308 ? -10.302 -22.216 -14.262 1.00 83.31 308 ILE A CA 1
ATOM 2403 C C . ILE A 1 308 ? -11.509 -21.347 -13.926 1.00 83.31 308 ILE A C 1
ATOM 2405 O O . ILE A 1 308 ? -11.778 -20.342 -14.588 1.00 83.31 308 ILE A O 1
ATOM 2409 N N . ASN A 1 309 ? -12.256 -21.762 -12.911 1.00 89.88 309 ASN A N 1
ATOM 2410 C CA . ASN A 1 309 ? -13.360 -20.984 -12.396 1.00 89.88 309 ASN A CA 1
ATOM 2411 C C . ASN A 1 309 ? -12.805 -19.980 -11.379 1.00 89.88 309 ASN A C 1
ATOM 2413 O O . ASN A 1 309 ? -12.593 -20.318 -10.219 1.00 89.88 309 ASN A O 1
ATOM 2417 N N . LEU A 1 310 ? -12.554 -18.744 -11.817 1.00 88.88 310 LEU A N 1
ATOM 2418 C CA . LEU A 1 310 ? -12.061 -17.658 -10.956 1.00 88.88 310 LEU A CA 1
ATOM 2419 C C . LEU A 1 310 ? -12.901 -17.491 -9.679 1.00 88.88 310 LEU A C 1
ATOM 2421 O O . LEU A 1 310 ? -12.344 -17.300 -8.603 1.00 88.88 310 LEU A O 1
ATOM 2425 N N . SER A 1 311 ? -14.224 -17.669 -9.777 1.00 91.62 311 SER A N 1
ATOM 2426 C CA . SER A 1 311 ? -15.127 -17.585 -8.619 1.00 91.62 311 SER A CA 1
ATOM 2427 C C . SER A 1 311 ? -14.910 -18.701 -7.591 1.00 91.62 311 SER A C 1
ATOM 2429 O O . SER A 1 311 ? -15.266 -18.552 -6.425 1.00 91.62 311 SER A O 1
ATOM 2431 N N . GLU A 1 312 ? -14.379 -19.849 -8.013 1.00 93.94 312 GLU A N 1
ATOM 2432 C CA . GLU A 1 312 ? -14.044 -20.964 -7.126 1.00 93.94 312 GLU A CA 1
ATOM 2433 C C . GLU A 1 312 ? -12.738 -20.678 -6.383 1.00 93.94 312 GLU A C 1
ATOM 2435 O O . GLU A 1 312 ? -12.669 -20.888 -5.176 1.00 93.94 312 GLU A O 1
ATOM 2440 N N . LEU A 1 313 ? -11.744 -20.100 -7.070 1.00 93.88 313 LEU A N 1
ATOM 2441 C CA . LEU A 1 313 ? -10.507 -19.633 -6.438 1.00 93.88 313 LEU A CA 1
ATOM 2442 C C . LEU A 1 313 ? -10.769 -18.499 -5.440 1.00 93.88 313 LEU A C 1
ATOM 2444 O O . LEU A 1 313 ? -10.232 -18.524 -4.339 1.00 93.88 313 LEU A O 1
ATOM 2448 N N . GLU A 1 314 ? -11.616 -17.526 -5.782 1.00 93.88 314 GLU A N 1
ATOM 2449 C CA . GLU A 1 314 ? -12.015 -16.460 -4.851 1.00 93.88 314 GLU A CA 1
ATOM 2450 C C . GLU A 1 314 ? -12.731 -17.016 -3.615 1.00 93.88 314 GLU A C 1
ATOM 2452 O O . GLU A 1 314 ? -12.423 -16.607 -2.495 1.00 93.88 314 GLU A O 1
ATOM 2457 N N . ARG A 1 315 ? -13.626 -17.998 -3.796 1.00 95.81 315 ARG A N 1
ATOM 2458 C CA . ARG A 1 315 ? -14.278 -18.697 -2.680 1.00 95.81 315 ARG A CA 1
ATOM 2459 C C . ARG A 1 315 ? -13.283 -19.465 -1.815 1.00 95.81 315 ARG A C 1
ATOM 2461 O O . ARG A 1 315 ? -13.380 -19.381 -0.597 1.00 95.81 315 ARG A O 1
ATOM 2468 N N . ALA A 1 316 ? -12.315 -20.158 -2.415 1.00 95.44 316 ALA A N 1
ATOM 2469 C CA . ALA A 1 316 ? -11.255 -20.839 -1.672 1.00 95.44 316 ALA A CA 1
ATOM 2470 C C . ALA A 1 316 ? -10.395 -19.847 -0.872 1.00 95.44 316 ALA A C 1
ATOM 2472 O O . ALA A 1 316 ? -10.062 -20.110 0.283 1.00 95.44 316 ALA A O 1
ATOM 2473 N N . VAL A 1 317 ? -10.087 -18.680 -1.457 1.00 95.88 317 VAL A N 1
ATOM 2474 C CA . VAL A 1 317 ? -9.348 -17.617 -0.765 1.00 95.88 317 VAL A CA 1
ATOM 2475 C C . VAL A 1 317 ? -10.127 -17.087 0.433 1.00 95.88 317 VAL A C 1
ATOM 2477 O O . VAL A 1 317 ? -9.567 -16.961 1.519 1.00 95.88 317 VAL A O 1
ATOM 2480 N N . GLN A 1 318 ? -11.414 -16.800 0.247 1.00 95.81 318 GLN A N 1
ATOM 2481 C CA . GLN A 1 318 ? -12.267 -16.278 1.308 1.00 95.81 318 GLN A CA 1
ATOM 2482 C C . GLN A 1 318 ? -12.477 -17.301 2.435 1.00 95.81 318 GLN A C 1
ATOM 2484 O O . GLN A 1 318 ? -12.303 -16.950 3.597 1.00 95.81 318 GLN A O 1
ATOM 2489 N N . ALA A 1 319 ? -12.754 -18.565 2.098 1.00 96.00 319 ALA A N 1
ATOM 2490 C CA . ALA A 1 319 ? -12.948 -19.633 3.078 1.00 96.00 319 ALA A CA 1
ATOM 2491 C C . ALA A 1 319 ? -11.701 -19.857 3.947 1.00 96.00 319 ALA A C 1
ATOM 2493 O O . ALA A 1 319 ? -11.804 -19.978 5.162 1.00 96.00 319 ALA A O 1
ATOM 2494 N N . GLN A 1 320 ? -10.504 -19.858 3.352 1.00 95.56 320 GLN A N 1
ATOM 2495 C CA . GLN A 1 320 ? -9.269 -20.011 4.125 1.00 95.56 320 GLN A CA 1
ATOM 2496 C C . GLN A 1 320 ? -8.965 -18.768 4.972 1.00 95.56 320 GLN A C 1
ATOM 2498 O O . GLN A 1 320 ? -8.464 -18.889 6.085 1.00 95.56 320 GLN A O 1
ATOM 2503 N N . ARG A 1 321 ? -9.284 -17.568 4.473 1.00 94.75 321 ARG A N 1
ATOM 2504 C CA . ARG A 1 321 ? -9.081 -16.313 5.209 1.00 94.75 321 ARG A CA 1
ATOM 2505 C C . ARG A 1 321 ? -9.929 -16.225 6.479 1.00 94.75 321 ARG A C 1
ATOM 2507 O O . ARG A 1 321 ? -9.541 -15.529 7.407 1.00 94.75 321 ARG A O 1
ATOM 2514 N N . GLU A 1 322 ? -11.071 -16.902 6.516 1.00 96.06 322 GLU A N 1
ATOM 2515 C CA . GLU A 1 322 ? -11.910 -17.012 7.716 1.00 96.06 322 GLU A CA 1
ATOM 2516 C C . GLU A 1 322 ? -11.314 -17.964 8.765 1.00 96.06 322 GLU A C 1
ATOM 2518 O O . GLU A 1 322 ? -11.610 -17.820 9.948 1.00 96.06 322 GLU A O 1
ATOM 2523 N N . LEU A 1 323 ? -10.450 -18.897 8.346 1.00 96.50 323 LEU A N 1
ATOM 2524 C CA . LEU A 1 323 ? -9.757 -19.848 9.222 1.00 96.50 323 LEU A CA 1
ATOM 2525 C C . LEU A 1 323 ? -8.390 -19.339 9.704 1.00 96.50 323 LEU A C 1
ATOM 2527 O O . LEU A 1 323 ? -7.926 -19.744 10.766 1.00 96.50 323 LEU A O 1
ATOM 2531 N N . LEU A 1 324 ? -7.730 -18.485 8.919 1.00 96.19 324 LEU A N 1
ATOM 2532 C CA . LEU A 1 324 ? -6.418 -17.923 9.239 1.00 96.19 324 LEU A CA 1
ATOM 2533 C C . LEU A 1 324 ? -6.540 -16.665 10.099 1.00 96.19 324 LEU A C 1
ATOM 2535 O O . LEU A 1 324 ? -7.432 -15.836 9.897 1.00 96.19 324 LEU A O 1
ATOM 2539 N N . CYS A 1 325 ? -5.581 -16.462 11.006 1.00 96.38 325 CYS A N 1
ATOM 2540 C CA . CYS A 1 325 ? -5.417 -15.149 11.615 1.00 96.38 325 CYS A CA 1
ATOM 2541 C C . CYS A 1 325 ? -4.896 -14.136 10.575 1.00 96.38 325 CYS A C 1
ATOM 2543 O O . CYS A 1 325 ? -4.427 -14.493 9.488 1.00 96.38 325 CYS A O 1
ATOM 2545 N N . LYS A 1 326 ? -5.020 -12.837 10.874 1.00 94.81 326 LYS A N 1
ATOM 2546 C CA . LYS A 1 326 ? -4.648 -11.782 9.916 1.00 94.81 326 LYS A CA 1
ATOM 2547 C C . LYS A 1 326 ? -3.145 -11.764 9.662 1.00 94.81 326 LYS A C 1
ATOM 2549 O O . LYS A 1 326 ? -2.731 -11.463 8.547 1.00 94.81 326 LYS A O 1
ATOM 2554 N N . GLU A 1 327 ? -2.367 -12.056 10.691 1.00 95.12 327 GLU A N 1
ATOM 2555 C CA . GLU A 1 327 ? -0.915 -12.128 10.663 1.00 95.12 327 GLU A CA 1
ATOM 2556 C C . GLU A 1 327 ? -0.459 -13.270 9.737 1.00 95.12 327 GLU A C 1
ATOM 2558 O O . GLU A 1 327 ? 0.243 -13.002 8.762 1.00 95.12 327 GLU A O 1
ATOM 2563 N N . ASP A 1 328 ? -0.987 -14.487 9.909 1.00 95.25 328 ASP A N 1
ATOM 2564 C CA . ASP A 1 328 ? -0.669 -15.635 9.042 1.00 95.25 328 ASP A CA 1
ATOM 2565 C C . ASP A 1 328 ? -1.057 -15.389 7.572 1.00 95.25 328 ASP A C 1
ATOM 2567 O O . ASP A 1 328 ? -0.305 -15.727 6.655 1.00 95.25 328 ASP A O 1
ATOM 2571 N N . ASP A 1 329 ? -2.226 -14.785 7.308 1.00 95.62 329 ASP A N 1
ATOM 2572 C CA . ASP A 1 329 ? -2.655 -14.404 5.948 1.00 95.62 329 ASP A CA 1
ATOM 2573 C C . ASP A 1 329 ? -1.671 -13.409 5.304 1.00 95.62 329 ASP A C 1
ATOM 2575 O O . ASP A 1 329 ? -1.362 -13.506 4.109 1.00 95.62 329 ASP A O 1
ATOM 2579 N N . LEU A 1 330 ? -1.145 -12.457 6.083 1.00 94.25 330 LEU A N 1
ATOM 2580 C CA . LEU A 1 330 ? -0.143 -11.501 5.612 1.00 94.25 330 LEU A CA 1
ATOM 2581 C C . LEU A 1 330 ? 1.201 -12.171 5.322 1.00 94.25 330 LEU A C 1
ATOM 2583 O O . LEU A 1 330 ? 1.788 -11.873 4.273 1.00 94.25 330 LEU A O 1
ATOM 2587 N N . ASP A 1 331 ? 1.641 -13.086 6.182 1.00 93.69 331 ASP A N 1
ATOM 2588 C CA . ASP A 1 331 ? 2.892 -13.830 6.029 1.00 93.69 331 ASP A CA 1
ATOM 2589 C C . ASP A 1 331 ? 2.840 -14.768 4.820 1.00 93.69 331 ASP A C 1
ATOM 2591 O O . ASP A 1 331 ? 3.741 -14.747 3.976 1.00 93.69 331 ASP A O 1
ATOM 2595 N N . TYR A 1 332 ? 1.726 -15.484 4.625 1.00 94.94 332 TYR A N 1
ATOM 2596 C CA . TYR A 1 332 ? 1.483 -16.265 3.409 1.00 94.94 332 TYR A CA 1
ATOM 2597 C C . TYR A 1 332 ? 1.566 -15.403 2.155 1.00 94.94 332 TYR A C 1
ATOM 2599 O O . TYR A 1 332 ? 2.266 -15.734 1.194 1.00 94.94 332 TYR A O 1
ATOM 2607 N N . LYS A 1 333 ? 0.870 -14.263 2.151 1.00 94.75 333 LYS A N 1
ATOM 2608 C CA . LYS A 1 333 ? 0.912 -13.340 1.016 1.00 94.75 333 LYS A CA 1
ATOM 2609 C C . LYS A 1 333 ? 2.319 -12.793 0.792 1.00 94.75 333 LYS A C 1
ATOM 2611 O O . LYS A 1 333 ? 2.676 -12.554 -0.358 1.00 94.75 333 LYS A O 1
ATOM 2616 N N . GLN A 1 334 ? 3.110 -12.571 1.839 1.00 93.12 334 GLN A N 1
ATOM 2617 C CA . GLN A 1 334 ? 4.489 -12.107 1.710 1.00 93.12 334 GLN A CA 1
ATOM 2618 C C . GLN A 1 334 ? 5.392 -13.179 1.094 1.00 93.12 334 GLN A C 1
ATOM 2620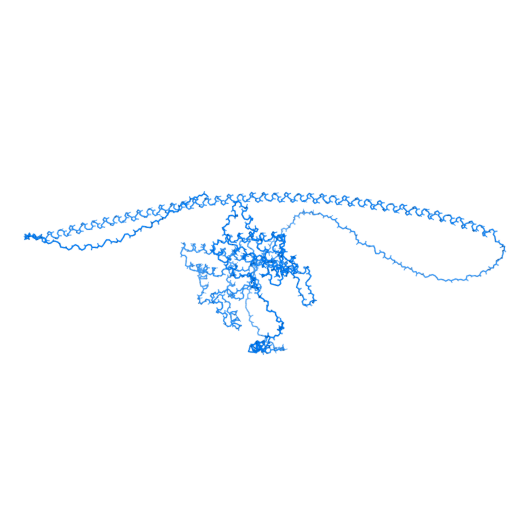 O O . GLN A 1 334 ? 6.015 -12.899 0.068 1.00 93.12 334 GLN A O 1
ATOM 2625 N N . GLY A 1 335 ? 5.385 -14.402 1.628 1.00 92.12 335 GLY A N 1
ATOM 2626 C CA . GLY A 1 335 ? 6.177 -15.510 1.089 1.00 92.12 335 GLY A CA 1
ATOM 2627 C C . GLY A 1 335 ? 5.814 -15.836 -0.363 1.00 92.12 335 GLY A C 1
ATOM 2628 O O . GLY A 1 335 ? 6.688 -16.012 -1.210 1.00 92.12 335 GLY A O 1
ATOM 2629 N N . LEU A 1 336 ? 4.522 -15.807 -0.709 1.00 95.19 336 LEU A N 1
ATOM 2630 C CA . LEU A 1 336 ? 4.074 -15.995 -2.093 1.00 95.19 336 LEU A CA 1
ATOM 2631 C C . LEU A 1 336 ? 4.520 -14.864 -3.023 1.00 95.19 336 LEU A C 1
ATOM 2633 O O . LEU A 1 336 ? 4.898 -15.128 -4.163 1.00 95.19 336 LEU A O 1
ATOM 2637 N N . ARG A 1 337 ? 4.522 -13.605 -2.558 1.00 94.31 337 ARG A N 1
ATOM 2638 C CA . ARG A 1 337 ? 5.066 -12.479 -3.337 1.00 94.31 337 ARG A CA 1
ATOM 2639 C C . ARG A 1 337 ? 6.559 -12.651 -3.608 1.00 94.31 337 ARG A C 1
ATOM 2641 O O . ARG A 1 337 ? 7.010 -12.270 -4.683 1.00 94.31 337 ARG A O 1
ATOM 2648 N N . GLU A 1 338 ? 7.314 -13.181 -2.654 1.00 91.88 338 GLU A N 1
ATOM 2649 C CA . GLU A 1 338 ? 8.749 -13.434 -2.810 1.00 91.88 338 GLU A CA 1
ATOM 2650 C C . GLU A 1 338 ? 9.019 -14.564 -3.799 1.00 91.88 338 GLU A C 1
ATOM 2652 O O . GLU A 1 338 ? 9.789 -14.362 -4.733 1.00 91.88 338 GLU A O 1
ATOM 2657 N N . VAL A 1 339 ? 8.312 -15.693 -3.676 1.00 94.69 339 VAL A N 1
ATOM 2658 C CA . VAL A 1 339 ? 8.391 -16.795 -4.650 1.00 94.69 339 VAL A CA 1
ATOM 2659 C C . VAL A 1 339 ? 8.012 -16.321 -6.052 1.00 94.69 339 VAL A C 1
ATOM 2661 O O . VAL A 1 339 ? 8.718 -16.623 -7.014 1.00 94.69 339 VAL A O 1
ATOM 2664 N N . TRP A 1 340 ? 6.942 -15.529 -6.172 1.00 96.31 340 TRP A N 1
ATOM 2665 C CA . TRP A 1 340 ? 6.526 -14.939 -7.443 1.00 96.31 340 TRP A CA 1
ATOM 2666 C C . TRP A 1 340 ? 7.641 -14.093 -8.061 1.00 96.31 340 TRP A C 1
ATOM 2668 O O . TRP A 1 340 ? 8.047 -14.352 -9.189 1.00 96.31 340 TRP A O 1
ATOM 2678 N N . ARG A 1 341 ? 8.186 -13.122 -7.319 1.00 94.88 341 ARG A N 1
ATOM 2679 C CA . ARG A 1 341 ? 9.251 -12.232 -7.809 1.00 94.88 341 ARG A CA 1
ATOM 2680 C C . ARG A 1 341 ? 10.530 -12.988 -8.170 1.00 94.88 341 ARG A C 1
ATOM 2682 O O . ARG A 1 341 ? 11.057 -12.791 -9.263 1.00 94.88 341 ARG A O 1
ATOM 2689 N N . ALA A 1 342 ? 10.967 -13.904 -7.306 1.00 93.94 342 ALA A N 1
ATOM 2690 C CA . ALA A 1 342 ? 12.154 -14.721 -7.532 1.00 93.94 342 ALA A CA 1
ATOM 2691 C C . ALA A 1 342 ? 12.026 -15.579 -8.799 1.00 93.94 342 ALA A C 1
ATOM 2693 O O . ALA A 1 342 ? 12.971 -15.658 -9.578 1.00 93.94 342 ALA A O 1
ATOM 2694 N N . SER A 1 343 ? 10.844 -16.155 -9.056 1.00 94.50 343 SER A N 1
ATOM 2695 C CA . SER A 1 343 ? 10.606 -16.953 -10.268 1.00 94.50 343 SER A CA 1
ATOM 2696 C C . SER A 1 343 ? 10.722 -16.157 -11.570 1.00 94.50 343 SER A C 1
ATOM 2698 O O . SER A 1 343 ? 11.015 -16.730 -12.613 1.00 94.50 343 SER A O 1
ATOM 2700 N N . GLN A 1 344 ? 10.510 -14.841 -11.503 1.00 95.31 344 GLN A N 1
ATOM 2701 C CA . GLN A 1 344 ? 10.578 -13.936 -12.649 1.00 95.31 344 GLN A CA 1
ATOM 2702 C C . GLN A 1 344 ? 11.938 -13.236 -12.769 1.00 95.31 344 GLN A C 1
ATOM 2704 O O . GLN A 1 344 ? 12.136 -12.464 -13.701 1.00 95.31 344 GLN A O 1
ATOM 2709 N N . GLY A 1 345 ? 12.860 -13.463 -11.826 1.00 95.06 345 GLY A N 1
ATOM 2710 C CA . GLY A 1 345 ? 14.132 -12.740 -11.767 1.00 95.06 345 GLY A CA 1
ATOM 2711 C C . GLY A 1 345 ? 13.971 -11.244 -11.471 1.00 95.06 345 GLY A C 1
ATOM 2712 O O . GLY A 1 345 ? 14.812 -10.451 -11.879 1.00 95.06 345 GLY A O 1
ATOM 2713 N N . LEU A 1 346 ? 12.888 -10.849 -10.793 1.00 94.62 346 LEU A N 1
ATOM 2714 C CA . LEU A 1 346 ? 12.582 -9.450 -10.480 1.00 94.62 346 LEU A CA 1
ATOM 2715 C C . LEU A 1 346 ? 12.760 -9.174 -8.987 1.00 94.62 346 LEU A C 1
ATOM 2717 O O . LEU A 1 346 ? 12.483 -10.032 -8.148 1.00 94.62 346 LEU A O 1
ATOM 2721 N N . MET A 1 347 ? 13.163 -7.953 -8.637 1.00 92.88 347 MET A N 1
ATOM 2722 C CA . MET A 1 347 ? 13.358 -7.551 -7.239 1.00 92.88 347 MET A CA 1
ATOM 2723 C C . MET A 1 347 ? 12.099 -6.897 -6.669 1.00 92.88 347 MET A C 1
ATOM 2725 O O . MET A 1 347 ? 11.754 -7.087 -5.498 1.00 92.88 347 MET A O 1
ATOM 2729 N N . ARG A 1 348 ? 11.378 -6.138 -7.497 1.00 93.25 348 ARG A N 1
ATOM 2730 C CA . ARG A 1 348 ? 10.193 -5.363 -7.123 1.00 93.25 348 ARG A CA 1
ATOM 2731 C C . ARG A 1 348 ? 9.055 -5.591 -8.114 1.00 93.25 348 ARG A C 1
ATOM 2733 O O . ARG A 1 348 ? 9.245 -6.049 -9.232 1.00 93.25 348 ARG A O 1
ATOM 2740 N N . TYR A 1 349 ? 7.833 -5.258 -7.698 1.00 92.94 349 TYR A N 1
ATOM 2741 C CA . TYR A 1 349 ? 6.677 -5.323 -8.601 1.00 92.94 349 TYR A CA 1
ATOM 2742 C C . TYR A 1 349 ? 6.731 -4.245 -9.691 1.00 92.94 349 TYR A C 1
ATOM 2744 O O . TYR A 1 349 ? 6.181 -4.444 -10.766 1.00 92.94 349 TYR A O 1
ATOM 2752 N N . GLN A 1 350 ? 7.377 -3.109 -9.423 1.00 94.62 350 GLN A N 1
ATOM 2753 C CA . GLN A 1 350 ? 7.565 -2.038 -10.401 1.00 94.62 350 GLN A CA 1
ATOM 2754 C C . GLN A 1 350 ? 8.413 -2.486 -11.596 1.00 94.62 350 GLN A C 1
ATOM 2756 O O . GLN A 1 350 ? 8.172 -2.019 -12.704 1.00 94.62 350 GLN A O 1
ATOM 2761 N N . ASP A 1 351 ? 9.316 -3.450 -11.401 1.00 95.94 351 ASP A N 1
ATOM 2762 C CA . ASP A 1 351 ? 10.184 -3.976 -12.458 1.00 95.94 351 ASP A CA 1
ATOM 2763 C C . ASP A 1 351 ? 9.376 -4.660 -13.579 1.00 95.94 351 ASP A C 1
ATOM 2765 O O . ASP A 1 351 ? 9.858 -4.801 -14.700 1.00 95.94 351 ASP A O 1
ATOM 2769 N N . PHE A 1 352 ? 8.103 -5.010 -13.328 1.00 97.00 352 PHE A N 1
ATOM 2770 C CA . PHE A 1 352 ? 7.212 -5.519 -14.372 1.00 97.00 352 PHE A CA 1
ATOM 2771 C C . PHE A 1 352 ? 6.900 -4.496 -15.480 1.00 97.00 352 PHE A C 1
ATOM 2773 O O . PHE A 1 352 ? 6.391 -4.893 -16.525 1.00 97.00 352 PHE A O 1
ATOM 2780 N N . ARG A 1 353 ? 7.202 -3.203 -15.294 1.00 96.50 353 ARG A N 1
ATOM 2781 C CA . ARG A 1 353 ? 7.031 -2.161 -16.328 1.00 96.50 353 ARG A CA 1
ATOM 2782 C C . ARG A 1 353 ? 7.832 -2.463 -17.594 1.00 96.50 353 ARG A C 1
ATOM 2784 O O . ARG A 1 353 ? 7.291 -2.327 -18.683 1.00 96.50 353 ARG A O 1
ATOM 2791 N N . GLY A 1 354 ? 9.072 -2.925 -17.430 1.00 95.06 354 GLY A N 1
ATOM 2792 C CA . GLY A 1 354 ? 9.967 -3.336 -18.518 1.00 95.06 354 GLY A CA 1
ATOM 2793 C C . GLY A 1 354 ? 9.910 -4.834 -18.831 1.00 95.06 354 GLY A C 1
ATOM 2794 O O . GLY A 1 354 ? 10.826 -5.370 -19.449 1.00 95.06 354 GLY A O 1
ATOM 2795 N N . TYR A 1 355 ? 8.880 -5.543 -18.358 1.00 97.19 355 TYR A N 1
ATOM 2796 C CA . TYR A 1 355 ? 8.775 -6.989 -18.526 1.00 97.19 355 TYR A CA 1
ATOM 2797 C C . TYR A 1 355 ? 8.518 -7.384 -19.980 1.00 97.19 355 TYR A C 1
ATOM 2799 O O . TYR A 1 355 ? 7.670 -6.788 -20.643 1.00 97.19 355 TYR A O 1
ATOM 2807 N N . SER A 1 356 ? 9.186 -8.446 -20.435 1.00 96.75 356 SER A N 1
ATOM 2808 C CA . SER A 1 356 ? 8.949 -9.059 -21.744 1.00 96.75 356 SER A CA 1
ATOM 2809 C C . SER A 1 356 ? 7.988 -10.248 -21.603 1.00 96.75 356 SER A C 1
ATOM 2811 O O . SER A 1 356 ? 8.374 -11.260 -21.009 1.00 96.75 356 SER A O 1
ATOM 2813 N N . PRO A 1 357 ? 6.735 -10.148 -22.093 1.00 97.50 357 PRO A N 1
ATOM 2814 C CA . PRO A 1 357 ? 5.771 -11.241 -22.004 1.00 97.50 357 PRO A CA 1
ATOM 2815 C C . PRO A 1 357 ? 6.165 -12.449 -22.858 1.00 97.50 357 PRO A C 1
ATOM 2817 O O . PRO A 1 357 ? 6.931 -12.337 -23.814 1.00 97.50 357 PRO A O 1
ATOM 2820 N N . ALA A 1 358 ? 5.565 -13.599 -22.552 1.00 97.62 358 ALA A N 1
ATOM 2821 C CA . ALA A 1 358 ? 5.724 -14.813 -23.343 1.00 97.62 358 ALA A CA 1
ATOM 2822 C C . ALA A 1 358 ? 5.295 -14.611 -24.809 1.00 97.62 358 ALA A C 1
ATOM 2824 O O . ALA A 1 358 ? 4.326 -13.903 -25.107 1.00 97.62 358 ALA A O 1
ATOM 2825 N N . ASP A 1 359 ? 5.982 -15.298 -25.725 1.00 97.12 359 ASP A N 1
ATOM 2826 C CA . ASP A 1 359 ? 5.648 -15.274 -27.149 1.00 97.12 359 ASP A CA 1
ATOM 2827 C C . ASP A 1 359 ? 4.203 -15.744 -27.397 1.00 97.12 359 ASP A C 1
ATOM 2829 O O . ASP A 1 359 ? 3.803 -16.862 -27.053 1.00 97.12 359 ASP A O 1
ATOM 2833 N N . ILE A 1 360 ? 3.427 -14.898 -28.079 1.00 97.06 360 ILE A N 1
ATOM 2834 C CA . ILE A 1 360 ? 2.011 -15.136 -28.382 1.00 97.06 360 ILE A CA 1
ATOM 2835 C C . ILE A 1 360 ? 1.834 -16.420 -29.209 1.00 97.06 360 ILE A C 1
ATOM 2837 O O . ILE A 1 360 ? 0.826 -17.116 -29.059 1.00 97.06 360 ILE A O 1
ATOM 2841 N N . GLY A 1 361 ? 2.788 -16.758 -30.085 1.00 97.19 361 GLY A N 1
ATOM 2842 C CA . GLY A 1 361 ? 2.743 -17.991 -30.874 1.00 97.19 361 GLY A CA 1
ATOM 2843 C C . GLY A 1 361 ? 2.801 -19.242 -29.996 1.00 97.19 361 GLY A C 1
ATOM 2844 O O . GLY A 1 361 ? 2.016 -20.178 -30.178 1.00 97.19 361 GLY A O 1
ATOM 2845 N N . SER A 1 362 ? 3.692 -19.236 -29.013 1.00 97.19 362 SER A N 1
ATOM 2846 C CA . SER A 1 362 ? 3.889 -20.312 -28.040 1.00 97.19 362 SER A CA 1
ATOM 2847 C C . SER A 1 362 ? 2.703 -20.446 -27.084 1.00 97.19 362 SER A C 1
ATOM 2849 O O . SER A 1 362 ? 2.198 -21.557 -26.889 1.00 97.19 362 SER A O 1
ATOM 2851 N N . VAL A 1 363 ? 2.171 -19.322 -26.595 1.00 97.12 363 VAL A N 1
ATOM 2852 C CA . VAL A 1 363 ? 0.936 -19.287 -25.794 1.00 97.12 363 VAL A CA 1
ATOM 2853 C C . VAL A 1 363 ? -0.229 -19.893 -26.580 1.00 97.12 363 VAL A C 1
ATOM 2855 O O . VAL A 1 363 ? -0.869 -20.829 -26.102 1.00 97.12 363 VAL A O 1
ATOM 2858 N N . LYS A 1 364 ? -0.449 -19.465 -27.832 1.00 96.31 364 LYS A N 1
ATOM 2859 C CA . LYS A 1 364 ? -1.512 -20.010 -28.698 1.00 96.31 364 LYS A CA 1
ATOM 2860 C C . LYS A 1 364 ? -1.344 -21.504 -28.976 1.00 96.31 364 LYS A C 1
ATOM 2862 O O . LYS A 1 364 ? -2.338 -22.228 -29.015 1.00 96.31 364 LYS A O 1
ATOM 2867 N N . LYS A 1 365 ? -0.111 -21.990 -29.160 1.00 96.31 365 LYS A N 1
ATOM 2868 C CA . LYS A 1 365 ? 0.170 -23.428 -29.318 1.00 96.31 365 LYS A CA 1
ATOM 2869 C C . LYS A 1 365 ? -0.176 -24.204 -28.048 1.00 96.31 365 LYS A C 1
ATOM 2871 O O . LYS A 1 365 ? -0.824 -25.244 -28.147 1.00 96.31 365 LYS A O 1
ATOM 2876 N N . CYS A 1 366 ? 0.196 -23.700 -26.870 1.00 96.19 366 CYS A N 1
ATOM 2877 C CA . CYS A 1 366 ? -0.181 -24.294 -25.584 1.00 96.19 366 CYS A CA 1
ATOM 2878 C C . CYS A 1 366 ? -1.706 -24.309 -25.407 1.00 96.19 366 CYS A C 1
ATOM 2880 O O . CYS A 1 366 ? -2.285 -25.351 -25.088 1.00 96.19 366 CYS A O 1
ATOM 2882 N N . ASP A 1 367 ? -2.370 -23.194 -25.716 1.00 93.31 367 ASP A N 1
ATOM 2883 C CA . ASP A 1 367 ? -3.826 -23.087 -25.690 1.00 93.31 367 ASP A CA 1
ATOM 2884 C C . ASP A 1 367 ? -4.486 -24.029 -26.697 1.00 93.31 367 ASP A C 1
ATOM 2886 O O . ASP A 1 367 ? -5.565 -24.543 -26.430 1.00 93.31 367 ASP A O 1
ATOM 2890 N N . ALA A 1 368 ? -3.849 -24.343 -27.826 1.00 94.38 368 ALA A N 1
ATOM 2891 C CA . ALA A 1 368 ? -4.312 -25.355 -28.775 1.00 94.38 368 ALA A CA 1
ATOM 2892 C C . ALA A 1 368 ? -4.090 -26.804 -28.292 1.00 94.38 368 ALA A C 1
ATOM 2894 O O . ALA A 1 368 ? -4.572 -27.735 -28.934 1.00 94.38 368 ALA A O 1
ATOM 2895 N N . GLY A 1 369 ? -3.489 -27.011 -27.117 1.00 94.25 369 GLY A N 1
ATOM 2896 C CA . GLY A 1 369 ? -3.192 -28.327 -26.542 1.00 94.25 369 GLY A CA 1
ATOM 2897 C C . GLY A 1 369 ? -1.757 -28.796 -26.779 1.00 94.25 369 GLY A C 1
ATOM 2898 O O . GLY A 1 369 ? -1.454 -29.957 -26.520 1.00 94.25 369 GLY A O 1
ATOM 2899 N N . GLY A 1 370 ? -0.888 -27.915 -27.274 1.00 94.38 370 GLY A N 1
ATOM 2900 C CA . GLY A 1 370 ? 0.542 -28.162 -27.406 1.00 94.38 370 GLY A CA 1
ATOM 2901 C C . GLY A 1 370 ? 1.281 -28.189 -26.065 1.00 94.38 370 GLY A C 1
ATOM 2902 O O . GLY A 1 370 ? 0.689 -28.121 -24.979 1.00 94.38 370 GLY A O 1
ATOM 2903 N N . ALA A 1 371 ? 2.609 -28.287 -26.154 1.00 94.75 371 ALA A N 1
ATOM 2904 C CA . ALA A 1 371 ? 3.489 -28.249 -24.992 1.00 94.75 371 ALA A CA 1
ATOM 2905 C C . ALA A 1 371 ? 3.275 -26.957 -24.182 1.00 94.75 371 ALA A C 1
ATOM 2907 O O . ALA A 1 371 ? 3.022 -25.889 -24.738 1.00 94.75 371 ALA A O 1
ATOM 2908 N N . GLY A 1 372 ? 3.319 -27.083 -22.854 1.00 94.06 372 GLY A N 1
ATOM 2909 C CA . GLY A 1 372 ? 3.305 -25.925 -21.961 1.00 94.06 372 GLY A CA 1
ATOM 2910 C C . GLY A 1 372 ? 4.666 -25.228 -21.886 1.00 94.06 372 GLY A C 1
ATOM 2911 O O . GLY A 1 372 ? 5.601 -25.666 -22.558 1.00 94.06 372 GLY A O 1
ATOM 2912 N N . PRO A 1 373 ? 4.792 -24.200 -21.030 1.00 95.94 373 PRO A N 1
ATOM 2913 C CA . PRO A 1 373 ? 6.080 -23.569 -20.758 1.00 95.94 373 PRO A CA 1
ATOM 2914 C C . PRO A 1 373 ? 7.101 -24.611 -20.298 1.00 95.94 373 PRO A C 1
ATOM 2916 O O . PRO A 1 373 ? 6.748 -25.541 -19.558 1.00 95.94 373 PRO A O 1
ATOM 2919 N N . ALA A 1 374 ? 8.364 -24.445 -20.692 1.00 93.81 374 ALA A N 1
ATOM 2920 C CA . ALA A 1 374 ? 9.460 -25.299 -20.236 1.00 93.81 374 ALA A CA 1
ATOM 2921 C C . ALA A 1 374 ? 9.627 -25.223 -18.708 1.00 93.81 374 ALA A C 1
ATOM 2923 O O . ALA A 1 374 ? 9.133 -24.305 -18.060 1.00 93.81 374 ALA A O 1
ATOM 2924 N N . ILE A 1 375 ? 10.298 -26.199 -18.092 1.00 85.31 375 ILE A N 1
ATOM 2925 C CA . ILE A 1 375 ? 10.442 -26.255 -16.621 1.00 85.31 375 ILE A CA 1
ATOM 2926 C C . ILE A 1 375 ? 11.152 -25.006 -16.073 1.00 85.31 375 ILE A C 1
ATOM 2928 O O . ILE A 1 375 ? 10.778 -24.512 -15.015 1.00 85.31 375 ILE A O 1
ATOM 2932 N N . SER A 1 376 ? 12.126 -24.482 -16.815 1.00 90.31 376 SER A N 1
ATOM 2933 C CA . SER A 1 376 ? 12.880 -23.270 -16.483 1.00 90.31 376 SER A CA 1
ATOM 2934 C C . SER A 1 376 ? 12.220 -21.973 -16.958 1.00 90.31 376 SER A C 1
ATOM 2936 O O . SER A 1 376 ? 12.709 -20.899 -16.628 1.00 90.31 376 SER A O 1
ATOM 2938 N N . ASP A 1 377 ? 11.154 -22.062 -17.753 1.00 92.62 377 ASP A N 1
ATOM 2939 C CA . ASP A 1 377 ? 10.491 -20.902 -18.338 1.00 92.62 377 ASP A CA 1
ATOM 2940 C C . ASP A 1 377 ? 9.283 -20.495 -17.490 1.00 92.62 377 ASP A C 1
ATOM 2942 O O . ASP A 1 377 ? 8.281 -21.216 -17.390 1.00 92.62 377 ASP A O 1
ATOM 2946 N N . TYR A 1 378 ? 9.418 -19.328 -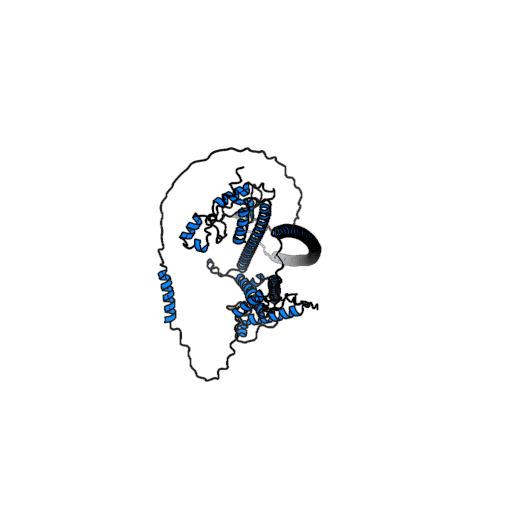16.866 1.00 94.88 378 TYR A N 1
ATOM 2947 C CA . TYR A 1 378 ? 8.395 -18.692 -16.049 1.00 94.88 378 TYR A CA 1
ATOM 2948 C C . TYR A 1 378 ? 7.810 -17.443 -16.724 1.00 94.88 378 TYR A C 1
ATOM 2950 O O . TYR A 1 378 ? 7.074 -16.711 -16.064 1.00 94.88 378 TYR A O 1
ATOM 2958 N N . GLN A 1 379 ? 8.084 -17.198 -18.014 1.00 97.12 379 GLN A N 1
ATOM 2959 C CA . GLN A 1 379 ? 7.568 -16.023 -18.719 1.00 97.12 379 GLN A CA 1
ATOM 2960 C C . GLN A 1 379 ? 6.038 -16.004 -18.737 1.00 97.12 379 GLN A C 1
ATOM 2962 O O . GLN A 1 379 ? 5.398 -16.957 -19.167 1.00 97.12 379 GLN A O 1
ATOM 2967 N N . LEU A 1 380 ? 5.432 -14.913 -18.291 1.00 97.88 380 LEU A N 1
ATOM 2968 C CA . LEU A 1 380 ? 3.994 -14.742 -18.169 1.00 97.88 380 LEU A CA 1
ATOM 2969 C C . LEU A 1 380 ? 3.406 -14.234 -19.482 1.00 97.88 380 LEU A C 1
ATOM 2971 O O . LEU A 1 380 ? 3.965 -13.372 -20.159 1.00 97.88 380 LEU A O 1
ATOM 2975 N N . ASP A 1 381 ? 2.227 -14.736 -19.814 1.00 97.88 381 ASP A N 1
ATOM 2976 C CA . ASP A 1 381 ? 1.396 -14.196 -20.878 1.00 97.88 381 ASP A CA 1
ATOM 2977 C C . ASP A 1 381 ? 0.629 -12.978 -20.348 1.00 97.88 381 ASP A C 1
ATOM 2979 O O . ASP A 1 381 ? -0.096 -13.094 -19.362 1.00 97.88 381 ASP A O 1
ATOM 2983 N N . PHE A 1 382 ? 0.757 -11.826 -21.008 1.00 97.69 382 PHE A N 1
ATOM 2984 C CA . PHE A 1 382 ? -0.021 -10.608 -20.733 1.00 97.69 382 PHE A CA 1
ATOM 2985 C C . PHE A 1 382 ? -0.916 -10.195 -21.910 1.00 97.69 382 PHE A C 1
ATOM 2987 O O . PHE A 1 382 ? -1.377 -9.055 -21.996 1.00 97.69 382 PHE A O 1
ATOM 2994 N N . SER A 1 383 ? -1.207 -11.126 -22.819 1.00 96.19 383 SER A N 1
ATOM 2995 C CA . SER A 1 383 ? -2.140 -10.906 -23.919 1.00 96.19 383 SER A CA 1
ATOM 2996 C C . SER A 1 383 ? -3.597 -10.769 -23.440 1.00 96.19 383 SER A C 1
ATOM 2998 O O . SER A 1 383 ? -3.945 -10.899 -22.258 1.00 96.19 383 SER A O 1
ATOM 3000 N N . LYS A 1 384 ? -4.502 -10.458 -24.377 1.00 94.56 384 LYS A N 1
ATOM 3001 C CA . LYS A 1 384 ? -5.930 -10.308 -24.076 1.00 94.56 384 LYS A CA 1
ATOM 3002 C C . LYS A 1 384 ? -6.493 -11.628 -23.540 1.00 94.56 384 LYS A C 1
ATOM 3004 O O . LYS A 1 384 ? -6.589 -12.607 -24.268 1.00 94.56 384 LYS A O 1
ATOM 3009 N N . GLY A 1 385 ? -6.950 -11.608 -22.288 1.00 93.75 385 GLY A N 1
ATOM 3010 C CA . GLY A 1 385 ? -7.469 -12.797 -21.610 1.00 93.75 385 GLY A CA 1
ATOM 3011 C C . GLY A 1 385 ? -6.432 -13.554 -20.779 1.00 93.75 385 GLY A C 1
ATOM 3012 O O . GLY A 1 385 ? -6.701 -14.700 -20.423 1.00 93.75 385 GLY A O 1
ATOM 3013 N N . TYR A 1 386 ? -5.306 -12.920 -20.422 1.00 95.62 386 TYR A N 1
ATOM 3014 C CA . TYR A 1 386 ? -4.222 -13.504 -19.619 1.00 95.62 386 TYR A CA 1
ATOM 3015 C C . TYR A 1 386 ? -4.668 -14.224 -18.333 1.00 95.62 386 TYR A C 1
ATOM 3017 O O . TYR A 1 386 ? -4.074 -15.231 -17.954 1.00 95.62 386 TYR A O 1
ATOM 3025 N N . LEU A 1 387 ? -5.742 -13.756 -17.683 1.00 94.44 387 LEU A N 1
ATOM 3026 C CA . LEU A 1 387 ? -6.341 -14.396 -16.499 1.00 94.44 387 LEU A CA 1
ATOM 3027 C C . LEU A 1 387 ? -6.963 -15.771 -16.794 1.00 94.44 387 LEU A C 1
ATOM 3029 O O . LEU A 1 387 ? -7.295 -16.515 -15.888 1.00 94.44 387 LEU A O 1
ATOM 3033 N N . SER A 1 388 ? -7.197 -16.103 -18.056 1.00 93.56 388 SER A N 1
ATOM 3034 C CA . SER A 1 388 ? -7.753 -17.394 -18.479 1.00 93.56 388 SER A CA 1
ATOM 3035 C C . SER A 1 388 ? -6.784 -18.201 -19.342 1.00 93.56 388 SER A C 1
ATOM 3037 O O . SER A 1 388 ? -7.163 -19.241 -19.881 1.00 93.56 388 SER A O 1
ATOM 3039 N N . SER A 1 389 ? -5.549 -17.713 -19.477 1.00 95.44 389 SER A N 1
ATOM 3040 C CA . SER A 1 389 ? -4.498 -18.307 -20.298 1.00 95.44 389 SER A CA 1
ATOM 3041 C C . SER A 1 389 ? -4.034 -19.628 -19.691 1.00 95.44 389 SER A C 1
ATOM 3043 O O . SER A 1 389 ? -3.582 -19.658 -18.542 1.00 95.44 389 SER A O 1
ATOM 3045 N N . LEU A 1 390 ? -4.117 -20.733 -20.447 1.00 95.62 390 LEU A N 1
ATOM 3046 C CA . LEU A 1 390 ? -3.650 -22.039 -19.956 1.00 95.62 390 LEU A CA 1
ATOM 3047 C C . LEU A 1 390 ? -2.138 -22.031 -19.719 1.00 95.62 390 LEU A C 1
ATOM 3049 O O . LEU A 1 390 ? -1.642 -22.788 -18.884 1.00 95.62 390 LEU A O 1
ATOM 3053 N N . TRP A 1 391 ? -1.420 -21.162 -20.430 1.00 97.19 391 TRP A N 1
ATOM 3054 C CA . TRP A 1 391 ? -0.008 -20.893 -20.210 1.00 97.19 391 TRP A CA 1
ATOM 3055 C C . TRP A 1 391 ? 0.257 -20.407 -18.780 1.00 97.19 391 TRP A C 1
ATOM 3057 O O . TRP A 1 391 ? 0.966 -21.078 -18.030 1.00 97.19 391 TRP A O 1
ATOM 3067 N N . ASN A 1 392 ? -0.399 -19.318 -18.363 1.00 97.19 392 ASN A N 1
ATOM 3068 C CA . ASN A 1 392 ? -0.264 -18.773 -17.009 1.00 97.19 392 ASN A CA 1
ATOM 3069 C C . ASN A 1 392 ? -0.734 -19.760 -15.939 1.00 97.19 392 ASN A C 1
ATOM 3071 O O . ASN A 1 392 ? -0.096 -19.874 -14.896 1.00 97.19 392 ASN A O 1
ATOM 3075 N N . CYS A 1 393 ? -1.799 -20.520 -16.210 1.00 95.88 393 CYS A N 1
ATOM 3076 C CA . CYS A 1 393 ? -2.265 -21.572 -15.305 1.00 95.88 393 CYS A CA 1
ATOM 3077 C C . CYS A 1 393 ? -1.147 -22.586 -15.025 1.00 95.88 393 CYS A C 1
ATOM 3079 O O . CYS A 1 393 ? -0.811 -22.829 -13.874 1.00 95.88 393 CYS A O 1
ATOM 3081 N N . LYS A 1 394 ? -0.499 -23.112 -16.073 1.00 96.75 394 LYS A N 1
ATOM 3082 C CA . LYS A 1 394 ? 0.612 -24.066 -15.926 1.00 96.75 394 LYS A CA 1
ATOM 3083 C C . LYS A 1 394 ? 1.811 -23.470 -15.183 1.00 96.75 394 LYS A C 1
ATOM 3085 O O . LYS A 1 394 ? 2.501 -24.206 -14.484 1.00 96.75 394 LYS A O 1
ATOM 3090 N N . ILE A 1 395 ? 2.083 -22.173 -15.336 1.00 97.31 395 ILE A N 1
ATOM 3091 C CA . ILE A 1 395 ? 3.136 -21.487 -14.568 1.00 97.31 395 ILE A CA 1
ATOM 3092 C C . ILE A 1 395 ? 2.756 -21.431 -13.092 1.00 97.31 395 ILE A C 1
ATOM 3094 O O . ILE A 1 395 ? 3.559 -21.816 -12.248 1.00 97.31 395 ILE A O 1
ATOM 3098 N N . ILE A 1 396 ? 1.527 -21.021 -12.779 1.00 97.31 396 ILE A N 1
ATOM 3099 C CA . ILE A 1 396 ? 1.031 -20.971 -11.402 1.00 97.31 396 ILE A CA 1
ATOM 3100 C C . ILE A 1 396 ? 1.102 -22.361 -10.757 1.00 97.31 396 ILE A C 1
ATOM 3102 O O . ILE A 1 396 ? 1.593 -22.471 -9.641 1.00 97.31 396 ILE A O 1
ATOM 3106 N N . ASP A 1 397 ? 0.720 -23.428 -11.460 1.00 96.62 397 ASP A N 1
ATOM 3107 C CA . ASP A 1 397 ? 0.814 -24.808 -10.957 1.00 96.62 397 ASP A CA 1
ATOM 3108 C C . ASP A 1 397 ? 2.244 -25.175 -10.539 1.00 96.62 397 ASP A C 1
ATOM 3110 O O . ASP A 1 397 ? 2.458 -25.757 -9.473 1.00 96.62 397 ASP A O 1
ATOM 3114 N N . LYS A 1 398 ? 3.237 -24.796 -11.355 1.00 95.88 398 LYS A N 1
ATOM 3115 C CA . LYS A 1 398 ? 4.655 -25.000 -11.031 1.00 95.88 398 LYS A CA 1
ATOM 3116 C C . LYS A 1 398 ? 5.066 -24.193 -9.806 1.00 95.88 398 LYS A C 1
ATOM 3118 O O . LYS A 1 398 ? 5.762 -24.724 -8.948 1.00 95.88 398 LYS A O 1
ATOM 3123 N N . LEU A 1 399 ? 4.634 -22.934 -9.710 1.00 96.69 399 LEU A N 1
ATOM 3124 C CA . LEU A 1 399 ? 4.951 -22.070 -8.572 1.00 96.69 399 LEU A CA 1
ATOM 3125 C C . LEU A 1 399 ? 4.334 -22.581 -7.275 1.00 96.69 399 LEU A C 1
ATOM 3127 O O . LEU A 1 399 ? 4.975 -22.513 -6.232 1.00 96.69 399 LEU A O 1
ATOM 3131 N N . VAL A 1 400 ? 3.125 -23.137 -7.336 1.00 96.94 400 VAL A N 1
ATOM 3132 C CA . VAL A 1 400 ? 2.473 -23.733 -6.169 1.00 96.94 400 VAL A CA 1
ATOM 3133 C C . VAL A 1 400 ? 3.215 -24.997 -5.730 1.00 96.94 400 VAL A C 1
ATOM 3135 O O . VAL A 1 400 ? 3.527 -25.145 -4.549 1.00 96.94 400 VAL A O 1
ATOM 3138 N N . ALA A 1 401 ? 3.583 -25.873 -6.671 1.00 96.00 401 ALA A N 1
ATOM 3139 C CA . ALA A 1 401 ? 4.393 -27.053 -6.368 1.00 96.00 401 ALA A CA 1
ATOM 3140 C C . ALA A 1 401 ? 5.763 -26.673 -5.774 1.00 96.00 401 ALA A C 1
ATOM 3142 O O . ALA A 1 401 ? 6.193 -27.252 -4.776 1.00 96.00 401 ALA A O 1
ATOM 3143 N N . TYR A 1 402 ? 6.422 -25.663 -6.348 1.00 95.31 402 TYR A N 1
ATOM 3144 C CA . TYR A 1 402 ? 7.679 -25.124 -5.835 1.00 95.31 402 TYR A CA 1
ATOM 3145 C C . TYR A 1 402 ? 7.520 -24.544 -4.426 1.00 95.31 402 TYR A C 1
ATOM 3147 O O . TYR A 1 402 ? 8.348 -24.819 -3.561 1.00 95.31 402 TYR A O 1
ATOM 3155 N N . PHE A 1 403 ? 6.447 -23.791 -4.172 1.00 95.00 403 PHE A N 1
ATOM 3156 C CA . PHE A 1 403 ? 6.149 -23.221 -2.860 1.00 95.00 403 PHE A CA 1
ATOM 3157 C C . PHE A 1 403 ? 6.014 -24.311 -1.791 1.00 95.00 403 PHE A C 1
ATOM 3159 O O . PHE A 1 403 ? 6.679 -24.242 -0.758 1.00 95.00 403 PHE A O 1
ATOM 3166 N N . PHE A 1 404 ? 5.217 -25.352 -2.050 1.00 94.62 404 PHE A N 1
ATOM 3167 C CA . PHE A 1 404 ? 5.064 -26.461 -1.105 1.00 94.62 404 PHE A CA 1
ATOM 3168 C C . PHE A 1 404 ? 6.368 -27.235 -0.896 1.00 94.62 404 PHE A C 1
ATOM 3170 O O . PHE A 1 404 ? 6.679 -27.588 0.239 1.00 94.62 404 PHE A O 1
ATOM 3177 N N . HIS A 1 405 ? 7.168 -27.431 -1.948 1.00 92.94 405 HIS A N 1
ATOM 3178 C CA . HIS A 1 405 ? 8.487 -28.065 -1.841 1.00 92.94 405 HIS A CA 1
ATOM 3179 C C . HIS A 1 405 ? 9.485 -27.236 -1.022 1.00 92.94 405 HIS A C 1
ATOM 3181 O O . HIS A 1 405 ? 10.243 -27.773 -0.214 1.00 92.94 405 HIS A O 1
ATOM 3187 N N . ALA A 1 406 ? 9.492 -25.915 -1.208 1.00 91.50 406 ALA A N 1
ATOM 3188 C CA . ALA A 1 406 ? 10.318 -25.004 -0.423 1.00 91.50 406 ALA A CA 1
ATOM 3189 C C . ALA A 1 406 ? 9.890 -25.007 1.052 1.00 91.50 406 ALA A C 1
ATOM 3191 O O . ALA A 1 406 ? 10.739 -25.075 1.943 1.00 91.50 406 ALA A O 1
ATOM 3192 N N . ARG A 1 407 ? 8.576 -25.016 1.310 1.00 90.69 407 ARG A N 1
ATOM 3193 C CA . ARG A 1 407 ? 8.012 -25.096 2.660 1.00 90.69 407 ARG A CA 1
ATOM 3194 C C . ARG A 1 407 ? 8.359 -26.420 3.341 1.00 90.69 407 ARG A C 1
ATOM 3196 O O . ARG A 1 407 ? 8.831 -26.393 4.471 1.00 90.69 407 ARG A O 1
ATOM 3203 N N . SER A 1 408 ? 8.221 -27.559 2.656 1.00 91.38 408 SER A N 1
ATOM 3204 C CA . SER A 1 408 ? 8.527 -28.881 3.227 1.00 91.38 408 SER A CA 1
ATOM 3205 C C . SER A 1 408 ? 10.007 -29.082 3.555 1.00 91.38 408 SER A C 1
ATOM 3207 O O . SER A 1 408 ? 10.344 -29.913 4.390 1.00 91.38 408 SER A O 1
ATOM 3209 N N . LYS A 1 409 ? 10.906 -28.345 2.891 1.00 92.00 409 LYS A N 1
ATOM 3210 C CA . LYS A 1 409 ? 12.348 -28.373 3.182 1.00 92.00 409 LYS A CA 1
ATOM 3211 C C . LYS A 1 409 ? 12.750 -27.505 4.372 1.00 92.00 409 LYS A C 1
ATOM 3213 O O . LYS A 1 409 ? 13.852 -27.675 4.889 1.00 92.00 409 LYS A O 1
ATOM 3218 N N . SER A 1 410 ? 11.905 -26.565 4.789 1.00 89.00 410 SER A N 1
ATOM 3219 C CA . SER A 1 410 ? 12.171 -25.772 5.983 1.00 89.00 410 SER A CA 1
ATOM 3220 C C . SER A 1 410 ? 11.874 -26.618 7.226 1.00 89.00 410 SER A C 1
ATOM 3222 O O . SER A 1 410 ? 10.780 -27.177 7.304 1.00 89.00 410 SER A O 1
ATOM 3224 N N . PRO A 1 411 ? 12.787 -26.696 8.214 1.00 83.38 411 PRO A N 1
ATOM 3225 C CA . PRO A 1 411 ? 12.655 -27.596 9.365 1.00 83.38 411 PRO A CA 1
ATOM 3226 C C . PRO A 1 411 ? 11.371 -27.399 10.189 1.00 83.38 411 PRO A C 1
ATOM 3228 O O . PRO A 1 411 ? 10.948 -28.335 10.855 1.00 83.38 411 PRO A O 1
ATOM 3231 N N . ASN A 1 412 ? 10.714 -26.236 10.082 1.00 83.12 412 ASN A N 1
ATOM 3232 C CA . ASN A 1 412 ? 9.447 -25.936 10.761 1.00 83.12 412 ASN A CA 1
ATOM 3233 C C . ASN A 1 412 ? 8.302 -25.556 9.801 1.00 83.12 412 ASN A C 1
ATOM 3235 O O . ASN A 1 412 ? 7.328 -24.950 10.239 1.00 83.12 412 ASN A O 1
ATOM 3239 N N . GLY A 1 413 ? 8.407 -25.809 8.489 1.00 75.44 413 GLY A N 1
ATOM 3240 C CA . GLY A 1 413 ? 7.335 -25.453 7.540 1.00 75.44 413 GLY A CA 1
ATOM 3241 C C . GLY A 1 413 ? 6.968 -23.958 7.527 1.00 75.44 413 GLY A C 1
ATOM 3242 O O . GLY A 1 413 ? 5.819 -23.611 7.245 1.00 75.44 413 GLY A O 1
ATOM 3243 N N . TRP A 1 414 ? 7.943 -23.101 7.868 1.00 87.00 414 TRP A N 1
ATOM 3244 C CA . TRP A 1 414 ? 7.823 -21.654 8.135 1.00 87.00 414 TRP A CA 1
ATOM 3245 C C . TRP A 1 414 ? 6.993 -21.261 9.367 1.00 87.00 414 TRP A C 1
ATOM 3247 O O . TRP A 1 414 ? 6.769 -20.078 9.583 1.00 87.00 414 TRP A O 1
ATOM 3257 N N . GLY A 1 415 ? 6.557 -22.221 10.189 1.00 90.12 415 GLY A N 1
ATOM 3258 C CA . GLY A 1 415 ? 5.715 -21.957 11.360 1.00 90.12 415 GLY A CA 1
ATOM 3259 C C . GLY A 1 415 ? 4.286 -21.526 11.017 1.00 90.12 415 GLY A C 1
ATOM 3260 O O . GLY A 1 415 ? 3.552 -21.128 11.912 1.00 90.12 415 GLY A O 1
ATOM 3261 N N . LEU A 1 416 ? 3.890 -21.609 9.742 1.00 92.56 416 LEU A N 1
ATOM 3262 C CA . LEU A 1 416 ? 2.563 -21.217 9.273 1.00 92.56 416 LEU A CA 1
ATOM 3263 C C . LEU A 1 416 ? 1.600 -22.416 9.269 1.00 92.56 416 LEU A C 1
ATOM 3265 O O . LEU A 1 416 ? 2.031 -23.527 8.938 1.00 92.56 416 LEU A O 1
ATOM 3269 N N . PRO A 1 417 ? 0.304 -22.215 9.572 1.00 94.94 417 PRO A N 1
ATOM 3270 C CA . PRO A 1 417 ? -0.715 -23.268 9.533 1.00 94.94 417 PRO A CA 1
ATOM 3271 C C . PRO A 1 417 ? -0.947 -23.774 8.109 1.00 94.94 417 PRO A C 1
ATOM 3273 O O . PRO A 1 417 ? -0.774 -23.023 7.155 1.00 94.94 417 PRO A O 1
ATOM 3276 N N . ASP A 1 418 ? -1.363 -25.027 7.933 1.00 94.81 418 ASP A N 1
ATOM 3277 C CA . ASP A 1 418 ? -1.618 -25.576 6.599 1.00 94.81 418 ASP A CA 1
ATOM 3278 C C . ASP A 1 418 ? -2.781 -24.892 5.875 1.00 94.81 418 ASP A C 1
ATOM 3280 O O . ASP A 1 418 ? -3.823 -24.573 6.450 1.00 94.81 418 ASP A O 1
ATOM 3284 N N . VAL A 1 419 ? -2.594 -24.686 4.572 1.00 96.62 419 VAL A N 1
ATOM 3285 C CA . VAL A 1 419 ? -3.561 -24.028 3.692 1.00 96.62 419 VAL A CA 1
ATOM 3286 C C . VAL A 1 419 ? -3.800 -24.858 2.442 1.00 96.62 419 VAL A C 1
ATOM 3288 O O . VAL A 1 419 ? -2.930 -25.600 1.980 1.00 96.62 419 VAL A O 1
ATOM 3291 N N . THR A 1 420 ? -4.993 -24.720 1.872 1.00 96.81 420 THR A N 1
ATOM 3292 C CA . THR A 1 420 ? -5.369 -25.450 0.659 1.00 96.81 420 THR A CA 1
ATOM 3293 C C . THR A 1 420 ? -4.592 -24.976 -0.577 1.00 96.81 420 THR A C 1
ATOM 3295 O O . THR A 1 420 ? -4.259 -23.800 -0.724 1.00 96.81 420 THR A O 1
ATOM 3298 N N . ASP A 1 421 ? -4.363 -25.882 -1.533 1.00 96.75 421 ASP A N 1
ATOM 3299 C CA . ASP A 1 421 ? -3.794 -25.558 -2.854 1.00 96.75 421 ASP A CA 1
ATOM 3300 C C . ASP A 1 421 ? -4.612 -24.466 -3.575 1.00 96.75 421 ASP A C 1
ATOM 3302 O O . ASP A 1 421 ? -4.063 -23.531 -4.159 1.00 96.75 421 ASP A O 1
ATOM 3306 N N . GLY A 1 422 ? -5.944 -24.522 -3.445 1.00 97.06 422 GLY A N 1
ATOM 3307 C CA . GLY A 1 422 ? -6.862 -23.518 -3.988 1.00 97.06 422 GLY A CA 1
ATOM 3308 C C . GLY A 1 422 ? -6.627 -22.106 -3.440 1.00 97.06 422 GLY A C 1
ATOM 3309 O O . GLY A 1 422 ? -6.683 -21.146 -4.208 1.00 97.06 422 GLY A O 1
ATOM 3310 N N . TYR A 1 423 ? -6.302 -21.971 -2.151 1.00 97.50 423 TYR A N 1
ATOM 3311 C CA . TYR A 1 423 ? -5.945 -20.688 -1.539 1.00 97.50 423 TYR A CA 1
ATOM 3312 C C . TYR A 1 423 ? -4.660 -20.109 -2.149 1.00 97.50 423 TYR A C 1
ATOM 3314 O O . TYR A 1 423 ? -4.653 -18.965 -2.611 1.00 97.50 423 TYR A O 1
ATOM 3322 N N . ILE A 1 424 ? -3.595 -20.915 -2.228 1.00 97.88 424 ILE A N 1
ATOM 3323 C CA . ILE A 1 424 ? -2.303 -20.494 -2.791 1.00 97.88 424 ILE A CA 1
ATOM 3324 C C . ILE A 1 424 ? -2.453 -20.090 -4.264 1.00 97.88 424 ILE A C 1
ATOM 3326 O O . ILE A 1 424 ? -2.023 -19.005 -4.670 1.00 97.88 424 ILE A O 1
ATOM 3330 N N . ARG A 1 425 ? -3.134 -20.927 -5.056 1.00 97.31 425 ARG A N 1
ATOM 3331 C CA . ARG A 1 425 ? -3.476 -20.640 -6.457 1.00 97.31 425 ARG A CA 1
ATOM 3332 C C . ARG A 1 425 ? -4.261 -19.347 -6.588 1.00 97.31 425 ARG A C 1
ATOM 3334 O O . ARG A 1 425 ? -3.934 -18.522 -7.437 1.00 97.31 425 ARG A O 1
ATOM 3341 N N . GLY A 1 426 ? -5.268 -19.151 -5.739 1.00 96.44 426 GLY A N 1
ATOM 3342 C CA . GLY A 1 426 ? -6.083 -17.945 -5.730 1.00 96.44 426 GLY A CA 1
ATOM 3343 C C . GLY A 1 426 ? -5.269 -16.686 -5.438 1.00 96.44 426 GLY A C 1
ATOM 3344 O O . GLY A 1 426 ? -5.488 -15.671 -6.093 1.00 96.44 426 GLY A O 1
ATOM 3345 N N . ILE A 1 427 ? -4.278 -16.737 -4.542 1.00 96.69 427 ILE A N 1
ATOM 3346 C CA . ILE A 1 427 ? -3.386 -15.594 -4.285 1.00 96.69 427 ILE A CA 1
ATOM 3347 C C . ILE A 1 427 ? -2.501 -15.290 -5.496 1.00 96.69 427 ILE A C 1
ATOM 3349 O O . ILE A 1 427 ? -2.437 -14.130 -5.917 1.00 96.69 427 ILE A O 1
ATOM 3353 N N . PHE A 1 428 ? -1.845 -16.297 -6.081 1.00 97.25 428 PHE A N 1
ATOM 3354 C CA . PHE A 1 428 ? -1.040 -16.076 -7.286 1.00 97.25 428 PHE A CA 1
ATOM 3355 C C . PHE A 1 428 ? -1.883 -15.490 -8.419 1.00 97.25 428 PHE A C 1
ATOM 3357 O O . PHE A 1 428 ? -1.462 -14.543 -9.080 1.00 97.25 428 PHE A O 1
ATOM 3364 N N . HIS A 1 429 ? -3.099 -15.998 -8.600 1.00 94.31 429 HIS A N 1
ATOM 3365 C CA . HIS A 1 429 ? -3.976 -15.591 -9.685 1.00 94.31 429 HIS A CA 1
ATOM 3366 C C . HIS A 1 429 ? -4.593 -14.197 -9.478 1.00 94.31 429 HIS A C 1
ATOM 3368 O O . HIS A 1 429 ? -4.540 -13.345 -10.365 1.00 94.31 429 HIS A O 1
ATOM 3374 N N . ASN A 1 430 ? -5.177 -13.944 -8.305 1.00 90.12 430 ASN A N 1
ATOM 3375 C CA . ASN A 1 430 ? -5.957 -12.731 -8.042 1.00 90.12 430 ASN A CA 1
ATOM 3376 C C . ASN A 1 430 ? -5.084 -11.547 -7.630 1.00 90.12 430 ASN A C 1
ATOM 3378 O O . ASN A 1 430 ? -5.449 -10.397 -7.885 1.00 90.12 430 ASN A O 1
ATOM 3382 N N . VAL A 1 431 ? -3.953 -11.816 -6.975 1.00 91.19 431 VAL A N 1
ATOM 3383 C CA . VAL A 1 431 ? -3.077 -10.777 -6.430 1.00 91.19 431 VAL A CA 1
ATOM 3384 C C . VAL A 1 431 ? -1.833 -10.637 -7.290 1.00 91.19 431 VAL A C 1
ATOM 3386 O O . VAL A 1 431 ? -1.643 -9.580 -7.882 1.00 91.19 431 VAL A O 1
ATOM 3389 N N . ALA A 1 432 ? -1.004 -11.677 -7.389 1.00 95.25 432 ALA A N 1
ATOM 3390 C CA . ALA A 1 432 ? 0.322 -11.543 -7.992 1.00 95.25 432 ALA A CA 1
ATOM 3391 C C . ALA A 1 432 ? 0.249 -11.291 -9.507 1.00 95.25 432 ALA A C 1
ATOM 3393 O O . ALA A 1 432 ? 0.754 -10.276 -9.982 1.00 95.25 432 ALA A O 1
ATOM 3394 N N . LEU A 1 433 ? -0.463 -12.145 -10.248 1.00 96.81 433 LEU A N 1
ATOM 3395 C CA . LEU A 1 433 ? -0.601 -12.040 -11.701 1.00 96.81 433 LEU A CA 1
ATOM 3396 C C . LEU A 1 433 ? -1.290 -10.735 -12.120 1.00 96.81 433 LEU A C 1
ATOM 3398 O O . LEU A 1 433 ? -0.817 -10.048 -13.025 1.00 96.81 433 LEU A O 1
ATOM 3402 N N . LYS A 1 434 ? -2.372 -10.357 -11.430 1.00 95.94 434 LYS A N 1
ATOM 3403 C CA . LYS A 1 434 ? -3.087 -9.100 -11.688 1.00 95.94 434 LYS A CA 1
ATOM 3404 C C . LYS A 1 434 ? -2.212 -7.876 -11.408 1.00 95.94 434 LYS A C 1
ATOM 3406 O O . LYS A 1 434 ? -2.145 -6.981 -12.241 1.00 95.94 434 LYS A O 1
ATOM 3411 N N . GLN A 1 435 ? -1.508 -7.843 -10.273 1.00 95.31 435 GLN A N 1
ATOM 3412 C CA . GLN A 1 435 ? -0.611 -6.730 -9.938 1.00 95.31 435 GLN A CA 1
ATOM 3413 C C . GLN A 1 435 ? 0.549 -6.610 -10.926 1.00 95.31 435 GLN A C 1
ATOM 3415 O O . GLN A 1 435 ? 0.887 -5.497 -11.322 1.00 95.31 435 GLN A O 1
ATOM 3420 N N . SER A 1 436 ? 1.138 -7.734 -11.338 1.00 97.12 436 SER A N 1
ATOM 3421 C CA . SER A 1 436 ? 2.177 -7.761 -12.367 1.00 97.12 436 SER A CA 1
ATOM 3422 C C . SER A 1 436 ? 1.666 -7.217 -13.699 1.00 97.12 436 SER A C 1
ATOM 3424 O O . SER A 1 436 ? 2.318 -6.354 -14.281 1.00 97.12 436 SER A O 1
ATOM 3426 N N . TYR A 1 437 ? 0.475 -7.636 -14.138 1.00 97.44 437 TYR A N 1
ATOM 3427 C CA . TYR A 1 437 ? -0.151 -7.103 -15.349 1.00 97.44 437 TYR A CA 1
ATOM 3428 C C . TYR A 1 437 ? -0.435 -5.599 -15.246 1.00 97.44 437 TYR A C 1
ATOM 3430 O O . TYR A 1 437 ? -0.166 -4.857 -16.187 1.00 97.44 437 TYR A O 1
ATOM 3438 N N . ASP A 1 438 ? -0.946 -5.126 -14.105 1.00 96.19 438 ASP A N 1
ATOM 3439 C CA . ASP A 1 438 ? -1.225 -3.704 -13.893 1.00 96.19 438 ASP A CA 1
ATOM 3440 C C . ASP A 1 438 ? 0.061 -2.860 -13.972 1.00 96.19 438 ASP A C 1
ATOM 3442 O O . ASP A 1 438 ? 0.045 -1.768 -14.541 1.00 96.19 438 ASP A O 1
ATOM 3446 N N . GLN A 1 439 ? 1.187 -3.357 -13.445 1.00 96.81 439 GLN A N 1
ATOM 3447 C CA . GLN A 1 439 ? 2.490 -2.685 -13.557 1.00 96.81 439 GLN A CA 1
ATOM 3448 C C . GLN A 1 439 ? 3.049 -2.739 -14.979 1.00 96.81 439 GLN A C 1
ATOM 3450 O O . GLN A 1 439 ? 3.487 -1.712 -15.492 1.00 96.81 439 GLN A O 1
ATOM 3455 N N . TYR A 1 440 ? 2.959 -3.892 -15.644 1.00 97.62 440 TYR A N 1
ATOM 3456 C CA . TYR A 1 440 ? 3.319 -4.030 -17.054 1.00 97.62 440 TYR A CA 1
ATOM 3457 C C . TYR A 1 440 ? 2.546 -3.042 -17.929 1.00 97.62 440 TYR A C 1
ATOM 3459 O O . TYR A 1 440 ? 3.140 -2.294 -18.700 1.00 97.62 440 TYR A O 1
ATOM 3467 N N . LYS A 1 441 ? 1.225 -2.956 -17.740 1.00 97.25 441 LYS A N 1
ATOM 3468 C CA . LYS A 1 441 ? 0.351 -2.033 -18.469 1.00 97.25 441 LYS A CA 1
ATOM 3469 C C . LYS A 1 441 ? 0.716 -0.567 -18.228 1.00 97.25 441 LYS A C 1
ATOM 3471 O O . LYS A 1 441 ? 0.586 0.242 -19.142 1.00 97.25 441 LYS A O 1
ATOM 3476 N N . LYS A 1 442 ? 1.160 -0.207 -17.019 1.00 96.19 442 LYS A N 1
ATOM 3477 C CA . LYS A 1 442 ? 1.651 1.150 -16.728 1.00 96.19 442 LYS A CA 1
ATOM 3478 C C . LYS A 1 442 ? 2.917 1.486 -17.513 1.00 96.19 442 LYS A C 1
ATOM 3480 O O . LYS A 1 442 ? 3.020 2.619 -17.978 1.00 96.19 442 LYS A O 1
ATOM 3485 N N . GLY A 1 443 ? 3.805 0.509 -17.688 1.00 96.69 443 GLY A N 1
ATOM 3486 C CA . GLY A 1 443 ? 5.029 0.630 -18.480 1.00 96.69 443 GLY A CA 1
ATOM 3487 C C . GLY A 1 443 ? 4.828 0.539 -19.995 1.00 96.69 443 GLY A C 1
ATOM 3488 O O . GLY A 1 443 ? 5.807 0.578 -20.725 1.00 96.69 443 GLY A O 1
ATOM 3489 N N . GLN A 1 444 ? 3.593 0.404 -20.497 1.00 97.44 444 GLN A N 1
ATOM 3490 C CA . GLN A 1 444 ? 3.350 0.421 -21.941 1.00 97.44 444 GLN A CA 1
ATOM 3491 C C . GLN A 1 444 ? 3.198 1.860 -22.464 1.00 97.44 444 GLN A C 1
ATOM 3493 O O . GLN A 1 444 ? 2.467 2.642 -21.840 1.00 97.44 444 GLN A O 1
ATOM 3498 N N . PRO A 1 445 ? 3.807 2.191 -23.621 1.00 97.56 445 PRO A N 1
ATOM 3499 C CA . PRO A 1 445 ? 3.598 3.465 -24.298 1.00 97.56 445 PRO A CA 1
ATOM 3500 C C . PRO A 1 445 ? 2.127 3.715 -24.625 1.00 97.56 445 PRO A C 1
ATOM 3502 O O . PRO A 1 445 ? 1.432 2.847 -25.165 1.00 97.56 445 PRO A O 1
ATOM 3505 N N . ARG A 1 446 ? 1.642 4.921 -24.325 1.00 97.50 446 ARG A N 1
ATOM 3506 C CA . ARG A 1 446 ? 0.293 5.360 -24.706 1.00 97.50 446 ARG A CA 1
ATOM 3507 C C . ARG A 1 446 ? 0.334 6.132 -26.014 1.00 97.50 446 ARG A C 1
ATOM 3509 O O . ARG A 1 446 ? 1.319 6.784 -26.331 1.00 97.50 446 ARG A O 1
ATOM 3516 N N . HIS A 1 447 ? -0.748 6.060 -26.779 1.00 97.56 447 HIS A N 1
ATOM 3517 C CA . HIS A 1 447 ? -0.925 6.949 -27.921 1.00 97.56 447 HIS A CA 1
ATOM 3518 C C . HIS A 1 447 ? -1.290 8.345 -27.404 1.00 97.56 447 HIS A C 1
ATOM 3520 O O . HIS A 1 447 ? -2.240 8.452 -26.628 1.00 97.56 447 HIS A O 1
ATOM 3526 N N . ILE A 1 448 ? -0.555 9.373 -27.833 1.00 97.25 448 ILE A N 1
ATOM 3527 C CA . ILE A 1 448 ? -0.788 10.793 -27.542 1.00 97.25 448 ILE A CA 1
ATOM 3528 C C . ILE A 1 448 ? -1.540 11.384 -28.746 1.00 97.25 448 ILE A C 1
ATOM 3530 O O . ILE A 1 448 ? -0.908 11.677 -29.770 1.00 97.25 448 ILE A O 1
ATOM 3534 N N . PRO A 1 449 ? -2.881 11.523 -28.688 1.00 96.25 449 PRO A N 1
ATOM 3535 C CA . PRO A 1 449 ? -3.677 11.945 -29.839 1.00 96.25 449 PRO A CA 1
ATOM 3536 C C . PRO A 1 449 ? -3.292 13.328 -30.367 1.00 96.25 449 PRO A C 1
ATOM 3538 O O . PRO A 1 449 ? -3.322 13.541 -31.574 1.00 96.25 449 PRO A O 1
ATOM 3541 N N . GLU A 1 450 ? -2.889 14.241 -29.482 1.00 96.69 450 GLU A N 1
ATOM 3542 C CA . GLU A 1 450 ? -2.542 15.627 -29.811 1.00 96.69 450 GLU A CA 1
ATOM 3543 C C . GLU A 1 450 ? -1.298 15.718 -30.701 1.00 96.69 450 GLU A C 1
ATOM 3545 O O . GLU A 1 450 ? -1.191 16.617 -31.531 1.00 96.69 450 GLU A O 1
ATOM 3550 N N . LEU A 1 451 ? -0.367 14.774 -30.540 1.00 95.81 451 LEU A N 1
ATOM 3551 C CA . LEU A 1 451 ? 0.878 14.707 -31.307 1.00 95.81 451 LEU A CA 1
ATOM 3552 C C . LEU A 1 451 ? 0.837 13.642 -32.413 1.00 95.81 451 LEU A C 1
ATOM 3554 O O . LEU A 1 451 ? 1.782 13.546 -33.193 1.00 95.81 451 LEU A O 1
ATOM 3558 N N . GLY A 1 452 ? -0.217 12.819 -32.466 1.00 97.12 452 GLY A N 1
ATOM 3559 C CA . GLY A 1 452 ? -0.347 11.719 -33.425 1.00 97.12 452 GLY A CA 1
ATOM 3560 C C . GLY A 1 452 ? 0.768 10.669 -33.329 1.00 97.12 452 GLY A C 1
ATOM 3561 O 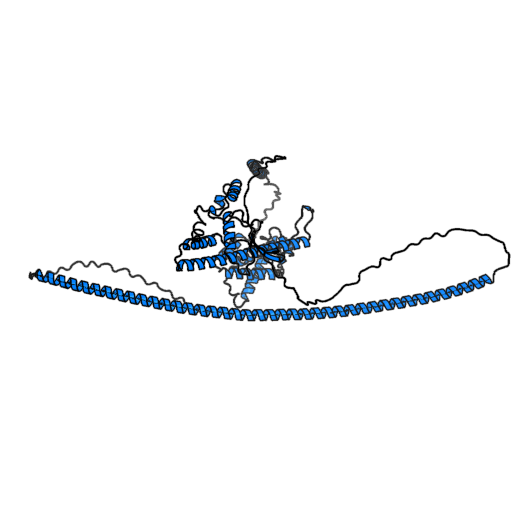O . GLY A 1 452 ? 1.095 10.032 -34.329 1.00 97.12 452 GLY A O 1
ATOM 3562 N N . ARG A 1 453 ? 1.387 10.505 -32.152 1.00 97.75 453 ARG A N 1
ATOM 3563 C CA . ARG A 1 453 ? 2.483 9.551 -31.903 1.00 97.75 453 ARG A CA 1
ATOM 3564 C C . ARG A 1 453 ? 2.286 8.804 -30.588 1.00 97.75 453 ARG A C 1
ATOM 3566 O O . ARG A 1 453 ? 1.470 9.199 -29.761 1.00 97.75 453 ARG A O 1
ATOM 3573 N N . TYR A 1 454 ? 3.049 7.737 -30.376 1.00 98.12 454 TYR A N 1
ATOM 3574 C CA . TYR A 1 454 ? 3.137 7.082 -29.069 1.00 98.12 454 TYR A CA 1
ATOM 3575 C C . TYR A 1 454 ? 4.148 7.793 -28.154 1.00 98.12 454 TYR A C 1
ATOM 3577 O O . TYR A 1 454 ? 5.067 8.462 -28.642 1.00 98.12 454 TYR A O 1
ATOM 3585 N N . GLU A 1 455 ? 3.953 7.654 -26.840 1.00 97.88 455 GLU A N 1
ATOM 3586 C CA . GLU A 1 455 ? 4.921 8.043 -25.807 1.00 97.88 455 GLU A CA 1
ATOM 3587 C C . GLU A 1 455 ? 6.297 7.416 -26.112 1.00 97.88 455 GLU A C 1
ATOM 3589 O O . GLU A 1 455 ? 6.383 6.259 -26.537 1.00 97.88 455 GLU A O 1
ATOM 3594 N N . THR A 1 456 ? 7.375 8.171 -25.905 1.00 97.81 456 THR A N 1
ATOM 3595 C CA . THR A 1 456 ? 8.735 7.611 -25.882 1.00 97.81 456 THR A CA 1
ATOM 3596 C C . THR A 1 456 ? 8.955 6.825 -24.588 1.00 97.81 456 THR A C 1
ATOM 3598 O O . THR A 1 456 ? 8.193 6.960 -23.632 1.00 97.81 456 THR A O 1
ATOM 3601 N N . GLN A 1 457 ? 10.004 5.997 -24.524 1.00 95.94 457 GLN A N 1
ATOM 3602 C CA . GLN A 1 457 ? 10.312 5.270 -23.287 1.00 95.94 457 GLN A CA 1
ATOM 3603 C C . GLN A 1 457 ? 10.601 6.227 -22.119 1.00 95.94 457 GLN A C 1
ATOM 3605 O O . GLN A 1 457 ? 10.129 5.988 -21.014 1.00 95.94 457 GLN A O 1
ATOM 3610 N N . GLU A 1 458 ? 11.293 7.338 -22.382 1.00 96.81 458 GLU A N 1
ATOM 3611 C CA . GLU A 1 458 ? 11.570 8.377 -21.381 1.00 96.81 458 GLU A CA 1
ATOM 3612 C C . GLU A 1 458 ? 10.274 8.991 -20.824 1.00 96.81 458 GLU A C 1
ATOM 3614 O O . GLU A 1 458 ? 10.119 9.096 -19.611 1.00 96.81 458 GLU A O 1
ATOM 3619 N N . GLU A 1 459 ? 9.300 9.307 -21.689 1.00 97.44 459 GLU A N 1
ATOM 3620 C CA . GLU A 1 459 ? 7.984 9.825 -21.272 1.00 97.44 459 GLU A CA 1
ATOM 3621 C C . GLU A 1 459 ? 7.188 8.787 -20.455 1.00 97.44 459 GLU A C 1
ATOM 3623 O O . GLU A 1 459 ? 6.474 9.133 -19.510 1.00 97.44 459 GLU A O 1
ATOM 3628 N N . VAL A 1 460 ? 7.306 7.496 -20.794 1.00 97.69 460 VAL A N 1
ATOM 3629 C CA . VAL A 1 460 ? 6.690 6.402 -20.023 1.00 97.69 460 VAL A CA 1
ATOM 3630 C C . VAL A 1 460 ? 7.305 6.298 -18.631 1.00 97.69 460 VAL A C 1
ATOM 3632 O O . VAL A 1 460 ? 6.561 6.115 -17.661 1.00 97.69 460 VAL A O 1
ATOM 3635 N N . ASP A 1 461 ? 8.630 6.387 -18.535 1.00 94.62 461 ASP A N 1
ATOM 3636 C CA . ASP A 1 461 ? 9.365 6.286 -17.277 1.00 94.62 461 ASP A CA 1
ATOM 3637 C C . ASP A 1 461 ? 9.029 7.475 -16.363 1.00 94.62 461 ASP A C 1
ATOM 3639 O O . ASP A 1 461 ? 8.614 7.255 -15.223 1.00 94.62 461 ASP A O 1
ATOM 3643 N N . GLU A 1 462 ? 9.047 8.707 -16.889 1.00 96.62 462 GLU A N 1
ATOM 3644 C CA . GLU A 1 462 ? 8.642 9.920 -16.160 1.00 96.62 462 GLU A CA 1
ATOM 3645 C C . GLU A 1 462 ? 7.199 9.808 -15.640 1.00 96.62 462 GLU A C 1
ATOM 3647 O O . GLU A 1 462 ? 6.938 9.983 -14.446 1.00 96.62 462 GLU A O 1
ATOM 3652 N N . ARG A 1 463 ? 6.256 9.385 -16.494 1.00 96.88 463 ARG A N 1
ATOM 3653 C CA . ARG A 1 463 ? 4.862 9.142 -16.088 1.00 96.88 463 ARG A CA 1
ATOM 3654 C C . ARG A 1 463 ? 4.751 8.086 -14.985 1.00 96.88 463 ARG A C 1
ATOM 3656 O O . ARG A 1 463 ? 3.871 8.168 -14.123 1.00 96.88 463 ARG A O 1
ATOM 3663 N N . CYS A 1 464 ? 5.567 7.036 -15.039 1.00 95.38 464 CYS A N 1
ATOM 3664 C CA . CYS A 1 464 ? 5.559 5.978 -14.033 1.00 95.38 464 CYS A CA 1
ATOM 3665 C C . CYS A 1 464 ? 6.120 6.454 -12.684 1.00 95.38 464 CYS A C 1
ATOM 3667 O O . CYS A 1 464 ? 5.594 6.043 -11.642 1.00 95.38 464 CYS A O 1
ATOM 3669 N N . ASP A 1 465 ? 7.132 7.319 -12.702 1.00 93.81 465 ASP A N 1
ATOM 3670 C CA . ASP A 1 465 ? 7.715 7.932 -11.509 1.00 93.81 465 ASP A CA 1
ATOM 3671 C C . ASP A 1 465 ? 6.741 8.912 -10.843 1.00 93.81 465 ASP A C 1
ATOM 3673 O O . ASP A 1 465 ? 6.506 8.816 -9.634 1.00 93.81 465 ASP A O 1
ATOM 3677 N N . GLU A 1 466 ? 6.065 9.765 -11.620 1.00 94.44 466 GLU A N 1
ATOM 3678 C CA . GLU A 1 466 ? 5.007 10.650 -11.114 1.00 94.44 466 GLU A CA 1
ATOM 3679 C C . GLU A 1 466 ? 3.869 9.867 -10.434 1.00 94.44 466 GLU A C 1
ATOM 3681 O O . GLU A 1 466 ? 3.399 10.226 -9.347 1.00 94.44 466 GLU A O 1
ATOM 3686 N N . ASP A 1 467 ? 3.431 8.765 -11.052 1.00 91.75 467 ASP A N 1
ATOM 3687 C CA . ASP A 1 467 ? 2.416 7.861 -10.502 1.00 91.75 467 ASP A CA 1
ATOM 3688 C C . ASP A 1 467 ? 2.868 7.246 -9.165 1.00 91.75 467 ASP A C 1
ATOM 3690 O O . ASP A 1 467 ? 2.070 7.119 -8.223 1.00 91.75 467 ASP A O 1
ATOM 3694 N N . ASP A 1 468 ? 4.134 6.830 -9.077 1.00 90.44 468 ASP A N 1
ATOM 3695 C CA . ASP A 1 468 ? 4.705 6.248 -7.866 1.00 90.44 468 ASP A CA 1
ATOM 3696 C C . ASP A 1 468 ? 4.831 7.278 -6.751 1.00 90.44 468 ASP A C 1
ATOM 3698 O O . ASP A 1 468 ? 4.475 6.979 -5.607 1.00 90.44 468 ASP A O 1
ATOM 3702 N N . ASP A 1 469 ? 5.274 8.491 -7.059 1.00 90.06 469 ASP A N 1
ATOM 3703 C CA . ASP A 1 469 ? 5.406 9.565 -6.081 1.00 90.06 469 ASP A CA 1
ATOM 3704 C C . ASP A 1 469 ? 4.048 10.056 -5.590 1.00 90.06 469 ASP A C 1
ATOM 3706 O O . ASP A 1 469 ? 3.839 10.200 -4.378 1.00 90.06 469 ASP A O 1
ATOM 3710 N N . LYS A 1 470 ? 3.062 10.168 -6.486 1.00 89.50 470 LYS A N 1
ATOM 3711 C CA . LYS A 1 470 ? 1.669 10.415 -6.107 1.00 89.50 470 LYS A CA 1
ATOM 3712 C C . LYS A 1 470 ? 1.153 9.331 -5.164 1.00 89.50 470 LYS A C 1
ATOM 3714 O O . LYS A 1 470 ? 0.589 9.642 -4.111 1.00 89.50 470 LYS A O 1
ATOM 3719 N N . ARG A 1 471 ? 1.385 8.053 -5.483 1.00 89.19 471 ARG A N 1
ATOM 3720 C CA . ARG A 1 471 ? 0.962 6.924 -4.640 1.00 89.19 471 ARG A CA 1
ATOM 3721 C C . ARG A 1 471 ? 1.672 6.919 -3.283 1.00 89.19 471 ARG A C 1
ATOM 3723 O O . ARG A 1 471 ? 1.025 6.660 -2.264 1.00 89.19 471 ARG A O 1
ATOM 3730 N N . LYS A 1 472 ? 2.983 7.183 -3.241 1.00 88.31 472 LYS A N 1
ATOM 3731 C CA . LYS A 1 472 ? 3.753 7.315 -1.991 1.00 88.31 472 LYS A CA 1
ATOM 3732 C C . LYS A 1 472 ? 3.189 8.452 -1.139 1.00 88.31 472 LYS A C 1
ATOM 3734 O O . LYS A 1 472 ? 2.933 8.239 0.046 1.00 88.31 472 LYS A O 1
ATOM 3739 N N . GLY A 1 473 ? 2.912 9.608 -1.743 1.00 86.19 473 GLY A N 1
ATOM 3740 C CA . GLY A 1 473 ? 2.296 10.756 -1.078 1.00 86.19 473 GLY A CA 1
ATOM 3741 C C . GLY A 1 473 ? 0.908 10.443 -0.513 1.00 86.19 473 GLY A C 1
ATOM 3742 O O . GLY A 1 473 ? 0.625 10.739 0.649 1.00 86.19 473 GLY A O 1
ATOM 3743 N N . GLU A 1 474 ? 0.048 9.772 -1.283 1.00 85.94 474 GLU A N 1
ATOM 3744 C CA . GLU A 1 474 ? -1.277 9.330 -0.826 1.00 85.94 474 GLU A CA 1
ATOM 3745 C C . GLU A 1 474 ? -1.191 8.330 0.337 1.00 85.94 474 GLU A C 1
ATOM 3747 O O . GLU A 1 474 ? -1.937 8.455 1.316 1.00 85.94 474 GLU A O 1
ATOM 3752 N N . LYS A 1 475 ? -0.257 7.370 0.272 1.00 88.06 475 LYS A N 1
ATOM 3753 C CA . LYS A 1 475 ? -0.004 6.411 1.358 1.00 88.06 475 LYS A CA 1
ATOM 3754 C C . LYS A 1 475 ? 0.449 7.132 2.627 1.00 88.06 475 LYS A C 1
ATOM 3756 O O . LYS A 1 475 ? -0.172 6.939 3.672 1.00 88.06 475 LYS A O 1
ATOM 3761 N N . ALA A 1 476 ? 1.462 7.993 2.528 1.00 86.00 476 ALA A N 1
ATOM 3762 C CA . ALA A 1 476 ? 1.974 8.771 3.653 1.00 86.00 476 ALA A CA 1
ATOM 3763 C C . ALA A 1 476 ? 0.875 9.649 4.274 1.00 86.00 476 ALA A C 1
ATOM 3765 O O . ALA A 1 476 ? 0.711 9.700 5.492 1.00 86.00 476 ALA A O 1
ATOM 3766 N N . ARG A 1 477 ? 0.034 10.281 3.445 1.00 85.38 477 ARG A N 1
ATOM 3767 C CA . ARG A 1 477 ? -1.117 11.063 3.913 1.00 85.38 477 ARG A CA 1
ATOM 3768 C C . ARG A 1 477 ? -2.140 10.203 4.655 1.00 85.38 477 ARG A C 1
ATOM 3770 O O . ARG A 1 477 ? -2.661 10.641 5.682 1.00 85.38 477 ARG A O 1
ATOM 3777 N N . ARG A 1 478 ? -2.448 8.998 4.164 1.00 87.75 478 ARG A N 1
ATOM 3778 C CA . ARG A 1 478 ? -3.369 8.063 4.834 1.00 87.75 478 ARG A CA 1
ATOM 3779 C C . ARG A 1 478 ? -2.820 7.599 6.181 1.00 87.75 478 ARG A C 1
ATOM 3781 O O . ARG A 1 478 ? -3.567 7.575 7.156 1.00 87.75 478 ARG A O 1
ATOM 3788 N N . GLU A 1 479 ? -1.534 7.285 6.240 1.00 87.75 479 GLU A N 1
ATOM 3789 C CA . GLU A 1 479 ? -0.846 6.875 7.464 1.00 87.75 479 GLU A CA 1
ATOM 3790 C C . GLU A 1 479 ? -0.808 8.006 8.498 1.00 87.75 479 GLU A C 1
ATOM 3792 O O . GLU A 1 479 ? -1.238 7.824 9.635 1.00 87.75 479 GLU A O 1
ATOM 3797 N N . ASN A 1 480 ? -0.447 9.220 8.078 1.00 85.69 480 ASN A N 1
ATOM 3798 C CA . ASN A 1 480 ? -0.489 10.408 8.929 1.00 85.69 480 ASN A CA 1
ATOM 3799 C C . ASN A 1 480 ? -1.894 10.672 9.488 1.00 85.69 480 ASN A C 1
ATOM 3801 O O . ASN A 1 480 ? -2.045 11.044 10.655 1.00 85.69 480 ASN A O 1
ATOM 3805 N N . LYS A 1 481 ? -2.944 10.478 8.679 1.00 86.94 481 LYS A N 1
ATOM 3806 C CA . LYS A 1 481 ? -4.335 10.564 9.148 1.00 86.94 481 LYS A CA 1
ATOM 3807 C C . LYS A 1 481 ? -4.650 9.489 10.189 1.00 86.94 481 LYS A C 1
ATOM 3809 O O . LYS A 1 481 ? -5.252 9.823 11.205 1.00 86.94 481 LYS A O 1
ATOM 3814 N N . ALA A 1 482 ? -4.233 8.243 9.972 1.00 90.12 482 ALA A N 1
ATOM 3815 C CA . ALA A 1 482 ? -4.437 7.159 10.933 1.00 90.12 482 ALA A CA 1
ATOM 3816 C C . ALA A 1 482 ? -3.754 7.467 12.277 1.00 90.12 482 ALA A C 1
ATOM 3818 O O . ALA A 1 482 ? -4.417 7.497 13.311 1.00 90.12 482 ALA A O 1
ATOM 3819 N N . GLN A 1 483 ? -2.485 7.880 12.252 1.00 87.56 483 GLN A N 1
ATOM 3820 C CA . GLN A 1 483 ? -1.755 8.284 13.457 1.00 87.56 483 GLN A CA 1
ATOM 3821 C C . GLN A 1 483 ? -2.402 9.478 14.183 1.00 87.56 483 GLN A C 1
ATOM 3823 O O . GLN A 1 483 ? -2.341 9.589 15.409 1.00 87.56 483 GLN A O 1
ATOM 3828 N N . LYS A 1 484 ? -3.007 10.429 13.456 1.00 86.94 484 LYS A N 1
ATOM 3829 C CA . LYS A 1 484 ? -3.769 11.532 14.073 1.00 86.94 484 LYS A CA 1
ATOM 3830 C C . LYS A 1 484 ? -5.039 11.033 14.752 1.00 86.94 484 LYS A C 1
ATOM 3832 O O . LYS A 1 484 ? -5.335 11.499 15.851 1.00 86.94 484 LYS A O 1
ATOM 3837 N N . LEU A 1 485 ? -5.773 10.119 14.117 1.00 90.44 485 LEU A N 1
ATOM 3838 C CA . LEU A 1 485 ? -6.967 9.516 14.703 1.00 90.44 485 LEU A CA 1
ATOM 3839 C C . LEU A 1 485 ? -6.626 8.818 16.018 1.00 90.44 485 LEU A C 1
ATOM 3841 O O . LEU A 1 485 ? -7.279 9.084 17.024 1.00 90.44 485 LEU A O 1
ATOM 3845 N N . ASP A 1 486 ? -5.585 7.991 16.022 1.00 89.00 486 ASP A N 1
ATOM 3846 C CA . ASP A 1 486 ? -5.192 7.217 17.201 1.00 89.00 486 ASP A CA 1
ATOM 3847 C C . ASP A 1 486 ? -4.746 8.126 18.349 1.00 89.00 486 ASP A C 1
ATOM 3849 O O . ASP A 1 486 ? -5.212 7.976 19.479 1.00 89.00 486 ASP A O 1
ATOM 3853 N N . ARG A 1 487 ? -3.948 9.163 18.053 1.00 87.19 487 ARG A N 1
ATOM 3854 C CA . ARG A 1 487 ? -3.584 10.189 19.046 1.00 87.19 487 ARG A CA 1
ATOM 3855 C C . ARG A 1 487 ? -4.809 10.887 19.637 1.00 87.19 487 ARG A C 1
ATOM 3857 O O . ARG A 1 487 ? -4.877 11.076 20.851 1.00 87.19 487 ARG A O 1
ATOM 3864 N N . ARG A 1 488 ? -5.779 11.270 18.800 1.00 89.94 488 ARG A N 1
ATOM 3865 C CA . ARG A 1 488 ? -7.013 11.938 19.250 1.00 89.94 488 ARG A CA 1
ATOM 3866 C C . ARG A 1 488 ? -7.885 11.012 20.092 1.00 89.94 488 ARG A C 1
ATOM 3868 O O . ARG A 1 488 ? -8.369 11.451 21.130 1.00 89.94 488 ARG A O 1
ATOM 3875 N N . LYS A 1 489 ? -8.040 9.746 19.692 1.00 91.69 489 LYS A N 1
ATOM 3876 C CA . LYS A 1 489 ? -8.753 8.730 20.479 1.00 91.69 489 LYS A CA 1
ATOM 3877 C C . LYS A 1 489 ? -8.123 8.569 21.860 1.00 91.69 489 LYS A C 1
ATOM 3879 O O . LYS A 1 489 ? -8.821 8.734 22.854 1.00 91.69 489 LYS A O 1
ATOM 3884 N N . GLY A 1 490 ? -6.806 8.369 21.919 1.00 86.06 490 GLY A N 1
ATOM 3885 C CA . GLY A 1 490 ? -6.092 8.224 23.187 1.00 86.06 490 GLY A CA 1
ATOM 3886 C C . GLY A 1 490 ? -6.203 9.460 24.089 1.00 86.06 490 GLY A C 1
ATOM 3887 O O . GLY A 1 490 ? -6.322 9.326 25.304 1.00 86.06 490 GLY A O 1
ATOM 3888 N N . LEU A 1 491 ? -6.207 10.673 23.522 1.00 85.75 491 LEU A N 1
ATOM 3889 C CA . LEU A 1 491 ? -6.406 11.905 24.293 1.00 85.75 491 LEU A CA 1
ATOM 3890 C C . LEU A 1 491 ? -7.831 12.015 24.851 1.00 85.75 491 LEU A C 1
ATOM 3892 O O . LEU A 1 491 ? -7.994 12.320 26.030 1.00 85.75 491 LEU A O 1
ATOM 3896 N N . VAL A 1 492 ? -8.849 11.733 24.033 1.00 89.38 492 VAL A N 1
ATOM 3897 C CA . VAL A 1 492 ? -10.253 11.744 24.470 1.00 89.38 492 VAL A CA 1
ATOM 3898 C C . VAL A 1 492 ? -10.493 10.705 25.566 1.00 89.38 492 VAL A C 1
ATOM 3900 O O . VAL A 1 492 ? -11.121 11.021 26.568 1.00 89.38 492 VAL A O 1
ATOM 3903 N N . GLU A 1 493 ? -9.947 9.495 25.444 1.00 92.06 493 GLU A N 1
ATOM 3904 C CA . GLU A 1 493 ? -10.089 8.447 26.467 1.00 92.06 493 GLU A CA 1
ATOM 3905 C C . GLU A 1 493 ? -9.440 8.824 27.802 1.00 92.06 493 GLU A C 1
ATOM 3907 O O . GLU A 1 493 ? -10.039 8.631 28.867 1.00 92.06 493 GLU A O 1
ATOM 3912 N N . LYS A 1 494 ? -8.251 9.435 27.755 1.00 85.19 494 LYS A N 1
ATOM 3913 C CA . LYS A 1 494 ? -7.597 9.990 28.947 1.00 85.19 494 LYS A CA 1
ATOM 3914 C C . LYS A 1 494 ? -8.452 11.082 29.583 1.00 85.19 494 LYS A C 1
ATOM 3916 O O . LYS A 1 494 ? -8.629 11.089 30.799 1.00 85.19 494 LYS A O 1
ATOM 3921 N N . GLN A 1 495 ? -9.013 11.974 28.771 1.00 88.38 495 GLN A N 1
ATOM 3922 C CA . GLN A 1 495 ? -9.847 13.062 29.264 1.00 88.38 495 GLN A CA 1
ATOM 3923 C C . GLN A 1 495 ? -11.144 12.549 29.896 1.00 88.38 495 GLN A C 1
ATOM 3925 O O . GLN A 1 495 ? -11.477 12.988 30.991 1.00 88.38 495 GLN A O 1
ATOM 3930 N N . ILE A 1 496 ? -11.827 11.580 29.278 1.00 91.12 496 ILE A N 1
ATOM 3931 C CA . ILE A 1 496 ? -13.001 10.906 29.860 1.00 91.12 496 ILE A CA 1
ATOM 3932 C C . ILE A 1 496 ? -12.646 10.321 31.226 1.00 91.12 496 ILE A C 1
ATOM 3934 O O . ILE A 1 496 ? -13.356 10.565 32.195 1.00 91.12 496 ILE A O 1
ATOM 3938 N N . THR A 1 497 ? -11.514 9.618 31.332 1.00 91.25 497 THR A N 1
ATOM 3939 C CA . THR A 1 497 ? -11.054 9.035 32.603 1.00 91.25 497 THR A CA 1
ATOM 3940 C C . THR A 1 497 ? -10.883 10.101 33.688 1.00 91.25 497 THR A C 1
ATOM 3942 O O . THR A 1 497 ? -11.405 9.954 34.792 1.00 91.25 497 THR A O 1
ATOM 3945 N N . LEU A 1 498 ? -10.208 11.210 33.368 1.00 87.06 498 LEU A N 1
ATOM 3946 C CA . LEU A 1 498 ? -10.007 12.322 34.303 1.00 87.06 498 LEU A CA 1
ATOM 3947 C C . LEU A 1 498 ? -11.328 12.994 34.703 1.00 87.06 498 LEU A C 1
ATOM 3949 O O . LEU A 1 498 ? -11.537 13.303 35.876 1.00 87.06 498 LEU A O 1
ATOM 3953 N N . LYS A 1 499 ? -12.220 13.217 33.735 1.00 90.06 499 LYS A N 1
ATOM 3954 C CA . LYS A 1 499 ? -13.531 13.847 33.930 1.00 90.06 499 LYS A CA 1
ATOM 3955 C C . LYS A 1 499 ? -14.455 12.977 34.776 1.00 90.06 499 LYS A C 1
ATOM 3957 O O . LYS A 1 499 ? -15.131 13.488 35.663 1.00 90.06 499 LYS A O 1
ATOM 3962 N N . MET A 1 500 ? -14.420 11.664 34.563 1.00 95.62 500 MET A N 1
ATOM 3963 C CA . MET A 1 500 ? -15.150 10.678 35.355 1.00 95.62 500 MET A CA 1
ATOM 3964 C C . MET A 1 500 ? -14.685 10.679 36.817 1.00 95.62 500 MET A C 1
ATOM 3966 O O . MET A 1 500 ? -15.520 10.688 37.718 1.00 95.62 500 MET A O 1
ATOM 3970 N N . MET A 1 501 ? -13.370 10.756 37.066 1.00 93.50 501 MET A N 1
ATOM 3971 C CA . MET A 1 501 ? -12.819 10.863 38.426 1.00 93.50 501 MET A CA 1
ATOM 3972 C C . MET A 1 501 ? -13.261 12.145 39.145 1.00 93.50 501 MET A C 1
ATOM 3974 O O . MET A 1 501 ? -13.508 12.117 40.348 1.00 93.50 501 MET A O 1
ATOM 3978 N N . LYS A 1 502 ? -13.379 13.263 38.418 1.00 94.62 502 LYS A N 1
ATOM 3979 C CA . LYS A 1 502 ? -13.775 14.568 38.975 1.00 94.62 502 LYS A CA 1
ATOM 3980 C C . LYS A 1 502 ? -15.287 14.815 39.003 1.00 94.62 502 LYS A C 1
ATOM 3982 O O . LYS A 1 502 ? -15.725 15.754 39.657 1.00 94.62 502 LYS A O 1
ATOM 3987 N N . ARG A 1 503 ? -16.076 13.960 38.339 1.00 93.94 503 ARG A N 1
ATOM 3988 C CA . ARG A 1 503 ? -17.524 14.135 38.107 1.00 93.94 503 ARG A CA 1
ATOM 3989 C C . ARG A 1 503 ? -17.860 15.467 37.427 1.00 93.94 503 ARG A C 1
ATOM 3991 O O . ARG A 1 503 ? -18.852 16.111 37.759 1.00 93.94 503 ARG A O 1
ATOM 3998 N N . ASP A 1 504 ? -17.030 15.867 36.470 1.00 90.44 504 ASP A N 1
ATOM 3999 C CA . ASP A 1 504 ? -17.221 17.124 35.750 1.00 90.44 504 ASP A CA 1
ATOM 4000 C C . ASP A 1 504 ? -18.491 17.066 34.862 1.00 90.44 504 ASP A C 1
ATOM 4002 O O . ASP A 1 504 ? -18.771 16.030 34.244 1.00 90.44 504 ASP A O 1
ATOM 4006 N N . PRO A 1 505 ? -19.256 18.169 34.740 1.00 87.00 505 PRO A N 1
ATOM 4007 C CA . PRO A 1 505 ? -20.533 18.188 34.018 1.00 87.00 505 PRO A CA 1
ATOM 4008 C C . PRO A 1 505 ? -20.398 17.976 32.499 1.00 87.00 505 PRO A C 1
ATOM 4010 O O . PRO A 1 505 ? -21.362 17.578 31.847 1.00 87.00 505 PRO A O 1
ATOM 4013 N N . ASP A 1 506 ? -19.214 18.204 31.921 1.00 85.62 506 ASP A N 1
ATOM 4014 C CA . ASP A 1 506 ? -18.929 18.026 30.492 1.00 85.62 506 ASP A CA 1
ATOM 4015 C C . ASP A 1 506 ? -18.520 16.589 30.111 1.00 85.62 506 ASP A C 1
ATOM 4017 O O . ASP A 1 506 ? -18.180 16.347 28.952 1.00 85.62 506 ASP A O 1
ATOM 4021 N N . LEU A 1 507 ? -18.577 15.616 31.034 1.00 88.19 507 LEU A N 1
ATOM 4022 C CA . LEU A 1 507 ? -18.247 14.206 30.761 1.00 88.19 507 LEU A CA 1
ATOM 4023 C C . LEU A 1 507 ? -19.002 13.649 29.540 1.00 88.19 507 LEU A C 1
ATOM 4025 O O . LEU A 1 507 ? -18.379 13.071 28.648 1.00 88.19 507 LEU A O 1
ATOM 4029 N N . LYS A 1 508 ? -20.316 13.899 29.454 1.00 85.69 508 LYS A N 1
ATOM 4030 C CA . LYS A 1 508 ? -21.163 13.441 28.335 1.00 85.69 508 LYS A CA 1
ATOM 4031 C C . LYS A 1 508 ? -20.688 13.976 26.981 1.00 85.69 508 LYS A C 1
ATOM 4033 O O . LYS A 1 508 ? -20.758 13.275 25.975 1.00 85.69 508 LYS A O 1
ATOM 4038 N N . THR A 1 509 ? -20.160 15.200 26.948 1.00 83.00 509 THR A N 1
ATOM 4039 C CA . THR A 1 509 ? -19.608 15.804 25.728 1.00 83.00 509 THR A CA 1
ATOM 4040 C C . THR A 1 509 ? -18.360 15.056 25.260 1.00 83.00 509 THR A C 1
ATOM 4042 O O . THR A 1 509 ? -18.202 14.802 24.068 1.00 83.00 509 THR A O 1
ATOM 4045 N N . TRP A 1 510 ? -17.481 14.654 26.182 1.00 88.69 510 TRP A N 1
ATOM 4046 C CA . TRP A 1 510 ? -16.283 13.877 25.846 1.00 88.69 510 TRP A CA 1
ATOM 4047 C C . TRP A 1 510 ? -16.612 12.447 25.405 1.00 88.69 510 TRP A C 1
ATOM 4049 O O . TRP A 1 510 ? -16.004 11.949 24.455 1.00 88.69 510 TRP A O 1
ATOM 4059 N N . GLU A 1 511 ? -17.599 11.805 26.031 1.00 88.50 511 GLU A N 1
ATOM 4060 C CA . GLU A 1 511 ? -18.124 10.506 25.586 1.00 88.50 511 GLU A CA 1
ATOM 4061 C C . GLU A 1 511 ? -18.694 10.590 24.167 1.00 88.50 511 GLU A C 1
ATOM 4063 O O . GLU A 1 511 ? -18.370 9.758 23.317 1.00 88.50 511 GLU A O 1
ATOM 4068 N N . TYR A 1 512 ? -19.452 11.646 23.867 1.00 84.75 512 TYR A N 1
ATOM 4069 C CA . TYR A 1 512 ? -19.934 11.903 22.514 1.00 84.75 512 TYR A CA 1
ATOM 4070 C C . TYR A 1 512 ? -18.781 12.125 21.525 1.00 84.75 512 TYR A C 1
ATOM 4072 O O . TYR A 1 512 ? -18.766 11.522 20.453 1.00 84.75 512 TYR A O 1
ATOM 4080 N N . LEU A 1 513 ? -17.759 12.911 21.885 1.00 87.31 513 LEU A N 1
ATOM 4081 C CA . LEU A 1 513 ? -16.568 13.101 21.044 1.00 87.31 513 LEU A CA 1
ATOM 4082 C C . LEU A 1 513 ? -15.855 11.777 20.734 1.00 87.31 513 LEU A C 1
ATOM 4084 O O . LEU A 1 513 ? -15.347 11.601 19.625 1.00 87.31 513 LEU A O 1
ATOM 4088 N N . LYS A 1 514 ? -15.837 10.823 21.674 1.00 92.19 514 LYS A N 1
ATOM 4089 C CA . LYS A 1 514 ? -15.304 9.474 21.435 1.00 92.19 514 LYS A CA 1
ATOM 4090 C C . LYS A 1 514 ? -16.109 8.737 20.362 1.00 92.19 514 LYS A C 1
ATOM 4092 O O . LYS A 1 514 ? -15.512 8.147 19.458 1.00 92.19 514 LYS A O 1
ATOM 4097 N N . VAL A 1 515 ? -17.440 8.790 20.440 1.00 89.06 515 VAL A N 1
ATOM 4098 C CA . VAL A 1 515 ? -18.343 8.205 19.432 1.00 89.06 515 VAL A CA 1
ATOM 4099 C C . VAL A 1 515 ? -18.139 8.880 18.075 1.00 89.06 515 VAL A C 1
ATOM 4101 O O . VAL A 1 515 ? -17.933 8.194 17.075 1.00 89.06 515 VAL A O 1
ATOM 4104 N N . LEU A 1 516 ? -18.068 10.212 18.048 1.00 85.38 516 LEU A N 1
ATOM 4105 C CA . LEU A 1 516 ? -17.844 10.992 16.835 1.00 85.38 516 LEU A CA 1
ATOM 4106 C C . LEU A 1 516 ? -16.502 10.654 16.165 1.00 85.38 516 LEU A C 1
ATOM 4108 O O . LEU A 1 516 ? -16.450 10.458 14.954 1.00 85.38 516 LEU A O 1
ATOM 4112 N N . LEU A 1 517 ? -15.409 10.522 16.928 1.00 88.56 517 LEU A N 1
ATOM 4113 C CA . LEU A 1 517 ? -14.108 10.099 16.389 1.00 88.56 517 LEU A CA 1
ATOM 4114 C C . LEU A 1 517 ? -14.145 8.675 15.826 1.00 88.56 517 LEU A C 1
ATOM 4116 O O . LEU A 1 517 ? -13.489 8.395 14.820 1.00 88.56 517 LEU A O 1
ATOM 4120 N N . LYS A 1 518 ? -14.889 7.768 16.469 1.00 90.31 518 LYS A N 1
ATOM 4121 C CA . LYS A 1 518 ? -15.086 6.404 15.966 1.00 90.31 518 LYS A CA 1
ATOM 4122 C C . LYS A 1 518 ? -15.822 6.425 14.627 1.00 90.31 518 LYS A C 1
ATOM 4124 O O . LYS A 1 518 ? -15.409 5.705 13.723 1.00 90.31 518 LYS A O 1
ATOM 4129 N N . TRP A 1 519 ? -16.845 7.266 14.504 1.00 85.75 519 TRP A N 1
ATOM 4130 C CA . TRP A 1 519 ? -17.641 7.395 13.289 1.00 85.75 519 TRP A CA 1
ATOM 4131 C C . TRP A 1 519 ? -16.870 8.027 12.129 1.00 85.75 519 TRP A C 1
ATOM 4133 O O . TRP A 1 519 ? -16.812 7.465 11.041 1.00 85.75 519 TRP A O 1
ATOM 4143 N N . LEU A 1 520 ? -16.198 9.152 12.386 1.00 85.88 520 LEU A N 1
ATOM 4144 C CA . LEU A 1 520 ? -15.400 9.877 11.394 1.00 85.88 520 LEU A CA 1
ATOM 4145 C C . LEU A 1 520 ? -14.229 9.051 10.839 1.00 85.88 520 LEU A C 1
ATOM 4147 O O . LEU A 1 520 ? -13.812 9.238 9.691 1.00 85.88 520 LEU A O 1
ATOM 4151 N N . GLY A 1 521 ? -13.656 8.171 11.664 1.00 90.88 521 GLY A N 1
ATOM 4152 C CA . GLY A 1 521 ? -12.546 7.306 11.284 1.00 90.88 521 GLY A CA 1
ATOM 4153 C C . GLY A 1 521 ? -11.343 8.067 10.708 1.00 90.88 521 GLY A C 1
ATOM 4154 O O . GLY A 1 521 ? -11.073 9.224 11.034 1.00 90.88 521 GLY A O 1
ATOM 4155 N N . VAL A 1 522 ? -10.583 7.398 9.836 1.00 88.12 522 VAL A N 1
ATOM 4156 C CA . VAL A 1 522 ? -9.394 7.984 9.184 1.00 88.12 522 VAL A CA 1
ATOM 4157 C C . VAL A 1 522 ? -9.795 9.063 8.169 1.00 88.12 522 VAL A C 1
ATOM 4159 O O . VAL A 1 522 ? -9.053 10.025 7.961 1.00 88.12 522 VAL A O 1
ATOM 4162 N N . ALA A 1 523 ? -10.972 8.935 7.551 1.00 82.25 523 ALA A N 1
ATOM 4163 C CA . ALA A 1 523 ? -11.460 9.857 6.527 1.00 82.25 523 ALA A CA 1
ATOM 4164 C C . ALA A 1 523 ? -11.733 11.262 7.089 1.00 82.25 523 ALA A C 1
ATOM 4166 O O . ALA A 1 523 ? -11.339 12.251 6.467 1.00 82.25 523 ALA A O 1
ATOM 4167 N N . GLY A 1 524 ? -12.299 11.351 8.298 1.00 82.50 524 GLY A N 1
ATOM 4168 C CA . GLY A 1 524 ? -12.580 12.618 8.977 1.00 82.50 524 GLY A CA 1
ATOM 4169 C C . GLY A 1 524 ? -11.355 13.327 9.565 1.00 82.50 524 GLY A C 1
ATOM 4170 O O . GLY A 1 524 ? -11.479 14.420 10.123 1.00 82.50 524 GLY A O 1
ATOM 4171 N N . MET A 1 525 ? -10.155 12.750 9.455 1.00 85.94 525 MET A N 1
ATOM 4172 C CA . MET A 1 525 ? -8.929 13.413 9.898 1.00 85.94 525 MET A CA 1
ATOM 4173 C C . MET A 1 525 ? -8.457 14.458 8.883 1.00 85.94 525 MET A C 1
ATOM 4175 O O . MET A 1 525 ? -8.441 14.235 7.666 1.00 85.94 525 MET A O 1
ATOM 4179 N N . SER A 1 526 ? -8.027 15.616 9.395 1.00 77.31 526 SER A N 1
ATOM 4180 C CA . SER A 1 526 ? -7.517 16.704 8.563 1.00 77.31 526 SER A CA 1
ATOM 4181 C C . SER A 1 526 ? -6.281 16.256 7.785 1.00 77.31 526 SER A C 1
ATOM 4183 O O . SER A 1 526 ? -5.331 15.681 8.327 1.00 77.31 526 SER A O 1
ATOM 4185 N N . SER A 1 527 ? -6.304 16.552 6.489 1.00 72.62 527 SER A N 1
ATOM 4186 C CA . SER A 1 527 ? -5.120 16.458 5.642 1.00 72.62 527 SER A CA 1
ATOM 4187 C C . SER A 1 527 ? -4.304 17.710 5.894 1.00 72.62 527 SER A C 1
ATOM 4189 O O . SER A 1 527 ? -4.747 18.798 5.541 1.00 72.62 527 SER A O 1
ATOM 4191 N N . GLU A 1 528 ? -3.186 17.561 6.586 1.00 70.38 528 GLU A N 1
ATOM 4192 C CA . GLU A 1 528 ? -2.218 18.642 6.717 1.00 70.38 528 GLU A CA 1
ATOM 4193 C C . GLU A 1 528 ? -1.075 18.213 5.824 1.00 70.38 528 GLU A C 1
ATOM 4195 O O . GLU A 1 528 ? -0.401 17.228 6.128 1.00 70.38 528 GLU A O 1
ATOM 4200 N N . ASP A 1 529 ? -0.960 18.886 4.689 1.00 68.12 529 ASP A N 1
ATOM 4201 C CA . ASP A 1 529 ? 0.184 18.710 3.816 1.00 68.12 529 ASP A CA 1
ATOM 4202 C C . ASP A 1 529 ? 1.249 19.684 4.345 1.00 68.12 529 ASP A C 1
ATOM 4204 O O . ASP A 1 529 ? 0.932 20.869 4.524 1.00 68.12 529 ASP A O 1
ATOM 4208 N N . PRO A 1 530 ? 2.453 19.203 4.705 1.00 72.25 530 PRO A N 1
ATOM 4209 C CA . PRO A 1 530 ? 3.550 20.096 5.036 1.00 72.25 530 PRO A CA 1
ATOM 4210 C C . PRO A 1 530 ? 3.845 20.939 3.797 1.00 72.25 530 PRO A C 1
ATOM 4212 O O . PRO A 1 530 ? 4.067 20.405 2.713 1.00 72.25 530 PRO A O 1
ATOM 4215 N N . ASP A 1 531 ? 3.787 22.252 3.960 1.00 76.12 531 ASP A N 1
ATOM 4216 C CA . ASP A 1 531 ? 4.088 23.223 2.918 1.00 76.12 531 ASP A CA 1
ATOM 4217 C C . ASP A 1 531 ? 5.329 24.001 3.358 1.00 76.12 531 ASP A C 1
ATOM 4219 O O . ASP A 1 531 ? 5.478 24.320 4.539 1.00 76.12 531 ASP A O 1
ATOM 4223 N N . SER A 1 532 ? 6.243 24.285 2.440 1.00 82.00 532 SER A N 1
ATOM 4224 C CA . SER A 1 532 ? 7.424 25.093 2.741 1.00 82.00 532 SER A CA 1
ATOM 4225 C C . SER A 1 532 ? 7.102 26.528 2.367 1.00 82.00 532 SER A C 1
ATOM 4227 O O . SER A 1 532 ? 7.032 26.861 1.187 1.00 82.00 532 SER A O 1
ATOM 4229 N N . ARG A 1 533 ? 6.892 27.387 3.367 1.00 80.62 533 ARG A N 1
ATOM 4230 C CA . ARG A 1 533 ? 6.668 28.818 3.136 1.00 80.62 533 ARG A CA 1
ATOM 4231 C C . ARG A 1 533 ? 7.769 29.645 3.753 1.00 80.62 533 ARG A C 1
ATOM 4233 O O . ARG A 1 533 ? 8.253 29.353 4.846 1.00 80.62 533 ARG A O 1
ATOM 4240 N N . ASP A 1 534 ? 8.113 30.712 3.053 1.00 83.75 534 ASP A N 1
ATOM 4241 C CA . ASP A 1 534 ? 8.920 31.773 3.619 1.00 83.75 534 ASP A CA 1
ATOM 4242 C C . ASP A 1 534 ? 8.078 32.547 4.649 1.00 83.75 534 ASP A C 1
ATOM 4244 O O . ASP A 1 534 ? 7.074 33.182 4.314 1.00 83.75 534 ASP A O 1
ATOM 4248 N N . VAL A 1 535 ? 8.448 32.432 5.927 1.00 79.75 535 VAL A N 1
ATOM 4249 C CA . VAL A 1 535 ? 7.827 33.169 7.032 1.00 79.75 535 VAL A CA 1
ATOM 4250 C C . VAL A 1 535 ? 8.887 34.077 7.642 1.00 79.75 535 VAL A C 1
ATOM 4252 O O . VAL A 1 535 ? 9.596 33.688 8.571 1.00 79.75 535 VAL A O 1
ATOM 4255 N N . GLY A 1 536 ? 8.980 35.298 7.112 1.00 83.06 536 GLY A N 1
ATOM 4256 C CA . GLY A 1 536 ? 9.909 36.325 7.592 1.00 83.06 536 GLY A CA 1
ATOM 4257 C C . GLY A 1 536 ? 11.350 36.165 7.094 1.00 83.06 536 GLY A C 1
ATOM 4258 O O . GLY A 1 536 ? 12.275 36.407 7.864 1.00 83.06 536 GLY A O 1
ATOM 4259 N N . GLY A 1 537 ? 11.551 35.739 5.845 1.00 85.38 537 GLY A N 1
ATOM 4260 C CA . GLY A 1 537 ? 12.863 35.508 5.224 1.00 85.38 537 GLY A CA 1
ATOM 4261 C C . GLY A 1 537 ? 13.480 34.141 5.549 1.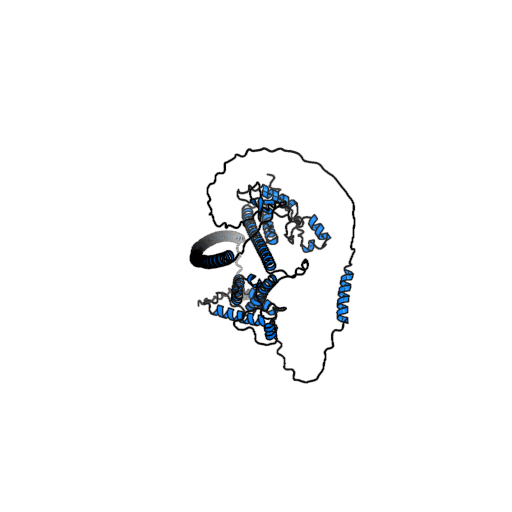00 85.38 537 GLY A C 1
ATOM 4262 O O . GLY A 1 537 ? 14.645 33.901 5.245 1.00 85.38 537 GLY A O 1
ATOM 4263 N N . ILE A 1 538 ? 12.730 33.252 6.208 1.00 84.88 538 ILE A N 1
ATOM 4264 C CA . ILE A 1 538 ? 13.172 31.913 6.601 1.00 84.88 538 ILE A CA 1
ATOM 4265 C C . ILE A 1 538 ? 12.160 30.909 6.061 1.00 84.88 538 ILE A C 1
ATOM 4267 O O . ILE A 1 538 ? 10.994 30.907 6.469 1.00 84.88 538 ILE A O 1
ATOM 4271 N N . VAL A 1 539 ? 12.620 30.009 5.191 1.00 86.75 539 VAL A N 1
ATOM 4272 C CA . VAL A 1 539 ? 11.822 28.876 4.714 1.00 86.75 539 VAL A CA 1
ATOM 4273 C C . VAL A 1 539 ? 11.548 27.950 5.896 1.00 86.75 539 VAL A C 1
ATOM 4275 O O . VAL A 1 539 ? 12.454 27.314 6.436 1.00 86.75 539 VAL A O 1
ATOM 4278 N N . ARG A 1 540 ? 10.288 27.897 6.330 1.00 85.62 540 ARG A N 1
ATOM 4279 C CA . ARG A 1 540 ? 9.826 27.011 7.400 1.00 85.62 540 ARG A CA 1
ATOM 4280 C C . ARG A 1 540 ? 8.768 26.064 6.859 1.00 85.62 540 ARG A C 1
ATOM 4282 O O . ARG A 1 540 ? 7.933 26.444 6.040 1.00 85.62 540 ARG A O 1
ATOM 4289 N N . VAL A 1 541 ? 8.767 24.842 7.384 1.00 80.50 541 VAL A N 1
ATOM 4290 C CA . VAL A 1 541 ? 7.659 23.909 7.175 1.00 80.50 541 VAL A CA 1
ATOM 4291 C C . VAL A 1 541 ? 6.462 24.426 7.967 1.00 80.50 541 VAL A C 1
ATOM 4293 O O . VAL A 1 541 ? 6.479 24.458 9.202 1.00 80.50 541 VAL A O 1
ATOM 4296 N N . VAL A 1 542 ? 5.436 24.866 7.251 1.00 83.38 542 VAL A N 1
ATOM 4297 C CA . VAL A 1 542 ? 4.151 25.300 7.790 1.00 83.38 542 VAL A CA 1
ATOM 4298 C C . VAL A 1 542 ? 3.093 24.249 7.488 1.00 83.38 542 VAL A C 1
ATOM 4300 O O . VAL A 1 542 ? 3.125 23.575 6.460 1.00 83.38 542 VAL A O 1
ATOM 4303 N N . TYR A 1 543 ? 2.130 24.098 8.391 1.00 78.81 543 TYR A N 1
ATOM 4304 C CA . TYR A 1 543 ? 0.990 23.222 8.139 1.00 78.81 543 TYR A CA 1
ATOM 4305 C C . TYR A 1 543 ? -0.154 24.047 7.564 1.00 78.81 543 TYR A C 1
ATOM 4307 O O . TYR A 1 543 ? -0.816 24.797 8.288 1.00 78.81 543 TYR A O 1
ATOM 4315 N N . THR A 1 544 ? -0.391 23.901 6.262 1.00 78.12 544 THR A N 1
ATOM 4316 C CA . THR A 1 544 ? -1.488 24.592 5.584 1.00 78.12 544 THR A CA 1
ATOM 4317 C C . THR A 1 544 ? -2.792 23.844 5.838 1.00 78.12 544 THR A C 1
ATOM 4319 O O . THR A 1 544 ? -3.012 22.741 5.332 1.00 78.12 544 THR A O 1
ATOM 4322 N N . VAL A 1 545 ? -3.683 24.440 6.632 1.00 76.19 545 VAL A N 1
ATOM 4323 C CA . VAL A 1 545 ? -5.022 23.888 6.866 1.00 76.19 545 VAL A CA 1
ATOM 4324 C C . VAL A 1 545 ? -5.891 24.245 5.666 1.00 76.19 545 VAL A C 1
ATOM 4326 O O . VAL A 1 545 ? -6.177 25.418 5.429 1.00 76.19 545 VAL A O 1
ATOM 4329 N N . ARG A 1 546 ? -6.295 23.231 4.893 1.00 81.00 546 ARG A N 1
ATOM 4330 C CA . ARG A 1 546 ? -7.200 23.408 3.750 1.00 81.00 546 ARG A CA 1
ATOM 4331 C C . ARG A 1 546 ? -8.654 23.562 4.198 1.00 81.00 546 ARG A C 1
ATOM 4333 O O . ARG A 1 546 ? -9.109 22.852 5.100 1.00 81.00 546 ARG A O 1
ATOM 4340 N N . ILE A 1 547 ? -9.390 24.443 3.526 1.00 80.88 547 ILE A N 1
ATOM 4341 C CA . ILE A 1 547 ? -10.790 24.758 3.843 1.00 80.88 547 ILE A CA 1
ATOM 4342 C C . ILE A 1 547 ? -11.702 23.671 3.269 1.00 80.88 547 ILE A C 1
ATOM 4344 O O . ILE A 1 547 ? -11.724 23.447 2.064 1.00 80.88 547 ILE A O 1
ATOM 4348 N N . CYS A 1 548 ? -12.469 22.980 4.111 1.00 85.62 548 CYS A N 1
ATOM 4349 C CA . CYS A 1 548 ? -13.475 22.022 3.645 1.00 85.62 548 CYS A CA 1
ATOM 4350 C C . CYS A 1 548 ? -14.780 22.773 3.354 1.00 85.62 548 CYS A C 1
ATOM 4352 O O . CYS A 1 548 ? -15.400 23.260 4.292 1.00 85.62 548 CYS A O 1
ATOM 4354 N N . LEU A 1 549 ? -15.194 22.856 2.086 1.00 89.12 549 LEU A N 1
ATOM 4355 C CA . LEU A 1 549 ? -16.392 23.606 1.665 1.00 89.12 549 LEU A CA 1
ATOM 4356 C C . LEU A 1 549 ? -17.677 23.139 2.355 1.00 89.12 549 LEU A C 1
ATOM 4358 O O . LEU A 1 549 ? -18.526 23.956 2.705 1.00 89.12 549 LEU A O 1
ATOM 4362 N N . TRP A 1 550 ? -17.773 21.831 2.594 1.00 91.44 550 TRP A N 1
ATOM 4363 C CA . TRP A 1 550 ? -18.905 21.207 3.268 1.00 91.44 550 TRP A CA 1
ATOM 4364 C C . TRP A 1 550 ? -18.996 21.539 4.753 1.00 91.44 550 TRP A C 1
ATOM 4366 O O . TRP A 1 550 ? -20.023 21.272 5.358 1.00 91.44 550 TRP A O 1
ATOM 4376 N N . ARG A 1 551 ? -17.943 22.077 5.374 1.00 88.81 551 ARG A N 1
ATOM 4377 C CA . ARG A 1 551 ? -17.887 22.298 6.821 1.00 88.81 551 ARG A CA 1
ATOM 4378 C C . ARG A 1 551 ? -18.534 23.624 7.193 1.00 88.81 551 ARG A C 1
ATOM 4380 O O . ARG A 1 551 ? -18.208 24.647 6.598 1.00 88.81 551 ARG A O 1
ATOM 4387 N N . HIS A 1 552 ? -19.351 23.621 8.244 1.00 88.75 552 HIS A N 1
ATOM 4388 C CA . HIS A 1 552 ? -19.979 24.837 8.755 1.00 88.75 552 HIS A CA 1
ATOM 4389 C C . HIS A 1 552 ? -18.940 25.951 9.032 1.00 88.75 552 HIS A C 1
ATOM 4391 O O . HIS A 1 552 ? -17.949 25.696 9.730 1.00 88.75 552 HIS A O 1
ATOM 4397 N N . PRO A 1 553 ? -19.147 27.192 8.545 1.00 85.31 553 PRO A N 1
ATOM 4398 C CA . PRO A 1 553 ? -18.159 28.273 8.632 1.00 85.31 553 PRO A CA 1
ATOM 4399 C C . PRO A 1 553 ? -17.743 28.605 10.070 1.00 85.31 553 PRO A C 1
ATOM 4401 O O . PRO A 1 553 ? -16.548 28.750 10.324 1.00 85.31 553 PRO A O 1
ATOM 4404 N N . ASN A 1 554 ? -18.686 28.603 11.022 1.00 82.25 554 ASN A N 1
ATOM 4405 C CA . ASN A 1 554 ? -18.401 28.861 12.442 1.00 82.25 554 ASN A CA 1
ATOM 4406 C C . ASN A 1 554 ? -17.316 27.935 13.016 1.00 82.25 554 ASN A C 1
ATOM 4408 O O . ASN A 1 554 ? -16.530 28.367 13.850 1.00 82.25 554 ASN A O 1
ATOM 4412 N N . ILE A 1 555 ? -17.198 26.683 12.545 1.00 79.06 555 ILE A N 1
ATOM 4413 C CA . ILE A 1 555 ? -16.150 25.753 13.007 1.00 79.06 555 ILE A CA 1
ATOM 4414 C C . ILE A 1 555 ? -14.749 26.331 12.744 1.00 79.06 555 ILE A C 1
ATOM 4416 O O . ILE A 1 555 ? -13.826 26.099 13.524 1.00 79.06 555 ILE A O 1
ATOM 4420 N N . THR A 1 556 ? -14.583 27.113 11.676 1.00 74.25 556 THR A N 1
ATOM 4421 C CA . THR A 1 556 ? -13.320 27.793 11.360 1.00 74.25 556 THR A CA 1
ATOM 4422 C C . THR A 1 556 ? -12.947 28.809 12.436 1.00 74.25 556 THR A C 1
ATOM 4424 O O . THR A 1 556 ? -11.797 28.834 12.869 1.00 74.25 556 THR A O 1
ATOM 4427 N N . GLU A 1 557 ? -13.910 29.598 12.915 1.00 74.50 557 GLU A N 1
ATOM 4428 C CA . GLU A 1 557 ? -13.693 30.569 13.994 1.00 74.50 557 GLU A CA 1
ATOM 4429 C C . GLU A 1 557 ? -13.280 29.866 15.294 1.00 74.50 557 GLU A C 1
ATOM 4431 O O . GLU A 1 557 ? -12.333 30.290 15.957 1.00 74.50 557 GLU A O 1
ATOM 4436 N N . TYR A 1 558 ? -13.901 28.725 15.617 1.00 71.69 558 TYR A N 1
ATOM 4437 C CA . TYR A 1 558 ? -13.511 27.914 16.778 1.00 71.69 558 TYR A CA 1
ATOM 4438 C C . TYR A 1 558 ? -12.086 27.381 16.677 1.00 71.69 558 TYR A C 1
ATOM 4440 O O . TYR A 1 558 ? -11.333 27.455 17.647 1.00 71.69 558 TYR A O 1
ATOM 4448 N N . LEU A 1 559 ? -11.687 26.878 15.507 1.00 71.31 559 LEU A N 1
ATOM 4449 C CA . LEU A 1 559 ? -10.314 26.420 15.295 1.00 71.31 559 LEU A CA 1
ATOM 4450 C C . LEU A 1 559 ? -9.309 27.564 15.482 1.00 71.31 559 LEU A C 1
ATOM 4452 O O . LEU A 1 559 ? -8.278 27.361 16.117 1.00 71.31 559 LEU A O 1
ATOM 4456 N N . GLN A 1 560 ? -9.640 28.774 15.021 1.00 72.06 560 GLN A N 1
ATOM 4457 C CA . GLN A 1 560 ? -8.809 29.957 15.255 1.00 72.06 560 GLN A CA 1
ATOM 4458 C C . GLN A 1 560 ? -8.735 30.341 16.738 1.00 72.06 560 GLN A C 1
ATOM 4460 O O . GLN A 1 560 ? -7.679 30.772 17.197 1.00 72.06 560 GLN A O 1
ATOM 4465 N N . MET A 1 561 ? -9.825 30.202 17.499 1.00 71.94 561 MET A N 1
ATOM 4466 C CA . MET A 1 561 ? -9.798 30.436 18.946 1.00 71.94 561 MET A CA 1
ATOM 4467 C C . MET A 1 561 ? -8.897 29.429 19.660 1.00 71.94 561 MET A C 1
ATOM 4469 O O . MET A 1 561 ? -8.059 29.839 20.460 1.00 71.94 561 MET A O 1
ATOM 4473 N N . ILE A 1 562 ? -9.003 28.139 19.325 1.00 66.38 562 ILE A N 1
ATOM 4474 C CA . ILE A 1 562 ? -8.131 27.090 19.876 1.00 66.38 562 ILE A CA 1
ATOM 4475 C C . ILE A 1 562 ? -6.663 27.425 19.589 1.00 66.38 562 ILE A C 1
ATOM 4477 O O . ILE A 1 562 ? -5.846 27.469 20.512 1.00 66.38 562 ILE A O 1
ATOM 4481 N N . ASP A 1 563 ? -6.352 27.770 18.336 1.00 65.12 563 ASP A N 1
ATOM 4482 C CA . ASP A 1 563 ? -4.998 28.130 17.908 1.00 65.12 563 ASP A CA 1
ATOM 4483 C C . ASP A 1 563 ? -4.453 29.389 18.627 1.00 65.12 563 ASP A C 1
ATOM 4485 O O . ASP A 1 563 ? -3.234 29.532 18.743 1.00 65.12 563 ASP A O 1
ATOM 4489 N N . LYS A 1 564 ? -5.324 30.293 19.109 1.00 72.25 564 LYS A N 1
ATOM 4490 C CA . LYS A 1 564 ? -4.960 31.475 19.920 1.00 72.25 564 LYS A CA 1
ATOM 4491 C C . LYS A 1 564 ? -4.769 31.149 21.405 1.00 72.25 564 LYS A C 1
ATOM 4493 O O . LYS A 1 564 ? -3.963 31.802 22.062 1.00 72.25 564 LYS A O 1
ATOM 4498 N N . THR A 1 565 ? -5.520 30.185 21.943 1.00 65.12 565 THR A N 1
ATOM 4499 C CA . THR A 1 565 ? -5.474 29.824 23.375 1.00 65.12 565 THR A CA 1
ATOM 4500 C C . THR A 1 565 ? -4.256 28.989 23.758 1.00 65.12 565 THR A C 1
ATOM 4502 O O . THR A 1 565 ? -3.791 29.065 24.896 1.00 65.12 565 THR A O 1
ATOM 4505 N N . GLU A 1 566 ? -3.687 28.224 22.827 1.00 58.84 566 GLU A N 1
ATOM 4506 C CA . GLU A 1 566 ? -2.435 27.523 23.087 1.00 58.84 566 GLU A CA 1
ATOM 4507 C C . GLU A 1 566 ? -1.263 28.514 23.049 1.00 58.84 566 GLU A C 1
ATOM 4509 O O . GLU A 1 566 ? -0.880 29.015 21.989 1.00 58.84 566 GLU A O 1
ATOM 4514 N N . LYS A 1 567 ? -0.619 28.755 24.204 1.00 58.66 567 LYS A N 1
ATOM 4515 C CA . LYS A 1 567 ? 0.772 29.236 24.230 1.00 58.66 567 LYS A CA 1
ATOM 4516 C C . LYS A 1 567 ? 1.607 28.187 23.502 1.00 58.66 567 LYS A C 1
ATOM 4518 O O . LYS A 1 567 ? 2.004 27.185 24.099 1.00 58.66 567 LYS A O 1
ATOM 4523 N N . ARG A 1 568 ? 1.792 28.374 22.192 1.00 56.94 568 ARG A N 1
ATOM 4524 C CA . ARG A 1 568 ? 2.497 27.426 21.328 1.00 56.94 568 ARG A CA 1
ATOM 4525 C C . ARG A 1 568 ? 3.824 27.076 21.990 1.00 56.94 568 ARG A C 1
ATOM 4527 O O . ARG A 1 568 ? 4.620 27.963 22.299 1.00 56.94 568 ARG A O 1
ATOM 4534 N N . LYS A 1 569 ? 4.063 25.780 22.221 1.00 57.81 569 LYS A N 1
ATOM 4535 C CA . LYS A 1 569 ? 5.407 25.297 22.559 1.00 57.81 569 LYS A CA 1
ATOM 4536 C C . LYS A 1 569 ? 6.353 25.846 21.489 1.00 57.81 569 LYS A C 1
ATOM 4538 O O . LYS A 1 569 ? 5.989 25.818 20.314 1.00 57.81 569 LYS A O 1
ATOM 4543 N N . ALA A 1 570 ? 7.537 26.320 21.878 1.00 57.50 570 ALA A N 1
ATOM 4544 C CA . ALA A 1 570 ? 8.477 27.026 20.994 1.00 57.50 570 ALA A CA 1
ATOM 4545 C C . ALA A 1 570 ? 8.813 26.285 19.676 1.00 57.50 570 ALA A C 1
ATOM 4547 O O . ALA A 1 570 ? 9.254 26.912 18.718 1.00 57.50 570 ALA A O 1
ATOM 4548 N N . ASN A 1 571 ? 8.532 24.977 19.603 1.00 57.88 571 ASN A N 1
ATOM 4549 C CA . ASN A 1 571 ? 8.818 24.103 18.465 1.00 57.88 571 ASN A CA 1
ATOM 4550 C C . ASN A 1 571 ? 7.580 23.700 17.634 1.00 57.88 571 ASN A C 1
ATOM 4552 O O . ASN A 1 571 ? 7.687 22.835 16.768 1.00 57.88 571 ASN A O 1
ATOM 4556 N N . ALA A 1 572 ? 6.390 24.254 17.888 1.00 65.56 572 ALA A N 1
ATOM 4557 C CA . ALA A 1 572 ? 5.217 23.947 17.070 1.00 65.56 572 ALA A CA 1
ATOM 4558 C C . ALA A 1 572 ? 5.284 24.701 15.729 1.00 65.56 572 ALA A C 1
ATOM 4560 O O . ALA A 1 572 ? 5.242 25.934 15.708 1.00 65.56 572 ALA A O 1
ATOM 4561 N N . CYS A 1 573 ? 5.359 23.968 14.611 1.00 70.75 573 CYS A N 1
ATOM 4562 C CA . CYS A 1 573 ? 5.241 24.552 13.272 1.00 70.75 573 CYS A CA 1
ATOM 4563 C C . CYS A 1 573 ? 3.952 25.386 13.175 1.00 70.75 573 CYS A C 1
ATOM 4565 O O . CYS A 1 573 ? 2.878 24.892 13.542 1.00 70.75 573 CYS A O 1
ATOM 4567 N N . PRO A 1 574 ? 4.019 26.637 12.689 1.00 71.12 574 PRO A N 1
ATOM 4568 C CA . PRO A 1 574 ? 2.840 27.478 12.598 1.00 71.12 574 PRO A CA 1
ATOM 4569 C C . PRO A 1 574 ? 1.824 26.864 11.629 1.00 71.12 574 PRO A C 1
ATOM 4571 O O . PRO A 1 574 ? 2.160 26.442 10.519 1.00 71.12 574 PRO A O 1
ATOM 4574 N N . ARG A 1 575 ? 0.562 26.817 12.065 1.00 72.75 575 ARG A N 1
ATOM 4575 C CA . ARG A 1 575 ? -0.573 26.523 11.188 1.00 72.75 575 ARG A CA 1
ATOM 4576 C C . ARG A 1 575 ? -0.965 27.802 10.472 1.00 72.75 575 ARG A C 1
ATOM 4578 O O . ARG A 1 575 ? -1.145 28.835 11.119 1.00 72.75 575 ARG A O 1
ATOM 4585 N N . VAL A 1 576 ? -1.082 27.717 9.155 1.00 77.56 576 VAL A N 1
ATOM 4586 C CA . VAL A 1 576 ? -1.522 28.821 8.302 1.00 77.56 576 VAL A CA 1
ATOM 4587 C C . VAL A 1 576 ? -2.808 28.383 7.619 1.00 77.56 576 VAL A C 1
ATOM 4589 O O . VAL A 1 576 ? -2.896 27.277 7.083 1.00 77.56 576 VAL A O 1
ATOM 4592 N N . THR A 1 577 ? -3.826 29.234 7.655 1.00 73.81 577 THR A N 1
ATOM 4593 C CA . THR A 1 577 ? -5.064 28.985 6.918 1.00 73.81 577 THR A CA 1
ATOM 4594 C C . THR A 1 577 ? -4.764 29.153 5.433 1.00 73.81 577 THR A C 1
ATOM 4596 O O . THR A 1 577 ? -4.395 30.239 4.988 1.00 73.81 577 THR A O 1
ATOM 4599 N N . GLY A 1 578 ? -4.860 28.068 4.667 1.00 74.31 578 GLY A N 1
ATOM 4600 C CA . GLY A 1 578 ? -4.699 28.133 3.218 1.00 74.31 578 GLY A CA 1
ATOM 4601 C C . GLY A 1 578 ? -5.971 28.641 2.549 1.00 74.31 578 GLY A C 1
ATOM 4602 O O . GLY A 1 578 ? -7.068 28.376 3.029 1.00 74.31 578 GLY A O 1
ATOM 4603 N N . THR A 1 579 ? -5.837 29.307 1.403 1.00 79.38 579 THR A N 1
ATOM 4604 C CA . THR A 1 579 ? -6.968 29.598 0.501 1.00 79.38 579 THR A CA 1
ATOM 4605 C C . THR A 1 579 ? -7.404 28.367 -0.298 1.00 79.38 579 THR A C 1
ATOM 4607 O O . THR A 1 579 ? -8.494 28.338 -0.857 1.00 79.38 579 THR A O 1
ATOM 4610 N N . ALA A 1 580 ? -6.565 27.328 -0.344 1.00 79.50 580 ALA A N 1
ATOM 4611 C CA . ALA A 1 580 ? -6.844 26.102 -1.073 1.00 79.50 580 ALA A CA 1
ATOM 4612 C C . ALA A 1 580 ? -7.961 25.279 -0.411 1.00 79.50 580 ALA A C 1
ATOM 4614 O O . ALA A 1 580 ? -7.921 24.982 0.792 1.00 79.50 580 ALA A O 1
ATOM 4615 N N . TYR A 1 581 ? -8.915 24.830 -1.228 1.00 81.81 581 TYR A N 1
ATOM 4616 C CA . TYR A 1 581 ? -9.971 23.926 -0.792 1.00 81.81 581 TYR A CA 1
ATOM 4617 C C . TYR A 1 581 ? -9.429 22.527 -0.469 1.00 81.81 581 TYR A C 1
ATOM 4619 O O . TYR A 1 581 ? -8.520 21.986 -1.109 1.00 81.81 581 TYR A O 1
ATOM 4627 N N . GLY A 1 582 ? -9.993 21.928 0.573 1.00 76.25 582 GLY A N 1
ATOM 4628 C CA . GLY A 1 582 ? -9.750 20.549 0.954 1.00 76.25 582 GLY A CA 1
ATOM 4629 C C . GLY A 1 582 ? -10.341 19.605 -0.085 1.00 76.25 582 GLY A C 1
ATOM 4630 O O . GLY A 1 582 ? -11.448 19.814 -0.560 1.00 76.25 582 GLY A O 1
ATOM 4631 N N . ARG A 1 583 ? -9.609 18.532 -0.400 1.00 74.44 583 ARG A N 1
ATOM 4632 C CA . ARG A 1 583 ? -10.082 17.438 -1.272 1.00 74.44 583 ARG A CA 1
ATOM 4633 C C . ARG A 1 583 ? -10.786 16.316 -0.495 1.00 74.44 583 ARG A C 1
ATOM 4635 O O . ARG A 1 583 ? -10.883 15.208 -0.996 1.00 74.44 583 ARG A O 1
ATOM 4642 N N . SER A 1 584 ? -11.119 16.541 0.776 1.00 76.50 584 SER A N 1
ATOM 4643 C CA . SER A 1 584 ? -11.791 15.523 1.586 1.00 76.50 584 SER A CA 1
ATOM 4644 C C . SER A 1 584 ? -13.287 15.586 1.322 1.00 76.50 584 SER A C 1
ATOM 4646 O O . SER A 1 584 ? -13.880 16.650 1.519 1.00 76.50 584 SER A O 1
ATOM 4648 N N . ASP A 1 585 ? -13.872 14.450 0.963 1.00 83.44 585 ASP A N 1
ATOM 4649 C CA . ASP A 1 585 ? -15.320 14.306 0.841 1.00 83.44 585 ASP A CA 1
ATOM 4650 C C . ASP A 1 585 ? -16.025 14.610 2.168 1.00 83.44 585 ASP A C 1
ATOM 4652 O O . ASP A 1 585 ? -15.430 14.527 3.253 1.00 83.44 585 ASP A O 1
ATOM 4656 N N . ALA A 1 586 ? -17.290 15.009 2.064 1.00 87.56 586 ALA A N 1
ATOM 4657 C CA . ALA A 1 586 ? -18.148 15.215 3.218 1.00 87.56 586 ALA A CA 1
ATOM 4658 C C . ALA A 1 586 ? -18.376 13.865 3.921 1.00 87.56 586 ALA A C 1
ATOM 4660 O O . ALA A 1 586 ? -18.766 12.903 3.259 1.00 87.56 586 ALA A O 1
ATOM 4661 N N . PRO A 1 587 ? -18.112 13.748 5.235 1.00 85.00 587 PRO A N 1
ATOM 4662 C CA . PRO A 1 587 ? -18.409 12.525 5.966 1.00 85.00 587 PRO A CA 1
ATOM 4663 C C . PRO A 1 587 ? -19.908 12.239 5.930 1.00 85.00 587 PRO A C 1
ATOM 4665 O O . PRO A 1 587 ? -20.701 13.175 5.988 1.00 85.00 587 PRO A O 1
ATOM 4668 N N . ILE A 1 588 ? -20.272 10.964 5.857 1.00 87.25 588 ILE A N 1
ATOM 4669 C CA . ILE A 1 588 ? -21.660 10.505 5.938 1.00 87.25 588 ILE A CA 1
ATOM 4670 C C . ILE A 1 588 ? -22.075 10.514 7.412 1.00 87.25 588 ILE A C 1
ATOM 4672 O O . ILE A 1 588 ? -21.285 10.143 8.287 1.00 87.25 588 ILE A O 1
ATOM 4676 N N . GLY A 1 589 ? -23.294 10.969 7.673 1.00 84.56 589 GLY A N 1
ATOM 4677 C CA . GLY A 1 589 ? -23.977 10.834 8.942 1.00 84.56 589 GLY A CA 1
ATOM 4678 C C . GLY A 1 589 ? -23.925 12.046 9.866 1.00 84.56 589 GLY A C 1
ATOM 4679 O O . GLY A 1 589 ? -24.646 12.097 10.856 1.00 84.56 589 GLY A O 1
ATOM 4680 N N . LEU A 1 590 ? -23.098 13.058 9.594 1.00 85.19 590 LEU A N 1
ATOM 4681 C CA . LEU A 1 590 ? -22.898 14.126 10.577 1.00 85.19 590 LEU A CA 1
ATOM 4682 C C . LEU A 1 590 ? -24.200 14.876 10.906 1.00 85.19 590 LEU A C 1
ATOM 4684 O O . LEU A 1 590 ? -25.096 14.960 10.067 1.00 85.19 590 LEU A O 1
ATOM 4688 N N . PRO A 1 591 ? -24.307 15.465 12.112 1.00 87.69 591 PRO A N 1
ATOM 4689 C CA . PRO A 1 591 ? -25.417 16.352 12.426 1.00 87.69 591 PRO A CA 1
ATOM 4690 C C . PRO A 1 591 ? -25.514 17.488 11.407 1.00 87.69 591 PRO A C 1
ATOM 4692 O O . PRO A 1 591 ? -24.489 18.076 11.048 1.00 87.69 591 PRO A O 1
ATOM 4695 N N . LEU A 1 592 ? -26.734 17.859 11.010 1.00 88.50 592 LEU A N 1
ATOM 4696 C CA . LEU A 1 592 ? -26.988 18.910 10.011 1.00 88.50 592 LEU A CA 1
ATOM 4697 C C . LEU A 1 592 ? -26.196 20.206 10.285 1.00 88.50 592 LEU A C 1
ATOM 4699 O O . LEU A 1 592 ? -25.627 20.804 9.375 1.00 88.50 592 LEU A O 1
ATOM 4703 N N . LYS A 1 593 ? -26.069 20.595 11.562 1.00 87.75 593 LYS A N 1
ATOM 4704 C CA . LYS A 1 593 ? -25.342 21.802 12.006 1.00 87.75 593 LYS A CA 1
ATOM 4705 C C . LYS A 1 593 ? -23.826 21.772 11.751 1.00 87.75 593 LYS A C 1
ATOM 4707 O O . LYS A 1 593 ? -23.170 22.804 11.870 1.00 87.75 593 LYS A O 1
ATOM 4712 N N . MET A 1 594 ? -23.245 20.611 11.445 1.00 87.31 594 MET A N 1
ATOM 4713 C CA . MET A 1 594 ? -21.828 20.483 11.077 1.00 87.31 594 MET A CA 1
ATOM 4714 C C . MET A 1 594 ? -21.576 20.795 9.599 1.00 87.31 594 MET A C 1
ATOM 4716 O O . MET A 1 594 ? -20.427 21.075 9.229 1.00 87.31 594 MET A O 1
ATOM 4720 N N . TYR A 1 595 ? -22.619 20.766 8.766 1.00 91.12 595 TYR A N 1
ATOM 4721 C CA . TYR A 1 595 ? -22.512 21.095 7.353 1.00 91.12 595 TYR A CA 1
ATOM 4722 C C . TYR A 1 595 ? -22.679 22.594 7.107 1.00 91.12 595 TYR A C 1
ATOM 4724 O O . TYR A 1 595 ? -23.354 23.308 7.844 1.00 91.12 595 TYR A O 1
ATOM 4732 N N . ASN A 1 596 ? -22.031 23.088 6.059 1.00 93.38 596 ASN A N 1
ATOM 4733 C CA . ASN A 1 596 ? -22.274 24.421 5.535 1.00 93.38 596 ASN A CA 1
ATOM 4734 C C . ASN A 1 596 ? -23.629 24.419 4.810 1.00 93.38 596 ASN A C 1
ATOM 4736 O O . ASN A 1 596 ? -23.744 23.711 3.807 1.00 93.38 596 ASN A O 1
ATOM 4740 N N . PRO A 1 597 ? -24.626 25.199 5.268 1.00 93.56 597 PRO A N 1
ATOM 4741 C CA . PRO A 1 597 ? -25.969 25.168 4.691 1.00 93.56 597 PRO A CA 1
ATOM 4742 C C . PRO A 1 597 ? -25.955 25.528 3.204 1.00 93.56 597 PRO A C 1
ATOM 4744 O O . PRO A 1 597 ? -26.533 24.806 2.406 1.00 93.56 597 PRO A O 1
ATOM 4747 N N . LYS A 1 598 ? -25.173 26.543 2.806 1.00 95.19 598 LYS A N 1
ATOM 4748 C CA . LYS A 1 598 ? -25.068 26.961 1.399 1.00 95.19 598 LYS A CA 1
ATOM 4749 C C . LYS A 1 598 ? -24.556 25.842 0.498 1.00 95.19 598 LYS A C 1
ATOM 4751 O O . LYS A 1 598 ? -25.118 25.578 -0.551 1.00 95.19 598 LYS A O 1
ATOM 4756 N N . TRP A 1 599 ? -23.498 25.164 0.940 1.00 94.88 599 TRP A N 1
ATOM 4757 C CA . TRP A 1 599 ? -22.925 24.045 0.195 1.00 94.88 599 TRP A CA 1
ATOM 4758 C C . TRP A 1 599 ? -23.905 22.869 0.088 1.00 94.88 599 TRP A C 1
ATOM 4760 O O . TRP A 1 599 ? -23.941 22.186 -0.932 1.00 94.88 599 TRP A O 1
ATOM 4770 N N . LEU A 1 600 ? -24.679 22.615 1.146 1.00 94.62 600 LEU A N 1
ATOM 4771 C CA . LEU A 1 600 ? -25.670 21.545 1.160 1.00 94.62 600 LEU A CA 1
ATOM 4772 C C . LEU A 1 600 ? -26.826 21.859 0.200 1.00 94.62 600 LEU A C 1
ATOM 4774 O O . LEU A 1 600 ? -27.221 20.986 -0.567 1.00 94.62 600 LEU A O 1
ATOM 4778 N N . ASP A 1 601 ? -27.301 23.106 0.191 1.00 95.06 601 ASP A N 1
ATOM 4779 C CA . ASP A 1 601 ? -28.349 23.586 -0.713 1.00 95.06 601 ASP A CA 1
ATOM 4780 C C . ASP A 1 601 ? -27.898 23.518 -2.183 1.00 95.06 601 ASP A C 1
ATOM 4782 O O . ASP A 1 601 ? -28.583 22.909 -3.001 1.00 95.06 601 ASP A O 1
ATOM 4786 N N . GLU A 1 602 ? -26.687 23.995 -2.500 1.00 95.12 602 GLU A N 1
ATOM 4787 C CA . GLU A 1 602 ? -26.079 23.870 -3.840 1.00 95.12 602 GLU A CA 1
ATOM 4788 C C . GLU A 1 602 ? -26.022 22.408 -4.319 1.00 95.12 602 GLU A C 1
ATOM 4790 O O . GLU A 1 602 ? -26.205 22.106 -5.500 1.00 95.12 602 GLU A O 1
ATOM 4795 N N . LYS A 1 603 ? -25.752 21.460 -3.412 1.00 93.69 603 LYS A N 1
ATOM 4796 C CA . LYS A 1 603 ? -25.710 20.035 -3.762 1.00 93.69 603 LYS A CA 1
ATOM 4797 C C . LYS A 1 603 ? -27.090 19.420 -3.933 1.00 93.69 603 LYS A C 1
ATOM 4799 O O . LYS A 1 603 ? -27.229 18.559 -4.800 1.00 93.69 603 LYS A O 1
ATOM 4804 N N . LYS A 1 604 ? -28.091 19.866 -3.173 1.00 92.69 604 LYS A N 1
ATOM 4805 C CA . LYS A 1 604 ? -29.490 19.453 -3.357 1.00 92.69 604 LYS A CA 1
ATOM 4806 C C . LYS A 1 604 ? -30.054 19.904 -4.695 1.00 92.69 604 LYS A C 1
ATOM 4808 O O . LYS A 1 604 ? -30.789 19.143 -5.312 1.00 92.69 604 LYS A O 1
ATOM 4813 N N . GLU A 1 605 ? -29.695 21.101 -5.156 1.00 94.19 605 GLU A N 1
ATOM 4814 C CA . GLU A 1 605 ? -30.122 21.595 -6.470 1.00 94.19 605 GLU A CA 1
ATOM 4815 C C . GLU A 1 605 ? -29.647 20.673 -7.601 1.00 94.19 605 GLU A C 1
ATOM 4817 O O . GLU A 1 605 ? -30.405 20.367 -8.518 1.00 94.19 605 GLU A O 1
ATOM 4822 N N . VAL A 1 606 ? -28.412 20.169 -7.508 1.00 93.69 606 VAL A N 1
ATOM 4823 C CA . VAL A 1 606 ? -27.853 19.222 -8.487 1.00 93.69 606 VAL A CA 1
ATOM 4824 C C . VAL A 1 606 ? -28.379 17.799 -8.272 1.00 93.69 606 VAL A C 1
ATOM 4826 O O . VAL A 1 606 ? -28.573 17.052 -9.230 1.00 93.69 606 VAL A O 1
ATOM 4829 N N . PHE A 1 607 ? -28.581 17.397 -7.017 1.00 90.75 607 PHE A N 1
ATOM 4830 C CA . PHE A 1 607 ? -29.015 16.056 -6.646 1.00 90.75 607 PHE A CA 1
ATOM 4831 C C . PHE A 1 607 ? -29.966 16.109 -5.435 1.00 90.75 607 PHE A C 1
ATOM 4833 O O . PHE A 1 607 ? -29.509 16.101 -4.293 1.00 90.75 607 PHE A O 1
ATOM 4840 N N . PRO A 1 608 ? -31.297 16.123 -5.642 1.00 90.19 608 PRO A N 1
ATOM 4841 C CA . PRO A 1 608 ? -32.265 16.321 -4.557 1.00 90.19 608 PRO A CA 1
ATOM 4842 C C . PRO A 1 608 ? -32.172 15.307 -3.406 1.00 90.19 608 PRO A C 1
ATOM 4844 O O . PRO A 1 608 ? -32.404 15.664 -2.255 1.00 90.19 608 PRO A O 1
ATOM 4847 N N . ALA A 1 609 ? -31.754 14.066 -3.685 1.00 89.12 609 ALA A N 1
ATOM 4848 C CA . ALA A 1 609 ? -31.558 13.015 -2.679 1.00 89.12 609 ALA A CA 1
ATOM 4849 C C . ALA A 1 609 ? -30.188 13.084 -1.964 1.00 89.12 609 ALA A C 1
ATOM 4851 O O . ALA A 1 609 ? -29.767 12.128 -1.311 1.00 89.12 609 ALA A O 1
ATOM 4852 N N . PHE A 1 610 ? -29.444 14.190 -2.089 1.00 89.88 610 PHE A N 1
ATOM 4853 C CA . PHE A 1 610 ? -28.087 14.298 -1.545 1.00 89.88 610 PHE A CA 1
ATOM 4854 C C . PHE A 1 610 ? -28.028 14.193 -0.019 1.00 89.88 610 PHE A C 1
ATOM 4856 O O . PHE A 1 610 ? -27.095 13.594 0.511 1.00 89.88 610 PHE A O 1
ATOM 4863 N N . GLU A 1 611 ? -29.023 14.725 0.695 1.00 86.31 611 GLU A N 1
ATOM 4864 C CA . GLU A 1 611 ? -29.102 14.580 2.156 1.00 86.31 611 GLU A CA 1
ATOM 4865 C C . GLU A 1 611 ? -29.329 13.137 2.598 1.00 86.31 611 GLU A C 1
ATOM 4867 O O . GLU A 1 611 ? -28.750 12.717 3.599 1.00 86.31 611 GLU A O 1
ATOM 4872 N N . GLU A 1 612 ? -30.124 12.374 1.845 1.00 87.94 612 GLU A N 1
ATOM 4873 C CA . GLU A 1 612 ? -30.361 10.955 2.119 1.00 87.94 612 GLU A CA 1
ATOM 4874 C C . GLU A 1 612 ? -29.081 10.147 1.894 1.00 87.94 612 GLU A C 1
ATOM 4876 O O . GLU A 1 612 ? -28.718 9.326 2.731 1.00 87.94 612 GLU A O 1
ATOM 4881 N N . VAL A 1 613 ? -28.336 10.443 0.820 1.00 88.12 613 VAL A N 1
ATOM 4882 C CA . VAL A 1 613 ? -27.028 9.820 0.544 1.00 88.12 613 VAL A CA 1
ATOM 4883 C C . VAL A 1 613 ? -25.990 10.159 1.613 1.00 88.12 613 VAL A C 1
ATOM 4885 O O . VAL A 1 613 ? -25.133 9.333 1.928 1.00 88.12 613 VAL A O 1
ATOM 4888 N N . LEU A 1 614 ? -26.048 11.367 2.177 1.00 87.88 614 LEU A N 1
ATOM 4889 C CA . LEU A 1 614 ? -25.204 11.755 3.302 1.00 87.88 614 LEU A CA 1
ATOM 4890 C C . LEU A 1 614 ? -25.715 11.239 4.650 1.00 87.88 614 LEU A C 1
ATOM 4892 O O . LEU A 1 614 ? -25.004 11.444 5.626 1.00 87.88 614 LEU A O 1
ATOM 4896 N N . GLU A 1 615 ? -26.882 10.595 4.733 1.00 89.81 615 GLU A N 1
ATOM 4897 C CA . GLU A 1 615 ? -27.501 10.111 5.979 1.00 89.81 615 GLU A CA 1
ATOM 4898 C C . GLU A 1 615 ? -27.492 11.162 7.105 1.00 89.81 615 GLU A C 1
ATOM 4900 O O . GLU A 1 615 ? -27.202 10.851 8.260 1.00 89.81 615 GLU A O 1
ATOM 4905 N N . VAL A 1 616 ? -27.744 12.433 6.772 1.00 85.56 616 VAL A N 1
ATOM 4906 C CA . VAL A 1 616 ? -27.563 13.553 7.710 1.00 85.56 616 VAL A CA 1
ATOM 4907 C C . VAL A 1 616 ? -28.339 13.307 9.010 1.00 85.56 616 VAL A C 1
ATOM 4909 O O . VAL A 1 616 ? -29.563 13.169 9.007 1.00 85.56 616 VAL A O 1
ATOM 4912 N N . SER A 1 617 ? -27.629 13.278 10.141 1.00 83.06 617 SER A N 1
ATOM 4913 C CA . SER A 1 617 ? -28.251 13.035 11.442 1.00 83.06 617 SER A CA 1
ATOM 4914 C C . SER A 1 617 ? -29.151 14.206 11.846 1.00 83.06 617 SER A C 1
ATOM 4916 O O . SER A 1 617 ? -28.744 15.373 11.811 1.00 83.06 617 SER A O 1
ATOM 4918 N N . GLN A 1 618 ? -30.371 13.878 12.283 1.00 80.44 618 GLN A N 1
ATOM 4919 C CA . GLN A 1 618 ? -31.339 14.837 12.828 1.00 80.44 618 GLN A CA 1
ATOM 4920 C C . GLN A 1 618 ? -31.023 15.259 14.271 1.00 80.44 618 GLN A C 1
ATOM 4922 O O . GLN A 1 618 ? -31.745 16.077 14.842 1.00 80.44 618 GLN A O 1
ATOM 4927 N N . GLU A 1 619 ? -29.967 14.718 14.887 1.00 75.38 619 GLU A N 1
ATOM 4928 C CA . GLU A 1 619 ? -29.582 15.103 16.242 1.00 75.38 619 GLU A CA 1
ATOM 4929 C C . GLU A 1 619 ? -29.334 16.616 16.325 1.00 75.38 619 GLU A C 1
ATOM 4931 O O . GLU A 1 619 ? -28.477 17.182 15.636 1.00 75.38 619 GLU A O 1
ATOM 4936 N N . ALA A 1 620 ? -30.078 17.280 17.214 1.00 64.69 620 ALA A N 1
ATOM 4937 C CA . ALA A 1 620 ? -29.881 18.683 17.546 1.00 64.69 620 ALA A CA 1
ATOM 4938 C C . ALA A 1 620 ? -28.581 18.836 18.347 1.00 64.69 620 ALA A C 1
ATOM 4940 O O . ALA A 1 620 ? -28.578 18.919 19.573 1.00 64.69 620 ALA A O 1
ATOM 4941 N N . PHE A 1 621 ? -27.449 18.837 17.646 1.00 63.19 621 PHE A N 1
ATOM 4942 C CA . PHE A 1 621 ? -26.152 19.004 18.279 1.00 63.19 621 PHE A CA 1
ATOM 4943 C C . PHE A 1 621 ? -25.813 20.486 18.428 1.00 63.19 621 PHE A C 1
ATOM 4945 O O . PHE A 1 621 ? -25.261 21.117 17.523 1.00 63.19 621 PHE A O 1
ATOM 4952 N N . ASP A 1 622 ? -26.107 21.050 19.594 1.00 66.44 622 ASP A N 1
ATOM 4953 C CA . ASP A 1 622 ? -25.592 22.359 19.984 1.00 66.44 622 ASP A CA 1
ATOM 4954 C C . ASP A 1 622 ? -24.140 22.218 20.438 1.00 66.44 622 ASP A C 1
ATOM 4956 O O . ASP A 1 622 ? -23.830 22.253 21.628 1.00 66.44 622 ASP A O 1
ATOM 4960 N N . PHE A 1 623 ? -23.232 22.097 19.460 1.00 57.25 623 PHE A N 1
ATOM 4961 C CA . PHE A 1 623 ? -21.774 21.996 19.655 1.00 57.25 623 PHE A CA 1
ATOM 4962 C C . PHE A 1 623 ? -21.220 23.085 20.597 1.00 57.25 623 PHE A C 1
ATOM 4964 O O . PHE A 1 623 ? -20.123 22.953 21.133 1.00 57.25 623 PHE A O 1
ATOM 4971 N N . LEU A 1 624 ? -21.979 24.167 20.796 1.00 54.28 624 LEU A N 1
ATOM 4972 C CA . LEU A 1 624 ? -21.490 25.461 21.241 1.00 54.28 624 LEU A CA 1
ATOM 4973 C C . LEU A 1 624 ? -21.993 25.920 22.603 1.00 54.28 624 LEU A C 1
ATOM 4975 O O . LEU A 1 624 ? -21.330 26.760 23.196 1.00 54.28 624 LEU A O 1
ATOM 4979 N N . VAL A 1 625 ? -23.075 25.366 23.158 1.00 54.50 625 VAL A N 1
ATOM 4980 C CA . VAL A 1 625 ? -23.535 25.833 24.479 1.00 54.50 625 VAL A CA 1
ATOM 4981 C C . VAL A 1 625 ? -22.567 25.375 25.576 1.00 54.50 625 VAL A C 1
ATOM 4983 O O . VAL A 1 625 ? -22.234 26.147 26.467 1.00 54.50 625 VAL A O 1
ATOM 4986 N N . VAL A 1 626 ? -22.007 24.167 25.497 1.00 49.59 626 VAL A N 1
ATOM 4987 C CA . VAL A 1 626 ? -21.184 23.618 26.593 1.00 49.59 626 VAL A CA 1
ATOM 4988 C C . VAL A 1 626 ? -19.773 24.228 26.658 1.00 49.59 626 VAL A C 1
ATOM 4990 O O . VAL A 1 626 ? -19.234 24.401 27.749 1.00 49.59 626 VAL A O 1
ATOM 4993 N N . ALA A 1 627 ? -19.174 24.606 25.521 1.00 47.28 627 ALA A N 1
ATOM 4994 C CA . ALA A 1 627 ? -17.805 25.135 25.490 1.00 47.28 627 ALA A CA 1
ATOM 4995 C C . ALA A 1 627 ? -17.708 26.612 25.918 1.00 47.28 627 ALA A C 1
ATOM 4997 O O . ALA A 1 627 ? -16.735 26.997 26.564 1.00 47.28 627 ALA A O 1
ATOM 4998 N N . THR A 1 628 ? -18.704 27.443 25.589 1.00 46.78 628 THR A N 1
ATOM 4999 C CA . THR A 1 628 ? -18.680 28.886 25.896 1.00 46.78 628 THR A CA 1
ATOM 5000 C C . THR A 1 628 ? -19.345 29.244 27.223 1.00 46.78 628 THR A C 1
ATOM 5002 O O . THR A 1 628 ? -19.060 30.306 27.770 1.00 46.78 628 THR A O 1
ATOM 5005 N N . SER A 1 629 ? -20.204 28.377 27.775 1.00 50.12 629 SER A N 1
ATOM 5006 C CA . SER A 1 629 ? -20.859 28.645 29.069 1.00 50.12 629 SER A CA 1
ATOM 5007 C C . SER A 1 629 ? -19.883 28.647 30.250 1.00 50.12 629 SER A C 1
ATOM 5009 O O . SER A 1 629 ? -20.152 29.298 31.251 1.00 50.12 629 SER A O 1
ATOM 5011 N N . ASN A 1 630 ? -18.730 27.981 30.119 1.00 46.44 630 ASN A N 1
ATOM 5012 C CA . ASN A 1 630 ? -17.723 27.880 31.182 1.00 46.44 630 ASN A CA 1
ATOM 5013 C C . ASN A 1 630 ? -16.563 28.886 31.059 1.00 46.44 630 ASN A C 1
ATOM 5015 O O . ASN A 1 630 ? -15.696 28.901 31.925 1.00 46.44 630 ASN A O 1
ATOM 5019 N N . SER A 1 631 ? -16.514 29.721 30.011 1.00 39.22 631 SER A N 1
ATOM 5020 C CA . SER A 1 631 ? -15.445 30.724 29.837 1.00 39.22 631 SER A CA 1
ATOM 5021 C C . SER A 1 631 ? -15.835 32.132 30.308 1.00 39.22 631 SER A C 1
ATOM 5023 O O . SER A 1 631 ? -15.104 33.086 30.050 1.00 39.22 631 SER A O 1
ATOM 5025 N N . ARG A 1 632 ? -16.999 32.280 30.952 1.00 37.31 632 ARG A N 1
ATOM 5026 C CA . ARG A 1 632 ? -17.412 33.492 31.674 1.00 37.31 632 ARG A CA 1
ATOM 5027 C C . ARG A 1 632 ? -17.427 33.203 33.177 1.00 37.31 632 ARG A C 1
ATOM 5029 O O . ARG A 1 632 ? -18.496 33.151 33.776 1.00 37.31 632 ARG A O 1
ATOM 5036 N N . VAL A 1 633 ? -16.249 32.980 33.755 1.00 35.69 633 VAL A N 1
ATOM 5037 C CA . VAL A 1 633 ? -15.991 33.107 35.199 1.00 35.69 633 VAL A CA 1
ATOM 5038 C C . VAL A 1 633 ? -14.666 33.821 35.371 1.00 35.69 633 VAL A C 1
ATOM 5040 O O . VAL A 1 633 ? -13.701 33.397 34.693 1.00 35.69 633 VAL A O 1
#